Protein AF-A0A7X6V2N0-F1 (afdb_monomer_lite)

Sequence (423 aa):
MFLPDRERLNLLAQDFRASRRAYPLLEIASRFLAHPDRYLVKLEMPLPAEGEARQTLCQCLECRRVFRHRHNAEAHVVRDHLDKFFEIEETEVEPPAGNFAVVARCGLSGELLGPPNHHGYNERIQELWSSRYAHMSKADYLARLHTVRDEALVEQWKESERKKTIFRLKQPPEGEEAAELTRAQAEEWMRSKIKGMLRESPRCIVPGAQSRQFDDEALRAAVSFAWQKESRFPLTLVMALQPAFRQMRFYLFKVNVRETFVTAVPPSPVEIDSATQVVREILSYLEANPGITRQQVLANLRPGADPESAGAAELLLHLSNLVAHGGVIEFFDGTLALPRGRRARPSVTTVAKAAPEAKPAEEEAEATVEAELVEAPQDAEVQTNEALAEPPPEEALPADEPDAAAEESATGSPEAEQAEDAP

Structure (mmCIF, N/CA/C/O backbone):
data_AF-A0A7X6V2N0-F1
#
_entry.id   AF-A0A7X6V2N0-F1
#
loop_
_atom_site.group_PDB
_atom_site.id
_atom_site.type_symbol
_atom_site.label_atom_id
_atom_site.label_alt_id
_atom_site.label_comp_id
_atom_site.label_asym_id
_atom_site.label_entity_id
_atom_site.label_seq_id
_atom_site.pdbx_PDB_ins_code
_atom_site.Cartn_x
_atom_site.Cartn_y
_atom_site.Cartn_z
_atom_site.occupancy
_atom_site.B_iso_or_equiv
_atom_site.auth_seq_id
_atom_site.auth_comp_id
_atom_site.auth_asym_id
_atom_site.auth_atom_id
_atom_site.pdbx_PDB_model_num
ATOM 1 N N . MET A 1 1 ? 9.982 3.816 5.054 1.00 93.12 1 MET A N 1
ATOM 2 C CA . MET A 1 1 ? 8.765 3.979 5.889 1.00 93.12 1 MET A CA 1
ATOM 3 C C . MET A 1 1 ? 7.578 3.396 5.134 1.00 93.12 1 MET A C 1
ATOM 5 O O . MET A 1 1 ? 7.561 3.531 3.914 1.00 93.12 1 MET A O 1
ATOM 9 N N . PHE A 1 2 ? 6.617 2.770 5.814 1.00 96.75 2 PHE A N 1
ATOM 10 C CA . PHE A 1 2 ? 5.385 2.279 5.189 1.00 96.75 2 PHE A CA 1
ATOM 11 C C . PHE A 1 2 ? 4.245 3.275 5.429 1.00 96.75 2 PHE A C 1
ATOM 13 O O . PHE A 1 2 ? 4.142 3.865 6.501 1.00 96.75 2 PHE A O 1
ATOM 20 N N . LEU A 1 3 ? 3.419 3.487 4.409 1.00 97.19 3 LEU A N 1
ATOM 21 C CA . LEU A 1 3 ? 2.291 4.416 4.406 1.00 97.19 3 LEU A CA 1
ATOM 22 C C . LEU A 1 3 ? 1.034 3.677 3.925 1.00 97.19 3 LEU A C 1
ATOM 24 O O . LEU A 1 3 ? 1.155 2.808 3.058 1.00 97.19 3 LEU A O 1
ATOM 28 N N . PRO A 1 4 ? -0.164 3.996 4.440 1.00 97.38 4 PRO A N 1
ATOM 29 C CA . PRO A 1 4 ? -1.395 3.433 3.909 1.00 97.38 4 PRO A CA 1
ATOM 30 C C . PRO A 1 4 ? -1.653 3.955 2.493 1.00 97.38 4 PRO A C 1
ATOM 32 O O . PRO A 1 4 ? -1.429 5.135 2.211 1.00 97.38 4 PRO A O 1
ATOM 35 N N . ASP A 1 5 ? -2.150 3.091 1.611 1.00 96.94 5 ASP A N 1
ATOM 36 C CA . ASP A 1 5 ? -2.717 3.547 0.348 1.00 96.94 5 ASP A CA 1
ATOM 37 C C . ASP A 1 5 ? -3.987 4.381 0.597 1.00 96.94 5 ASP A C 1
ATOM 39 O O . ASP A 1 5 ? -4.818 4.041 1.445 1.00 96.94 5 ASP A O 1
ATOM 43 N N . ARG A 1 6 ? -4.128 5.487 -0.140 1.00 95.00 6 ARG A N 1
ATOM 44 C CA . ARG A 1 6 ? -5.196 6.474 0.076 1.00 95.00 6 ARG A CA 1
ATOM 45 C C . ARG A 1 6 ? -6.563 5.966 -0.369 1.00 95.00 6 ARG A C 1
ATOM 47 O O . ARG A 1 6 ? -7.545 6.204 0.327 1.00 95.00 6 ARG A O 1
ATOM 54 N N . GLU A 1 7 ? -6.640 5.268 -1.497 1.00 95.38 7 GLU A N 1
ATOM 55 C CA . GLU A 1 7 ? -7.906 4.762 -2.034 1.00 95.38 7 GLU A CA 1
ATOM 56 C C . GLU A 1 7 ? -8.432 3.623 -1.161 1.00 95.38 7 GLU A C 1
ATOM 58 O O . GLU A 1 7 ? -9.594 3.632 -0.751 1.00 95.38 7 GLU A O 1
ATOM 63 N N . ARG A 1 8 ? -7.551 2.692 -0.772 1.00 95.56 8 ARG A N 1
ATOM 64 C CA . ARG A 1 8 ? -7.902 1.604 0.156 1.00 95.56 8 ARG A CA 1
ATOM 65 C C . ARG A 1 8 ? -8.326 2.127 1.528 1.00 95.56 8 ARG A C 1
ATOM 67 O O . ARG A 1 8 ? -9.250 1.575 2.125 1.00 95.56 8 ARG A O 1
ATOM 74 N N . LEU A 1 9 ? -7.692 3.194 2.017 1.00 96.81 9 LEU A N 1
ATOM 75 C CA . LEU A 1 9 ? -8.068 3.842 3.274 1.00 96.81 9 LEU A CA 1
ATOM 76 C C . LEU A 1 9 ? -9.426 4.550 3.188 1.00 96.81 9 LEU A C 1
ATOM 78 O O . LEU A 1 9 ? -10.220 4.436 4.120 1.00 96.81 9 LEU A O 1
ATOM 82 N N . ASN A 1 10 ? -9.726 5.213 2.069 1.00 96.19 10 ASN A N 1
ATOM 83 C CA . ASN A 1 10 ? -11.023 5.852 1.844 1.00 96.19 10 ASN A CA 1
ATOM 84 C C . ASN A 1 10 ? -12.174 4.835 1.801 1.00 96.19 10 ASN A C 1
ATOM 86 O O . ASN A 1 10 ? -13.209 5.084 2.416 1.00 96.19 10 ASN A O 1
ATOM 90 N N . LEU A 1 11 ? -11.987 3.687 1.136 1.00 96.06 11 LEU A N 1
ATOM 91 C CA . LEU A 1 11 ? -12.974 2.599 1.117 1.00 96.06 11 LEU A CA 1
ATOM 92 C C . LEU A 1 11 ? -13.223 2.046 2.528 1.00 96.06 11 LEU A C 1
ATOM 94 O O . LEU A 1 11 ? -14.359 2.036 2.993 1.00 96.06 11 LEU A O 1
ATOM 98 N N . LEU A 1 12 ? -12.160 1.708 3.267 1.00 95.88 12 LEU A N 1
ATOM 99 C CA . LEU A 1 12 ? -12.286 1.224 4.648 1.00 95.88 12 LEU A CA 1
ATOM 100 C C . LEU A 1 12 ? -12.978 2.250 5.568 1.00 95.88 12 LEU A C 1
ATOM 102 O O . LEU A 1 12 ? -13.744 1.895 6.464 1.00 95.88 12 LEU A O 1
ATOM 106 N N . ALA A 1 13 ? -12.744 3.542 5.335 1.00 96.19 13 ALA A N 1
ATOM 107 C CA . ALA A 1 13 ? -13.413 4.621 6.049 1.00 96.19 13 ALA A CA 1
ATOM 108 C C . ALA A 1 13 ? -14.909 4.761 5.690 1.00 96.19 13 ALA A C 1
ATOM 110 O O . ALA A 1 13 ? -15.668 5.329 6.476 1.00 96.19 13 ALA A O 1
ATOM 111 N N . GLN A 1 14 ? -15.371 4.282 4.534 1.00 96.81 14 GLN A N 1
ATOM 112 C CA . GLN A 1 14 ? -16.806 4.191 4.240 1.00 96.81 14 GLN A CA 1
ATOM 113 C C . GLN A 1 14 ? -17.429 3.038 5.040 1.00 96.81 14 GLN A C 1
ATOM 115 O O . GLN A 1 14 ? -18.394 3.266 5.775 1.00 96.81 14 GLN A O 1
ATOM 120 N N . ASP A 1 15 ? -16.801 1.858 5.023 1.00 95.75 15 ASP A N 1
ATOM 121 C CA . ASP A 1 15 ? -17.244 0.675 5.777 1.00 95.75 15 ASP A CA 1
ATOM 122 C C . ASP A 1 15 ? -17.355 0.950 7.285 1.00 95.75 15 ASP A C 1
ATOM 124 O O . ASP A 1 15 ? -18.340 0.580 7.925 1.00 95.75 15 ASP A O 1
ATOM 128 N N . PHE A 1 16 ? -16.376 1.652 7.867 1.00 96.00 16 PHE A N 1
ATOM 129 C CA . PHE A 1 16 ? -16.384 1.992 9.295 1.00 96.00 16 PHE A CA 1
ATOM 130 C C . PHE A 1 16 ? -17.479 2.999 9.675 1.00 96.00 16 PHE A C 1
ATOM 132 O O . PHE A 1 16 ? -17.995 2.954 10.793 1.00 96.00 16 PHE A O 1
ATOM 139 N N . ARG A 1 17 ? -17.860 3.907 8.764 1.00 95.94 17 ARG A N 1
ATOM 140 C CA . ARG A 1 17 ? -19.003 4.811 8.985 1.00 95.94 17 ARG A CA 1
ATOM 141 C C . ARG A 1 17 ? -20.325 4.056 8.904 1.00 95.94 17 ARG A C 1
ATOM 143 O O . ARG A 1 17 ? -21.193 4.298 9.736 1.00 95.94 17 ARG A O 1
ATOM 150 N N . ALA A 1 18 ? -20.458 3.126 7.957 1.00 95.44 18 ALA A N 1
ATOM 151 C CA . ALA A 1 18 ? -21.646 2.289 7.817 1.00 95.44 18 ALA A CA 1
ATOM 152 C C . ALA A 1 18 ? -21.838 1.350 9.023 1.00 95.44 18 ALA A C 1
ATOM 154 O O . ALA A 1 18 ? -22.939 1.254 9.564 1.00 95.44 18 ALA A O 1
ATOM 155 N N . SER A 1 19 ? -20.767 0.697 9.489 1.00 94.69 19 SER A N 1
ATOM 156 C CA . SER A 1 19 ? -20.835 -0.221 10.633 1.00 94.69 19 SER A CA 1
ATOM 157 C C . SER A 1 19 ? -20.981 0.489 11.981 1.00 94.69 19 SER A C 1
ATOM 159 O O . SER A 1 19 ? -21.537 -0.098 12.907 1.00 94.69 19 SER A O 1
ATOM 161 N N . ARG A 1 20 ? -20.495 1.737 12.106 1.00 95.25 20 ARG A N 1
ATOM 162 C CA . ARG A 1 20 ? -20.426 2.526 13.358 1.00 95.25 20 ARG A CA 1
ATOM 163 C C . ARG A 1 20 ? -19.622 1.856 14.485 1.00 95.25 20 ARG A C 1
ATOM 165 O O . ARG A 1 20 ? -19.709 2.273 15.638 1.00 95.25 20 ARG A O 1
ATOM 172 N N . ARG A 1 21 ? -18.821 0.838 14.155 1.00 96.00 21 ARG A N 1
ATOM 173 C CA . ARG A 1 21 ? -18.011 0.074 15.113 1.00 96.00 21 ARG A CA 1
ATOM 174 C C . ARG A 1 21 ? -16.654 0.723 15.379 1.00 96.00 21 ARG A C 1
ATOM 176 O O . ARG A 1 21 ? -16.108 1.445 14.544 1.00 96.00 21 ARG A O 1
ATOM 183 N N . ALA A 1 22 ? -16.089 0.406 16.538 1.00 96.25 22 ALA A N 1
ATOM 184 C CA . ALA A 1 22 ? -14.724 0.729 16.915 1.00 96.25 22 ALA A CA 1
ATOM 185 C C . ALA A 1 22 ? -13.752 -0.395 16.516 1.00 96.25 22 ALA A C 1
ATOM 187 O O . ALA A 1 22 ? -13.930 -1.555 16.893 1.00 96.25 22 ALA A O 1
ATOM 188 N N . TYR A 1 23 ? -12.688 -0.038 15.796 1.00 96.81 23 TYR A N 1
ATOM 189 C CA . TYR A 1 23 ? -11.687 -0.974 15.274 1.00 96.81 23 TYR A CA 1
ATOM 190 C C . TYR A 1 23 ? -10.299 -0.691 15.873 1.00 96.81 23 TYR A C 1
ATOM 192 O O . TYR A 1 23 ? -9.906 0.479 15.948 1.00 96.81 23 TYR A O 1
ATOM 200 N N . PRO A 1 24 ? -9.529 -1.714 16.289 1.00 95.81 24 PRO A N 1
ATOM 201 C CA . PRO A 1 24 ? -8.185 -1.521 16.824 1.00 95.81 24 PRO A CA 1
ATOM 202 C C . PRO A 1 24 ? -7.217 -1.064 15.722 1.00 95.81 24 PRO A C 1
ATOM 204 O O . PRO A 1 24 ? -7.026 -1.723 14.699 1.00 95.81 24 PRO A O 1
ATOM 207 N N . LEU A 1 25 ? -6.561 0.075 15.949 1.00 95.94 25 LEU A N 1
ATOM 208 C CA . LEU A 1 25 ? -5.688 0.738 14.976 1.00 95.94 25 LEU A CA 1
ATOM 209 C C . LEU A 1 25 ? -4.498 -0.128 14.543 1.00 95.94 25 LEU A C 1
ATOM 211 O O . LEU A 1 25 ? -4.079 -0.076 13.387 1.00 95.94 25 LEU A O 1
ATOM 215 N N . LEU A 1 26 ? -3.967 -0.932 15.465 1.00 94.75 26 LEU A N 1
ATOM 216 C CA . LEU A 1 26 ? -2.852 -1.834 15.189 1.00 94.75 26 LEU A CA 1
ATOM 217 C C . LEU A 1 26 ? -3.254 -2.943 14.207 1.00 94.75 26 LEU A C 1
ATOM 219 O O . LEU A 1 26 ? -2.498 -3.267 13.297 1.00 94.75 26 LEU A O 1
ATOM 223 N N . GLU A 1 27 ? -4.467 -3.482 14.346 1.00 95.25 27 GLU A N 1
ATOM 224 C CA . GLU A 1 27 ? -4.977 -4.511 13.442 1.00 95.25 27 GLU A CA 1
ATOM 225 C C . GLU A 1 27 ? -5.250 -3.940 12.046 1.00 95.25 27 GLU A C 1
ATOM 227 O O . GLU A 1 27 ? -4.925 -4.579 11.047 1.00 95.25 27 GLU A O 1
ATOM 232 N N . ILE A 1 28 ? -5.765 -2.706 11.962 1.00 96.69 28 ILE A N 1
ATOM 233 C CA . ILE A 1 28 ? -5.893 -1.979 10.690 1.00 96.69 28 ILE A CA 1
ATOM 234 C C . ILE A 1 28 ? -4.520 -1.871 10.015 1.00 96.69 28 ILE A C 1
ATOM 236 O O . ILE A 1 28 ? -4.381 -2.250 8.853 1.00 96.69 28 ILE A O 1
ATOM 240 N N . ALA A 1 29 ? -3.492 -1.426 10.741 1.00 97.25 29 ALA A N 1
ATOM 241 C CA . ALA A 1 29 ? -2.135 -1.314 10.212 1.00 97.25 29 ALA A CA 1
ATOM 242 C C . ALA A 1 29 ? -1.576 -2.669 9.719 1.00 97.25 29 ALA A C 1
ATOM 244 O O . ALA A 1 29 ? -1.030 -2.740 8.616 1.00 97.25 29 ALA A O 1
ATOM 245 N N . SER A 1 30 ? -1.795 -3.763 10.456 1.00 96.50 30 SER A N 1
ATOM 246 C CA . SER A 1 30 ? -1.421 -5.119 10.019 1.00 96.50 30 SER A CA 1
ATOM 247 C C . SER A 1 30 ? -2.182 -5.575 8.763 1.00 96.50 30 SER A C 1
ATOM 249 O O . SER A 1 30 ? -1.575 -6.108 7.834 1.00 96.50 30 SER A O 1
ATOM 251 N N . ARG A 1 31 ? -3.498 -5.321 8.678 1.00 95.88 31 ARG A N 1
ATOM 252 C CA . ARG A 1 31 ? -4.341 -5.628 7.500 1.00 95.88 31 ARG A CA 1
ATOM 253 C C . ARG A 1 31 ? -3.950 -4.822 6.253 1.00 95.88 31 ARG A C 1
ATOM 255 O O . ARG A 1 31 ? -4.213 -5.272 5.132 1.00 95.88 31 ARG A O 1
ATOM 262 N N . PHE A 1 32 ? -3.342 -3.650 6.442 1.00 97.19 32 PHE A N 1
ATOM 263 C CA . PHE A 1 32 ? -2.706 -2.862 5.386 1.00 97.19 32 PHE A CA 1
ATOM 264 C C . PHE A 1 32 ? -1.387 -3.502 4.938 1.00 97.19 32 PHE A C 1
ATOM 266 O O . PHE A 1 32 ? -1.225 -3.778 3.754 1.00 97.19 32 PHE A O 1
ATOM 273 N N . LEU A 1 33 ? -0.476 -3.811 5.866 1.00 96.50 33 LEU A N 1
ATOM 274 C CA . LEU A 1 33 ? 0.836 -4.400 5.554 1.00 96.50 33 LEU A CA 1
ATOM 275 C C . LEU A 1 33 ? 0.751 -5.783 4.878 1.00 96.50 33 LEU A C 1
ATOM 277 O O . LEU A 1 33 ? 1.628 -6.144 4.090 1.00 96.50 33 LEU A O 1
ATOM 281 N N . ALA A 1 34 ? -0.301 -6.552 5.172 1.00 95.56 34 ALA A N 1
ATOM 282 C CA . ALA A 1 34 ? -0.501 -7.906 4.656 1.00 95.56 34 ALA A CA 1
ATOM 283 C C . ALA A 1 34 ? -0.587 -7.991 3.117 1.00 95.56 34 ALA A C 1
ATOM 285 O O . ALA A 1 34 ? -0.169 -8.997 2.545 1.00 95.56 34 ALA A O 1
ATOM 286 N N . HIS A 1 35 ? -1.082 -6.949 2.434 1.00 95.06 35 HIS A N 1
ATOM 287 C CA . HIS A 1 35 ? -1.278 -6.963 0.978 1.00 95.06 35 HIS A CA 1
ATOM 288 C C . HIS A 1 35 ? -0.502 -5.827 0.288 1.00 95.06 35 HIS A C 1
ATOM 290 O O . HIS A 1 35 ? -0.662 -4.670 0.676 1.00 95.06 35 HIS A O 1
ATOM 296 N N . PRO A 1 36 ? 0.295 -6.116 -0.762 1.00 94.62 36 PRO A N 1
ATOM 297 C CA . PRO A 1 36 ? 1.110 -5.110 -1.454 1.00 94.62 36 PRO A CA 1
ATOM 298 C C . PRO A 1 36 ? 0.299 -3.962 -2.072 1.00 94.62 36 PRO A C 1
ATOM 300 O O . PRO A 1 36 ? 0.819 -2.857 -2.194 1.00 94.62 36 PRO A O 1
ATOM 303 N N . ASP A 1 37 ? -0.973 -4.192 -2.400 1.00 94.81 37 ASP A N 1
ATOM 304 C CA . ASP A 1 37 ? -1.866 -3.215 -3.048 1.00 94.81 37 ASP A CA 1
ATOM 305 C C . ASP A 1 37 ? -2.609 -2.311 -2.049 1.00 94.81 37 ASP A C 1
ATOM 307 O O . ASP A 1 37 ? -3.554 -1.606 -2.415 1.00 94.81 37 ASP A O 1
ATOM 311 N N . ARG A 1 38 ? -2.235 -2.384 -0.764 1.00 96.19 38 ARG A N 1
ATOM 312 C CA . ARG A 1 38 ? -2.802 -1.574 0.325 1.00 96.19 38 ARG A CA 1
ATOM 313 C C . ARG A 1 38 ? -1.796 -0.631 0.968 1.00 96.19 38 ARG A C 1
ATOM 315 O O . ARG A 1 38 ? -2.216 0.236 1.723 1.00 96.19 38 ARG A O 1
ATOM 322 N N . TYR A 1 39 ? -0.500 -0.759 0.690 1.00 96.69 39 TYR A N 1
ATOM 323 C CA . TYR A 1 39 ? 0.519 0.121 1.258 1.00 96.69 39 TYR A CA 1
ATOM 324 C C . TYR A 1 39 ? 1.432 0.720 0.190 1.00 96.69 39 TYR A C 1
ATOM 326 O O . TYR A 1 39 ? 1.655 0.160 -0.882 1.00 96.69 39 TYR A O 1
ATOM 334 N N . LEU A 1 40 ? 2.016 1.861 0.537 1.00 97.44 40 LEU A N 1
ATOM 335 C CA . LEU A 1 40 ? 3.074 2.529 -0.204 1.00 97.44 40 LEU A CA 1
ATOM 336 C C . LEU A 1 40 ? 4.355 2.498 0.638 1.00 97.44 40 LEU A C 1
ATOM 338 O O . LEU A 1 40 ? 4.314 2.592 1.865 1.00 97.44 40 LEU A O 1
ATOM 342 N N . VAL A 1 41 ? 5.507 2.403 -0.014 1.00 97.38 41 VAL A N 1
ATOM 343 C CA . VAL A 1 41 ? 6.823 2.493 0.623 1.00 97.38 41 VAL A CA 1
ATOM 344 C C . VAL A 1 41 ? 7.432 3.848 0.290 1.00 97.38 41 VAL A C 1
ATOM 346 O O . VAL A 1 41 ? 7.737 4.136 -0.868 1.00 97.38 41 VAL A O 1
ATOM 349 N N . LYS A 1 42 ? 7.632 4.686 1.312 1.00 96.88 42 LYS A N 1
ATOM 350 C CA . LYS A 1 42 ? 8.473 5.883 1.212 1.00 96.88 42 LYS A CA 1
ATOM 351 C C . LYS A 1 42 ? 9.934 5.464 1.381 1.00 96.88 42 LYS A C 1
ATOM 353 O O . LYS A 1 42 ? 10.328 5.017 2.466 1.00 96.88 42 LYS A O 1
ATOM 358 N N . LEU A 1 43 ? 10.702 5.637 0.311 1.00 95.88 43 LEU A N 1
ATOM 359 C CA . LEU A 1 43 ? 12.160 5.594 0.281 1.00 95.88 43 LEU A CA 1
ATOM 360 C C . LEU A 1 43 ? 12.703 7.014 0.456 1.00 95.88 43 LEU A C 1
ATOM 362 O O . LEU A 1 43 ? 12.134 7.971 -0.073 1.00 95.88 43 LEU A O 1
ATOM 366 N N . GLU A 1 44 ? 13.794 7.153 1.195 1.00 94.75 44 GLU A N 1
ATOM 367 C CA . GLU A 1 44 ? 14.433 8.437 1.469 1.00 94.75 44 GLU A CA 1
ATOM 368 C C . GLU A 1 44 ? 15.932 8.212 1.635 1.00 94.75 44 GLU A C 1
ATOM 370 O O . GLU A 1 44 ? 16.343 7.301 2.355 1.00 94.75 44 GLU A O 1
ATOM 375 N N . MET A 1 45 ? 16.733 9.010 0.934 1.00 93.56 45 MET A N 1
ATOM 376 C CA . MET A 1 45 ? 18.182 9.012 1.094 1.00 93.56 45 MET A CA 1
ATOM 377 C C . MET A 1 45 ? 18.554 9.686 2.421 1.00 93.56 45 MET A C 1
ATOM 379 O O . MET A 1 45 ? 17.881 10.651 2.809 1.00 93.56 45 MET A O 1
ATOM 383 N N . PRO A 1 46 ? 19.620 9.225 3.104 1.00 90.44 46 PRO A N 1
ATOM 384 C CA . PRO A 1 46 ? 20.187 9.931 4.247 1.00 90.44 46 PRO A CA 1
ATOM 385 C C . PRO A 1 46 ? 20.472 11.404 3.929 1.00 90.44 46 PRO A C 1
ATOM 387 O O . PRO A 1 46 ? 20.672 11.782 2.770 1.00 90.44 46 PRO A O 1
ATOM 390 N N . LEU A 1 47 ? 20.503 12.244 4.965 1.00 89.50 47 LEU A N 1
ATOM 391 C CA . LEU A 1 47 ? 21.049 13.589 4.811 1.00 89.50 47 LEU A CA 1
ATOM 392 C C . LEU A 1 47 ? 22.550 13.469 4.475 1.00 89.50 47 LEU A C 1
ATOM 394 O O . LEU A 1 47 ? 23.209 12.588 5.032 1.00 89.50 47 LEU A O 1
ATOM 398 N N . PRO A 1 48 ? 23.079 14.304 3.562 1.00 90.38 48 PRO A N 1
ATOM 399 C CA . PRO A 1 48 ? 24.511 14.339 3.278 1.00 90.38 48 PRO A CA 1
ATOM 400 C C . PRO A 1 48 ? 25.291 14.832 4.504 1.00 90.38 48 PRO A C 1
ATOM 402 O O . PRO A 1 48 ? 24.739 15.562 5.333 1.00 90.38 48 PRO A O 1
ATOM 405 N N . ALA A 1 49 ? 26.572 14.471 4.597 1.00 87.62 49 ALA A N 1
ATOM 406 C CA . ALA A 1 49 ? 27.484 15.131 5.528 1.00 87.62 49 ALA A CA 1
ATOM 407 C C . ALA A 1 49 ? 27.741 16.591 5.099 1.00 87.62 49 ALA A C 1
ATOM 409 O O . ALA A 1 49 ? 27.442 16.987 3.968 1.00 87.62 49 ALA A O 1
ATOM 410 N N . GLU A 1 50 ? 28.299 17.411 5.994 1.00 88.06 50 GLU A N 1
ATOM 411 C CA . GLU A 1 50 ? 28.661 18.792 5.656 1.00 88.06 50 GLU A CA 1
ATOM 412 C C . GLU A 1 50 ? 29.645 18.825 4.474 1.00 88.06 50 GLU A C 1
ATOM 414 O O . GLU A 1 50 ? 30.690 18.180 4.493 1.00 88.06 50 GLU A O 1
ATOM 419 N N . GLY A 1 51 ? 29.287 19.569 3.423 1.00 85.62 51 GLY A N 1
ATOM 420 C CA . GLY A 1 51 ? 30.064 19.669 2.183 1.00 85.62 51 GLY A CA 1
ATOM 421 C C . GLY A 1 51 ? 29.779 18.590 1.127 1.00 85.62 51 GLY A C 1
ATOM 422 O O . GLY A 1 51 ? 30.246 18.733 -0.002 1.00 85.62 51 GLY A O 1
ATOM 423 N N . GLU A 1 52 ? 28.992 17.551 1.425 1.00 88.56 52 GLU A N 1
ATOM 424 C CA . GLU A 1 52 ? 28.649 16.512 0.445 1.00 88.56 52 GLU A CA 1
ATOM 425 C C . GLU A 1 52 ? 27.403 16.848 -0.393 1.00 88.56 52 GLU A C 1
ATOM 427 O O . GLU A 1 52 ? 26.417 17.423 0.077 1.00 88.56 52 GLU A O 1
ATOM 432 N N . ALA A 1 53 ? 27.410 16.422 -1.659 1.00 86.25 53 ALA A N 1
ATOM 433 C CA . ALA A 1 53 ? 26.245 16.535 -2.531 1.00 86.25 53 ALA A CA 1
ATOM 434 C C . ALA A 1 53 ? 25.119 15.588 -2.078 1.00 86.25 53 ALA A C 1
ATOM 436 O O . ALA A 1 53 ? 25.330 14.397 -1.838 1.00 86.25 53 ALA A O 1
ATOM 437 N N . ARG A 1 54 ? 23.883 16.100 -2.012 1.00 87.38 54 ARG A N 1
ATOM 438 C CA . ARG A 1 54 ? 22.720 15.300 -1.613 1.00 87.38 54 ARG A CA 1
ATOM 439 C C . ARG A 1 54 ? 22.424 14.209 -2.642 1.00 87.38 54 ARG A C 1
ATOM 441 O O . ARG A 1 54 ? 22.014 14.503 -3.761 1.00 87.38 54 ARG A O 1
ATOM 448 N N . GLN A 1 55 ? 22.549 12.951 -2.227 1.00 91.00 55 GLN A N 1
ATOM 449 C CA . GLN A 1 55 ? 22.235 11.802 -3.075 1.00 91.00 55 GLN A CA 1
ATOM 450 C C . GLN A 1 55 ? 20.739 11.755 -3.434 1.00 91.00 55 GLN A C 1
ATOM 452 O O . GLN A 1 55 ? 19.867 12.045 -2.606 1.00 91.00 55 GLN A O 1
ATOM 457 N N . THR A 1 56 ? 20.441 11.355 -4.670 1.00 94.88 56 THR A N 1
ATOM 458 C CA . THR A 1 56 ? 19.084 11.228 -5.215 1.00 94.88 56 THR A CA 1
ATOM 459 C C . THR A 1 56 ? 18.765 9.782 -5.590 1.00 94.88 56 THR A C 1
ATOM 461 O O . THR A 1 56 ? 19.642 8.946 -5.798 1.00 94.88 56 THR A O 1
ATOM 464 N N . LEU A 1 57 ? 17.472 9.484 -5.669 1.00 95.56 57 LEU A N 1
ATOM 465 C CA . LEU A 1 57 ? 16.917 8.279 -6.270 1.00 95.56 57 LEU A CA 1
ATOM 466 C C . LEU A 1 57 ? 16.270 8.655 -7.603 1.00 95.56 57 LEU A C 1
ATOM 468 O O . LEU A 1 57 ? 15.627 9.700 -7.712 1.00 95.56 57 LEU A O 1
ATOM 472 N N . CYS A 1 58 ? 16.403 7.785 -8.599 1.00 95.94 58 CYS A N 1
ATOM 473 C CA . CYS A 1 58 ? 15.763 7.921 -9.902 1.00 95.94 58 CYS A CA 1
ATOM 474 C C . CYS A 1 58 ? 14.477 7.089 -9.912 1.00 95.94 58 CYS A C 1
ATOM 476 O O . CYS A 1 58 ? 14.533 5.866 -9.783 1.00 95.94 58 CYS A O 1
ATOM 478 N N . GLN A 1 59 ? 13.317 7.726 -10.058 1.00 96.25 59 GLN A N 1
ATOM 479 C CA . GLN A 1 59 ? 12.026 7.049 -10.153 1.00 96.25 59 GLN A CA 1
ATOM 480 C C . GLN A 1 59 ? 11.484 7.100 -11.579 1.00 96.25 59 GLN A C 1
ATOM 482 O O . GLN A 1 59 ? 11.324 8.181 -12.142 1.00 96.25 59 GLN A O 1
ATOM 487 N N . CYS A 1 60 ? 11.117 5.942 -12.121 1.00 95.06 60 CYS A N 1
ATOM 488 C CA . CYS A 1 60 ? 10.316 5.858 -13.332 1.00 95.06 60 CYS A CA 1
ATOM 489 C C . CYS A 1 60 ? 8.893 6.358 -13.052 1.00 95.06 60 CYS A C 1
ATOM 491 O O . CYS A 1 60 ? 8.236 5.887 -12.121 1.00 95.06 60 CYS A O 1
ATOM 493 N N . LEU A 1 61 ? 8.404 7.323 -13.829 1.00 94.75 61 LEU A N 1
ATOM 494 C CA . LEU A 1 61 ? 7.061 7.877 -13.648 1.00 94.75 61 LEU A CA 1
ATOM 495 C C . LEU A 1 61 ? 5.962 6.926 -14.146 1.00 94.75 61 LEU A C 1
ATOM 497 O O . LEU A 1 61 ? 4.889 6.896 -13.544 1.00 94.75 61 LEU A O 1
ATOM 501 N N . GLU A 1 62 ? 6.277 6.086 -15.134 1.00 92.25 62 GLU A N 1
ATOM 502 C CA . GLU A 1 62 ? 5.355 5.141 -15.775 1.00 92.25 62 GLU A CA 1
ATOM 503 C C . GLU A 1 62 ? 4.909 3.972 -14.890 1.00 92.25 62 GLU A C 1
ATOM 505 O O . GLU A 1 62 ? 3.751 3.554 -14.943 1.00 92.25 62 GLU A O 1
ATOM 510 N N . CYS A 1 63 ? 5.816 3.423 -14.083 1.00 91.88 63 CYS A N 1
ATOM 511 C CA . CYS A 1 63 ? 5.546 2.269 -13.215 1.00 91.88 63 CYS A CA 1
ATOM 512 C C . CYS A 1 63 ? 5.841 2.537 -11.732 1.00 91.88 63 CYS A C 1
ATOM 514 O O . CYS A 1 63 ? 5.601 1.678 -10.888 1.00 91.88 63 CYS A O 1
ATOM 516 N N . ARG A 1 64 ? 6.367 3.723 -11.390 1.00 94.31 64 ARG A N 1
ATOM 517 C CA . ARG A 1 64 ? 6.812 4.123 -10.039 1.00 94.31 64 ARG A CA 1
ATOM 518 C C . ARG A 1 64 ? 7.993 3.323 -9.469 1.00 94.31 64 ARG A C 1
ATOM 520 O O . ARG A 1 64 ? 8.350 3.557 -8.312 1.00 94.31 64 ARG A O 1
ATOM 527 N N . ARG A 1 65 ? 8.636 2.450 -10.250 1.00 93.19 65 ARG A N 1
ATOM 528 C CA . ARG A 1 65 ? 9.859 1.711 -9.879 1.00 93.19 65 ARG A CA 1
ATOM 529 C C . ARG A 1 65 ? 11.036 2.671 -9.655 1.00 93.19 65 ARG A C 1
ATOM 531 O O . ARG A 1 65 ? 11.083 3.750 -10.247 1.00 93.19 65 ARG A O 1
ATOM 538 N N . VAL A 1 66 ? 11.956 2.315 -8.756 1.00 95.12 66 VAL A N 1
ATOM 539 C CA . VAL A 1 66 ? 13.019 3.207 -8.252 1.00 95.12 66 VAL A CA 1
ATOM 540 C C . VAL A 1 66 ? 14.392 2.556 -8.370 1.00 95.12 66 VAL A C 1
ATOM 542 O O . VAL A 1 66 ? 14.546 1.364 -8.119 1.00 95.12 66 VAL A O 1
ATOM 545 N N . PHE A 1 67 ? 15.381 3.376 -8.718 1.00 94.88 67 PHE A N 1
ATOM 546 C CA . PHE A 1 67 ? 16.763 3.005 -8.989 1.00 94.88 67 PHE A CA 1
ATOM 547 C C . PHE A 1 67 ? 17.715 3.967 -8.270 1.00 94.88 67 PHE A C 1
ATOM 549 O O . PHE A 1 67 ? 17.423 5.156 -8.129 1.00 94.88 67 PHE A O 1
ATOM 556 N N . ARG A 1 68 ? 18.881 3.468 -7.847 1.00 93.19 68 ARG A N 1
ATOM 557 C CA . ARG A 1 68 ? 19.967 4.295 -7.283 1.00 93.19 68 ARG A CA 1
ATOM 558 C C . ARG A 1 68 ? 20.828 4.972 -8.351 1.00 93.19 68 ARG A C 1
ATOM 560 O O . ARG A 1 68 ? 21.449 5.989 -8.078 1.00 93.19 68 ARG A O 1
ATOM 567 N N . HIS A 1 69 ? 20.847 4.420 -9.563 1.00 91.75 69 HIS A N 1
ATOM 568 C CA . HIS A 1 69 ? 21.637 4.924 -10.682 1.00 91.75 69 HIS A CA 1
ATOM 569 C C . HIS A 1 69 ? 20.726 5.248 -11.864 1.00 91.75 69 HIS A C 1
ATOM 571 O O . HIS A 1 69 ? 19.905 4.420 -12.265 1.00 91.75 69 HIS A O 1
ATOM 577 N N . ARG A 1 70 ? 20.903 6.444 -12.432 1.00 92.81 70 ARG A N 1
ATOM 578 C CA . ARG A 1 70 ? 20.083 6.968 -13.528 1.00 92.81 70 ARG A CA 1
ATOM 579 C C . ARG A 1 70 ? 20.090 6.064 -14.761 1.00 92.81 70 ARG A C 1
ATOM 581 O O . ARG A 1 70 ? 19.022 5.720 -15.251 1.00 92.81 70 ARG A O 1
ATOM 588 N N . HIS A 1 71 ? 21.265 5.592 -15.176 1.00 92.12 71 HIS A N 1
ATOM 589 C CA . HIS A 1 71 ? 21.418 4.694 -16.326 1.00 92.12 71 HIS A CA 1
ATOM 590 C C . HIS A 1 71 ? 20.565 3.414 -16.221 1.00 92.12 71 HIS A C 1
ATOM 592 O O . HIS A 1 71 ? 19.983 2.969 -17.207 1.00 92.12 71 HIS A O 1
ATOM 598 N N . ASN A 1 72 ? 20.411 2.854 -15.015 1.00 92.88 72 ASN A N 1
ATOM 599 C CA . ASN A 1 72 ? 19.576 1.667 -14.799 1.00 92.88 72 ASN A CA 1
ATOM 600 C C . ASN A 1 72 ? 18.082 1.993 -14.958 1.00 92.88 72 ASN A C 1
ATOM 602 O O . ASN A 1 72 ? 17.326 1.169 -15.468 1.00 92.88 72 ASN A O 1
ATOM 606 N N . ALA A 1 73 ? 17.661 3.195 -14.549 1.00 93.44 73 ALA A N 1
ATOM 607 C CA . ALA A 1 73 ? 16.298 3.676 -14.762 1.00 93.44 73 ALA A CA 1
ATOM 608 C C . ALA A 1 73 ? 16.025 3.950 -16.249 1.00 93.44 73 ALA A C 1
ATOM 610 O O . ALA A 1 73 ? 14.955 3.613 -16.746 1.00 93.44 73 ALA A O 1
ATOM 611 N N . GLU A 1 74 ? 17.003 4.512 -16.964 1.00 93.44 74 GLU A N 1
ATOM 612 C CA . GLU A 1 74 ? 16.935 4.754 -18.408 1.00 93.44 74 GLU A CA 1
ATOM 613 C C . GLU A 1 74 ? 16.810 3.434 -19.187 1.00 93.44 74 GLU A C 1
ATOM 615 O O . GLU A 1 74 ? 15.886 3.266 -19.982 1.00 93.44 74 GLU A O 1
ATOM 620 N N . ALA A 1 75 ? 17.666 2.450 -18.895 1.00 91.75 75 ALA A N 1
ATOM 621 C CA . ALA A 1 75 ? 17.594 1.121 -19.502 1.00 91.75 75 ALA A CA 1
ATOM 622 C C . ALA A 1 75 ? 16.269 0.397 -19.192 1.00 91.75 75 ALA A C 1
ATOM 624 O O . ALA A 1 75 ? 15.704 -0.249 -20.071 1.00 91.75 75 ALA A O 1
ATOM 625 N N . HIS A 1 76 ? 15.746 0.525 -17.967 1.00 92.38 76 HIS A N 1
ATOM 626 C CA . HIS A 1 76 ? 14.443 -0.025 -17.585 1.00 92.38 76 HIS A CA 1
ATOM 627 C C . HIS A 1 76 ? 13.289 0.593 -18.387 1.00 92.38 76 HIS A C 1
ATOM 629 O O . HIS A 1 76 ? 12.465 -0.147 -18.915 1.00 92.38 76 HIS A O 1
ATOM 635 N N . VAL A 1 77 ? 13.250 1.924 -18.514 1.00 92.81 77 VAL A N 1
ATOM 636 C CA . VAL A 1 77 ? 12.210 2.636 -19.276 1.00 92.81 77 VAL A CA 1
ATOM 637 C C . VAL A 1 77 ? 12.198 2.182 -20.738 1.00 92.81 77 VAL A C 1
ATOM 639 O O . VAL A 1 77 ? 11.143 1.812 -21.244 1.00 92.81 77 VAL A O 1
ATOM 642 N N . VAL A 1 78 ? 13.367 2.127 -21.384 1.00 91.56 78 VAL A N 1
ATOM 643 C CA . VAL A 1 78 ? 13.502 1.708 -22.792 1.00 91.56 78 VAL A CA 1
ATOM 644 C C . VAL A 1 78 ? 13.170 0.224 -23.000 1.00 91.56 78 VAL A C 1
ATOM 646 O O . VAL A 1 78 ? 12.647 -0.146 -24.044 1.00 91.56 78 VAL A O 1
ATOM 649 N N . ARG A 1 79 ? 13.450 -0.646 -22.022 1.00 89.00 79 ARG A N 1
ATOM 650 C CA . ARG A 1 79 ? 13.186 -2.088 -22.143 1.00 89.00 79 ARG A CA 1
ATOM 651 C C . ARG A 1 79 ? 11.726 -2.455 -21.870 1.00 89.00 79 ARG A C 1
ATOM 653 O O . ARG A 1 79 ? 11.163 -3.256 -22.612 1.00 89.00 79 ARG A O 1
ATOM 660 N N . ASP A 1 80 ? 11.144 -1.896 -20.809 1.00 90.00 80 ASP A N 1
ATOM 661 C CA . ASP A 1 80 ? 9.927 -2.426 -20.178 1.00 90.00 80 ASP A CA 1
ATOM 662 C C . ASP A 1 80 ? 8.661 -1.594 -20.453 1.00 90.00 80 ASP A C 1
ATOM 664 O O . ASP A 1 80 ? 7.594 -1.967 -19.964 1.00 90.00 80 ASP A O 1
ATOM 668 N N . HIS A 1 81 ? 8.758 -0.458 -21.165 1.00 92.38 81 HIS A N 1
ATOM 669 C CA . HIS A 1 81 ? 7.626 0.460 -21.403 1.00 92.38 81 HIS A CA 1
ATOM 670 C C . HIS A 1 81 ? 7.400 0.862 -22.873 1.00 92.38 81 HIS A C 1
ATOM 672 O O . HIS A 1 81 ? 6.590 1.753 -23.131 1.00 92.38 81 HIS A O 1
ATOM 678 N N . LEU A 1 82 ? 8.075 0.237 -23.850 1.00 90.25 82 LEU A N 1
ATOM 679 C CA . LEU A 1 82 ? 7.834 0.504 -25.283 1.00 90.25 82 LEU A CA 1
ATOM 680 C C . LEU A 1 82 ? 6.361 0.299 -25.668 1.00 90.25 82 LEU A C 1
ATOM 682 O O . LEU A 1 82 ? 5.793 1.108 -26.394 1.00 90.25 82 LEU A O 1
ATOM 686 N N . ASP A 1 83 ? 5.730 -0.734 -25.114 1.00 90.50 83 ASP A N 1
ATOM 687 C CA . ASP A 1 83 ? 4.315 -1.084 -25.279 1.00 90.50 83 ASP A CA 1
ATOM 688 C C . ASP A 1 83 ? 3.342 0.032 -24.868 1.00 90.50 83 ASP A C 1
ATOM 690 O O . ASP A 1 83 ? 2.196 0.054 -25.320 1.00 90.50 83 ASP A O 1
ATOM 694 N N . LYS A 1 84 ? 3.769 0.981 -24.028 1.00 89.88 84 LYS A N 1
ATOM 695 C CA . LYS A 1 84 ? 2.945 2.130 -23.639 1.00 89.88 84 LYS A CA 1
ATOM 696 C C . LYS A 1 84 ? 2.898 3.226 -24.699 1.00 89.88 84 LYS A C 1
ATOM 698 O O . LYS A 1 84 ? 1.855 3.853 -24.860 1.00 89.88 84 LYS A O 1
ATOM 703 N N . PHE A 1 85 ? 4.005 3.453 -25.404 1.00 88.94 85 PHE A N 1
ATOM 704 C CA . PHE A 1 85 ? 4.154 4.545 -26.378 1.00 88.94 85 PHE A CA 1
ATOM 705 C C . PHE A 1 85 ? 3.935 4.080 -27.818 1.00 88.94 85 PHE A C 1
ATOM 707 O O . PHE A 1 85 ? 3.465 4.856 -28.651 1.00 88.94 85 PHE A O 1
ATOM 714 N N . PHE A 1 86 ? 4.224 2.808 -28.090 1.00 92.00 86 PHE A N 1
ATOM 715 C CA . PHE A 1 86 ? 4.105 2.199 -29.402 1.00 92.00 86 PHE A CA 1
ATOM 716 C C . PHE A 1 86 ? 2.991 1.151 -29.437 1.00 92.00 86 PHE A C 1
ATOM 718 O O . PHE A 1 86 ? 2.780 0.385 -28.494 1.00 92.00 86 PHE A O 1
ATOM 725 N N . GLU A 1 87 ? 2.266 1.128 -30.545 1.00 91.38 87 GLU A N 1
ATOM 726 C CA . GLU A 1 87 ? 1.551 -0.042 -31.024 1.00 91.38 87 GLU A CA 1
ATOM 727 C C . GLU A 1 87 ? 2.579 -0.963 -31.686 1.00 91.38 87 GLU A C 1
ATOM 729 O O . GLU A 1 87 ? 3.449 -0.503 -32.429 1.00 91.38 87 GLU A O 1
ATOM 734 N N . ILE A 1 88 ? 2.549 -2.240 -31.307 1.00 89.88 88 ILE A N 1
ATOM 735 C CA . ILE A 1 88 ? 3.554 -3.233 -31.682 1.00 89.88 88 ILE A CA 1
ATOM 736 C C . ILE A 1 88 ? 2.849 -4.262 -32.558 1.00 89.88 88 ILE A C 1
ATOM 738 O O . ILE A 1 88 ? 2.049 -5.054 -32.061 1.00 89.88 88 ILE A O 1
ATOM 742 N N . GLU A 1 89 ? 3.148 -4.240 -33.851 1.00 87.38 89 GLU A N 1
ATOM 743 C CA . GLU A 1 89 ? 2.534 -5.108 -34.853 1.00 87.38 89 GLU A CA 1
ATOM 744 C C . GLU A 1 89 ? 3.571 -6.083 -35.413 1.00 87.38 89 GLU A C 1
ATOM 746 O O . GLU A 1 89 ? 4.667 -5.685 -35.805 1.00 87.38 89 GLU A O 1
ATOM 751 N N . GLU A 1 90 ? 3.232 -7.370 -35.484 1.00 83.38 90 GLU A N 1
ATOM 752 C CA . GLU A 1 90 ? 3.993 -8.327 -36.290 1.00 83.38 90 GLU A CA 1
ATOM 753 C C . GLU A 1 90 ? 3.450 -8.303 -37.721 1.00 83.38 90 GLU A C 1
ATOM 755 O O . GLU A 1 90 ? 2.310 -8.691 -37.970 1.00 83.38 90 GLU A O 1
ATOM 760 N N . THR A 1 91 ? 4.276 -7.851 -38.661 1.00 79.06 91 THR A N 1
ATOM 761 C CA . THR A 1 91 ? 3.959 -7.837 -40.092 1.00 79.06 91 THR A CA 1
ATOM 762 C C . THR A 1 91 ? 4.691 -8.964 -40.810 1.00 79.06 91 THR A C 1
ATOM 764 O O . THR A 1 91 ? 5.850 -9.264 -40.503 1.00 79.06 91 THR A O 1
ATOM 767 N N . GLU A 1 92 ? 4.013 -9.600 -41.767 1.00 75.94 92 GLU A N 1
ATOM 768 C CA . GLU A 1 92 ? 4.639 -10.564 -42.670 1.00 75.94 92 GLU A CA 1
ATOM 769 C C . GLU A 1 92 ? 5.199 -9.832 -43.892 1.00 75.94 92 GLU A C 1
ATOM 771 O O . GLU A 1 92 ? 4.460 -9.317 -44.729 1.00 75.94 92 GLU A O 1
ATOM 776 N N . VAL A 1 93 ? 6.525 -9.785 -43.980 1.00 76.75 93 VAL A N 1
ATOM 777 C CA . VAL A 1 93 ? 7.280 -9.175 -45.075 1.00 76.75 93 VAL A CA 1
ATOM 778 C C . VAL A 1 93 ? 7.790 -10.271 -46.012 1.00 76.75 93 VAL A C 1
ATOM 780 O O . VAL A 1 93 ? 8.001 -11.418 -45.607 1.00 76.75 93 VAL A O 1
ATOM 783 N N . GLU A 1 94 ? 7.972 -9.931 -47.288 1.00 68.50 94 GLU A N 1
ATOM 784 C CA . GLU A 1 94 ? 8.479 -10.865 -48.294 1.00 68.50 94 GLU A CA 1
ATOM 785 C C . GLU A 1 94 ? 9.839 -11.460 -47.858 1.00 68.50 94 GLU A C 1
ATOM 787 O O . GLU A 1 94 ? 10.714 -10.715 -47.397 1.00 68.50 94 GLU A O 1
ATOM 792 N N . PRO A 1 95 ? 10.037 -12.794 -47.954 1.00 71.31 95 PRO A N 1
ATOM 793 C CA . PRO A 1 95 ? 11.282 -13.431 -47.536 1.00 71.31 95 PRO A CA 1
ATOM 794 C C . PRO A 1 95 ? 12.481 -12.862 -48.310 1.00 71.31 95 PRO A C 1
ATOM 796 O O . PRO A 1 95 ? 12.348 -12.519 -49.486 1.00 71.31 95 PRO A O 1
ATOM 799 N N . PRO A 1 96 ? 13.677 -12.796 -47.695 1.00 69.75 96 PRO A N 1
ATOM 800 C CA . PRO A 1 96 ? 14.821 -12.113 -48.287 1.00 69.75 96 PRO A CA 1
ATOM 801 C C . PRO A 1 96 ? 15.174 -12.686 -49.666 1.00 69.75 96 PRO A C 1
ATOM 803 O O . PRO A 1 96 ? 15.504 -13.868 -49.813 1.00 69.75 96 PRO A O 1
ATOM 806 N N . ALA A 1 97 ? 15.119 -11.823 -50.682 1.00 63.25 97 ALA A N 1
ATOM 807 C CA . ALA A 1 97 ? 15.439 -12.167 -52.059 1.00 63.25 97 ALA A CA 1
ATOM 808 C C . ALA A 1 97 ? 16.951 -12.405 -52.214 1.00 63.25 97 ALA A C 1
ATOM 810 O O . ALA A 1 97 ? 17.765 -11.495 -52.061 1.00 63.25 97 ALA A O 1
ATOM 811 N N . GLY A 1 98 ? 17.335 -13.645 -52.515 1.00 68.31 98 GLY A N 1
ATOM 812 C CA . GLY A 1 98 ? 18.733 -14.016 -52.720 1.00 68.31 98 GLY A CA 1
ATOM 813 C C . GLY A 1 98 ? 18.959 -15.524 -52.794 1.00 68.31 98 GLY A C 1
ATOM 814 O O . GLY A 1 98 ? 18.237 -16.323 -52.186 1.00 68.31 98 GLY A O 1
ATOM 815 N N . ASN A 1 99 ? 19.992 -15.922 -53.541 1.00 74.94 99 ASN A N 1
ATOM 816 C CA . ASN A 1 99 ? 20.454 -17.306 -53.571 1.00 74.94 99 ASN A CA 1
ATOM 817 C C . ASN A 1 99 ? 21.444 -17.548 -52.421 1.00 74.94 99 ASN A C 1
ATOM 819 O O . ASN A 1 99 ? 22.651 -17.335 -52.553 1.00 74.94 99 ASN A O 1
ATOM 823 N N . PHE A 1 100 ? 20.913 -17.953 -51.272 1.00 81.56 100 PHE A N 1
ATOM 824 C CA . PHE A 1 100 ? 21.691 -18.227 -50.070 1.00 81.56 100 PHE A CA 1
ATOM 825 C C . PHE A 1 100 ? 21.995 -19.722 -49.974 1.00 81.56 100 PHE A C 1
ATOM 827 O O . PHE A 1 100 ? 21.133 -20.512 -49.616 1.00 81.56 100 PHE A O 1
ATOM 834 N N . ALA A 1 101 ? 23.230 -20.118 -50.277 1.00 81.19 101 ALA A N 1
ATOM 835 C CA . ALA A 1 101 ? 23.634 -21.525 -50.215 1.00 81.19 101 ALA A CA 1
ATOM 836 C C . ALA A 1 101 ? 23.987 -22.013 -48.794 1.00 81.19 101 ALA A C 1
ATOM 838 O O . ALA A 1 101 ? 24.237 -23.200 -48.605 1.00 81.19 101 ALA A O 1
ATOM 839 N N . VAL A 1 102 ? 24.121 -21.106 -47.819 1.00 87.75 102 VAL A N 1
ATOM 840 C CA . VAL A 1 102 ? 24.692 -21.400 -46.495 1.00 87.75 102 VAL A CA 1
ATOM 841 C C . VAL A 1 102 ? 24.115 -20.450 -45.445 1.00 87.75 102 VAL A C 1
ATOM 843 O O . VAL A 1 102 ? 23.946 -19.264 -45.727 1.00 87.75 102 VAL A O 1
ATOM 846 N N . VAL A 1 103 ? 23.870 -20.944 -44.230 1.00 88.56 103 VAL A N 1
ATOM 847 C CA . VAL A 1 103 ? 23.361 -20.164 -43.090 1.00 88.56 103 VAL A CA 1
ATOM 848 C C . VAL A 1 103 ? 24.291 -20.310 -41.884 1.00 88.56 103 VAL A C 1
ATOM 850 O O . VAL A 1 103 ? 24.790 -21.397 -41.595 1.00 88.56 103 VAL A O 1
ATOM 853 N N . ALA A 1 104 ? 24.562 -19.218 -41.174 1.00 89.69 104 ALA A N 1
ATOM 854 C CA . ALA A 1 104 ? 25.301 -19.268 -39.921 1.00 89.69 104 ALA A CA 1
ATOM 855 C C . ALA A 1 104 ? 24.373 -19.648 -38.762 1.00 89.69 104 ALA A C 1
ATOM 857 O O . ALA A 1 104 ? 23.246 -19.162 -38.648 1.00 89.69 104 ALA A O 1
ATOM 858 N N . ARG A 1 105 ? 24.875 -20.501 -37.873 1.00 90.25 105 ARG A N 1
ATOM 859 C CA . ARG A 1 105 ? 24.175 -21.023 -36.704 1.00 90.25 105 ARG A CA 1
ATOM 860 C C . ARG A 1 105 ? 25.016 -20.792 -35.455 1.00 90.25 105 ARG A C 1
ATOM 862 O O . ARG A 1 105 ? 26.223 -21.035 -35.453 1.00 90.25 105 ARG A O 1
ATOM 869 N N . CYS A 1 106 ? 24.385 -20.348 -34.374 1.00 89.56 106 CYS A N 1
ATOM 870 C CA . CYS A 1 106 ? 25.043 -20.243 -33.079 1.00 89.56 106 CYS A CA 1
ATOM 871 C C . CYS A 1 106 ? 25.343 -21.647 -32.529 1.00 89.56 106 CYS A C 1
ATOM 873 O O . CYS A 1 106 ? 24.420 -22.426 -32.306 1.00 89.56 106 CYS A O 1
ATOM 875 N N . GLY A 1 107 ? 26.610 -21.969 -32.254 1.00 85.75 107 GLY A N 1
ATOM 876 C CA . GLY A 1 107 ? 27.003 -23.253 -31.658 1.00 85.75 107 GLY A CA 1
ATOM 877 C C . GLY A 1 107 ? 26.566 -23.444 -30.198 1.00 85.75 107 GLY A C 1
ATOM 878 O O . GLY A 1 107 ? 26.746 -24.529 -29.656 1.00 85.75 107 GLY A O 1
ATOM 879 N N . LEU A 1 108 ? 25.998 -22.411 -29.560 1.00 86.12 108 LEU A N 1
ATOM 880 C CA . LEU A 1 108 ? 25.522 -22.447 -28.172 1.00 86.12 108 LEU A CA 1
ATOM 881 C C . LEU A 1 108 ? 24.000 -22.630 -28.064 1.00 86.12 108 LEU A C 1
ATOM 883 O O . LEU A 1 108 ? 23.556 -23.536 -27.367 1.00 86.12 108 LEU A O 1
ATOM 887 N N . SER A 1 109 ? 23.196 -21.791 -28.732 1.00 85.12 109 SER A N 1
ATOM 888 C CA . SER A 1 109 ? 21.725 -21.916 -28.725 1.00 85.12 109 SER A CA 1
ATOM 889 C C . SER A 1 109 ? 21.171 -22.764 -29.868 1.00 85.12 109 SER A C 1
ATOM 891 O O . SER A 1 109 ? 20.019 -23.185 -29.819 1.00 85.12 109 SER A O 1
ATOM 893 N N . GLY A 1 110 ? 21.956 -22.990 -30.923 1.00 83.62 110 GLY A N 1
ATOM 894 C CA . GLY A 1 110 ? 21.469 -23.584 -32.163 1.00 83.62 110 GLY A CA 1
ATOM 895 C C . GLY A 1 110 ? 20.603 -22.646 -33.012 1.00 83.62 110 GLY A C 1
ATOM 896 O O . GLY A 1 110 ? 20.072 -23.113 -34.018 1.00 83.62 110 GLY A O 1
ATOM 897 N N . GLU A 1 111 ? 20.456 -21.368 -32.648 1.00 85.50 111 GLU A N 1
ATOM 898 C CA . GLU A 1 111 ? 19.672 -20.386 -33.411 1.00 85.50 111 GLU A CA 1
ATOM 899 C C . GLU A 1 111 ? 20.369 -19.976 -34.713 1.00 85.50 111 GLU A C 1
ATOM 901 O O . GLU A 1 111 ? 21.600 -19.924 -34.795 1.00 85.50 111 GLU A O 1
ATOM 906 N N . LEU A 1 112 ? 19.563 -19.685 -35.734 1.00 87.94 112 LEU A N 1
ATOM 907 C CA . LEU A 1 112 ? 20.019 -19.248 -37.050 1.00 87.94 112 LEU A CA 1
ATOM 908 C C . LEU A 1 112 ? 20.237 -17.728 -37.039 1.00 87.94 112 LEU A C 1
ATOM 910 O O . LEU A 1 112 ? 19.376 -16.968 -36.602 1.00 87.94 112 LEU A O 1
ATOM 914 N N . LEU A 1 113 ? 21.410 -17.301 -37.504 1.00 84.88 113 LEU A N 1
ATOM 915 C CA . LEU A 1 113 ? 21.852 -15.900 -37.559 1.00 84.88 113 LEU A CA 1
ATOM 916 C C . LEU A 1 113 ? 21.758 -15.304 -38.972 1.00 84.88 113 LEU A C 1
ATOM 918 O O . LEU A 1 113 ? 21.997 -14.114 -39.157 1.00 84.88 113 LEU A O 1
ATOM 922 N N . GLY A 1 114 ? 21.453 -16.143 -39.961 1.00 85.25 114 GLY A N 1
ATOM 923 C CA . GLY A 1 114 ? 21.416 -15.789 -41.374 1.00 85.25 114 GLY A CA 1
ATOM 924 C C . GLY A 1 114 ? 22.727 -16.063 -42.129 1.00 85.25 114 GLY A C 1
ATOM 925 O O . GLY A 1 114 ? 23.723 -16.493 -41.544 1.00 85.25 114 GLY A O 1
ATOM 926 N N . PRO A 1 115 ? 22.736 -15.892 -43.459 1.00 86.44 115 PRO A N 1
ATOM 927 C CA . PRO A 1 115 ? 23.912 -16.072 -44.308 1.00 86.44 115 PRO A CA 1
ATOM 928 C C . PRO A 1 115 ? 24.963 -14.976 -44.065 1.00 86.44 115 PRO A C 1
ATOM 930 O O . PRO A 1 115 ? 24.585 -13.809 -43.985 1.00 86.44 115 PRO A O 1
ATOM 933 N N . PRO A 1 116 ? 26.277 -15.280 -44.088 1.00 83.62 116 PRO A N 1
ATOM 934 C CA . PRO A 1 116 ? 27.330 -14.267 -43.929 1.00 83.62 116 PRO A CA 1
ATOM 935 C C . PRO A 1 116 ? 27.300 -13.111 -44.945 1.00 83.62 116 PRO A C 1
ATOM 937 O O . PRO A 1 1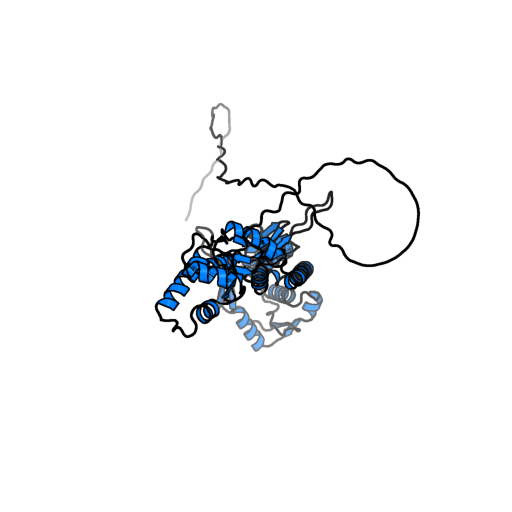16 ? 27.852 -12.047 -44.683 1.00 83.62 116 PRO A O 1
ATOM 940 N N . ASN A 1 117 ? 26.650 -13.319 -46.095 1.00 83.62 117 ASN A N 1
ATOM 941 C CA . ASN A 1 117 ? 26.500 -12.329 -47.166 1.00 83.62 117 ASN A CA 1
ATOM 942 C C . ASN A 1 117 ? 25.214 -11.483 -47.043 1.00 83.62 117 ASN A C 1
ATOM 944 O O . ASN A 1 117 ? 24.927 -10.690 -47.936 1.00 83.62 117 ASN A O 1
ATOM 948 N N . HIS A 1 118 ? 24.398 -11.679 -46.002 1.00 83.56 118 HIS A N 1
ATOM 949 C CA . HIS A 1 118 ? 23.162 -10.926 -45.790 1.00 83.56 118 HIS A CA 1
ATOM 950 C C . HIS A 1 118 ? 23.414 -9.671 -44.936 1.00 83.56 118 HIS A C 1
ATOM 952 O O . HIS A 1 118 ? 24.132 -9.731 -43.941 1.00 83.56 118 HIS A O 1
ATOM 958 N N . HIS A 1 119 ? 22.793 -8.538 -45.283 1.00 79.12 119 HIS A N 1
ATOM 959 C CA . HIS A 1 119 ? 23.035 -7.255 -44.606 1.00 79.12 119 HIS A CA 1
ATOM 960 C C . HIS A 1 119 ? 22.740 -7.292 -43.092 1.00 79.12 119 HIS A C 1
ATOM 962 O O . HIS A 1 119 ? 23.556 -6.805 -42.312 1.00 79.12 119 HIS A O 1
ATOM 968 N N . GLY A 1 120 ? 21.650 -7.944 -42.665 1.00 78.44 120 GLY A N 1
ATOM 969 C CA . GLY A 1 120 ? 21.284 -8.078 -41.246 1.00 78.44 120 GLY A CA 1
ATOM 970 C C . GLY A 1 120 ? 22.172 -9.022 -40.416 1.00 78.44 120 GLY A C 1
ATOM 971 O O . GLY A 1 120 ? 22.051 -9.057 -39.193 1.00 78.44 120 GLY A O 1
ATOM 972 N N . TYR A 1 121 ? 23.093 -9.774 -41.034 1.00 83.62 121 TYR A N 1
ATOM 973 C CA . TYR A 1 121 ? 23.901 -10.805 -40.358 1.00 83.62 121 TYR A CA 1
ATOM 974 C C . TYR A 1 121 ? 24.695 -10.269 -39.152 1.00 83.62 121 TYR A C 1
ATOM 976 O O . TYR A 1 121 ? 24.697 -10.863 -38.070 1.00 83.62 121 TYR A O 1
ATOM 984 N N . ASN A 1 122 ? 25.348 -9.113 -39.314 1.00 85.44 122 ASN A N 1
ATOM 985 C CA . ASN A 1 122 ? 26.163 -8.510 -38.256 1.00 85.44 122 ASN A CA 1
ATOM 986 C C . ASN A 1 122 ? 25.314 -7.941 -37.108 1.00 85.44 122 ASN A C 1
ATOM 988 O O . ASN A 1 122 ? 25.714 -8.028 -35.944 1.00 85.44 122 ASN A O 1
ATOM 992 N N . GLU A 1 123 ? 24.142 -7.386 -37.424 1.00 82.38 123 GLU A N 1
ATOM 993 C CA . GLU A 1 123 ? 23.190 -6.868 -36.436 1.00 82.38 123 GLU A CA 1
ATOM 994 C C . GLU A 1 123 ? 22.611 -8.014 -35.604 1.00 82.38 123 GLU A C 1
ATOM 996 O O . GLU A 1 123 ? 22.650 -7.964 -34.374 1.00 82.38 123 GLU A O 1
ATOM 1001 N N . ARG A 1 124 ? 22.203 -9.108 -36.263 1.00 82.75 124 ARG A N 1
ATOM 1002 C CA . ARG A 1 124 ? 21.673 -10.307 -35.604 1.00 82.75 124 ARG A CA 1
ATOM 1003 C C . ARG A 1 124 ? 22.696 -10.962 -34.673 1.00 82.75 124 ARG A C 1
ATOM 1005 O O . ARG A 1 124 ? 22.349 -11.353 -33.560 1.00 82.75 124 ARG A O 1
ATOM 1012 N N . ILE A 1 125 ? 23.973 -11.015 -35.070 1.00 87.00 125 ILE A N 1
ATOM 1013 C CA . ILE A 1 125 ? 25.079 -11.431 -34.186 1.00 87.00 125 ILE A CA 1
ATOM 1014 C C . ILE A 1 125 ? 25.176 -10.532 -32.951 1.00 87.00 125 ILE A C 1
ATOM 1016 O O . ILE A 1 125 ? 25.351 -11.029 -31.838 1.00 87.00 125 ILE A O 1
ATOM 1020 N N . GLN A 1 126 ? 25.103 -9.212 -33.136 1.00 84.44 126 GLN A N 1
ATOM 1021 C CA . GLN A 1 126 ? 25.256 -8.253 -32.047 1.00 84.44 126 GLN A CA 1
ATOM 1022 C C . GLN A 1 126 ? 24.097 -8.319 -31.048 1.00 84.44 126 GLN A C 1
ATOM 1024 O O . GLN A 1 126 ? 24.346 -8.280 -29.844 1.00 84.44 126 GLN A O 1
ATOM 1029 N N . GLU A 1 127 ? 22.865 -8.457 -31.533 1.00 83.38 127 GLU A N 1
ATOM 1030 C CA . GLU A 1 127 ? 21.654 -8.607 -30.725 1.00 83.38 127 GLU A CA 1
ATOM 1031 C C . GLU A 1 127 ? 21.654 -9.920 -29.926 1.00 83.38 127 GLU A C 1
ATOM 1033 O O . GLU A 1 127 ? 21.394 -9.927 -28.722 1.00 83.38 127 GLU A O 1
ATOM 1038 N N . LEU A 1 128 ? 21.996 -11.045 -30.563 1.00 84.75 128 LEU A N 1
ATOM 1039 C CA . LEU A 1 128 ? 21.992 -12.355 -29.906 1.00 84.75 128 LEU A CA 1
ATOM 1040 C C . LEU A 1 128 ? 23.144 -12.475 -28.890 1.00 84.75 128 LEU A C 1
ATOM 1042 O O . LEU A 1 128 ? 22.969 -13.036 -27.804 1.00 84.75 128 LEU A O 1
ATOM 1046 N N . TRP A 1 129 ? 24.298 -11.860 -29.181 1.00 87.75 129 TRP A N 1
ATOM 1047 C CA . TRP A 1 129 ? 25.385 -11.725 -28.212 1.00 87.75 129 TRP A CA 1
ATOM 1048 C C . TRP A 1 129 ? 24.994 -10.837 -27.022 1.00 87.75 129 TRP A C 1
ATOM 1050 O O . TRP A 1 129 ? 25.134 -11.275 -25.883 1.00 87.75 129 TRP A O 1
ATOM 1060 N N . SER A 1 130 ? 24.471 -9.628 -27.249 1.00 80.94 130 SER A N 1
ATOM 1061 C CA . SER A 1 130 ? 24.161 -8.685 -26.162 1.00 80.94 130 SER A CA 1
ATOM 1062 C C . SER A 1 130 ? 23.004 -9.148 -25.271 1.00 80.94 130 SER A C 1
ATOM 1064 O O . SER A 1 130 ? 23.041 -8.925 -24.062 1.00 80.94 130 SER A O 1
ATOM 1066 N N . SER A 1 131 ? 22.007 -9.836 -25.836 1.00 77.31 131 SER A N 1
ATOM 1067 C CA . SER A 1 131 ? 20.831 -10.312 -25.097 1.00 77.31 131 SER A CA 1
ATOM 1068 C C . SER A 1 131 ? 21.083 -11.576 -24.268 1.00 77.31 131 SER A C 1
ATOM 1070 O O . SER A 1 131 ? 20.535 -11.692 -23.172 1.00 77.31 131 SER A O 1
ATOM 1072 N N . ARG A 1 132 ? 21.895 -12.530 -24.755 1.00 80.12 132 ARG A N 1
ATOM 1073 C CA . ARG A 1 132 ? 22.076 -13.848 -24.099 1.00 80.12 132 ARG A CA 1
ATOM 1074 C C . ARG A 1 132 ? 23.507 -14.188 -23.693 1.00 80.12 132 ARG A C 1
ATOM 1076 O O . ARG A 1 132 ? 23.707 -14.980 -22.772 1.00 80.12 132 ARG A O 1
ATOM 1083 N N . TYR A 1 133 ? 24.505 -13.597 -24.344 1.00 87.88 133 TYR A N 1
ATOM 1084 C CA . TYR A 1 133 ? 25.915 -13.977 -24.205 1.00 87.88 133 TYR A CA 1
ATOM 1085 C C . TYR A 1 133 ? 26.836 -12.812 -23.803 1.00 87.88 133 TYR A C 1
ATOM 1087 O O . TYR A 1 133 ? 28.053 -12.928 -23.902 1.00 87.88 133 TYR A O 1
ATOM 1095 N N . ALA A 1 134 ? 26.294 -11.726 -23.243 1.00 84.88 134 ALA A N 1
ATOM 1096 C CA . ALA A 1 134 ? 27.073 -10.573 -22.772 1.00 84.88 134 ALA A CA 1
ATOM 1097 C C . ALA A 1 134 ? 28.095 -10.901 -21.655 1.00 84.88 134 ALA A C 1
ATOM 1099 O O . ALA A 1 134 ? 28.955 -10.084 -21.341 1.00 84.88 134 ALA A O 1
ATOM 1100 N N . HIS A 1 135 ? 28.021 -12.098 -21.062 1.00 82.19 135 HIS A N 1
ATOM 1101 C CA . HIS A 1 135 ? 28.970 -12.608 -20.068 1.00 82.19 135 HIS A CA 1
ATOM 1102 C C . HIS A 1 135 ? 30.258 -13.211 -20.673 1.00 82.19 135 HIS A C 1
ATOM 1104 O O . HIS A 1 135 ? 31.156 -13.581 -19.920 1.00 82.19 135 HIS A O 1
ATOM 1110 N N . MET A 1 136 ? 30.363 -13.343 -22.002 1.00 88.25 136 MET A N 1
ATOM 1111 C CA . MET A 1 136 ? 31.583 -13.777 -22.704 1.00 88.25 136 MET A CA 1
ATOM 1112 C C . MET A 1 136 ? 32.055 -12.708 -23.691 1.00 88.25 136 MET A C 1
ATOM 1114 O O . MET A 1 136 ? 31.258 -11.891 -24.157 1.00 88.25 136 MET A O 1
ATOM 1118 N N . SER A 1 137 ? 33.342 -12.718 -24.053 1.00 90.06 137 SER A N 1
ATOM 1119 C CA . SER A 1 137 ? 33.849 -11.748 -25.026 1.00 90.06 137 SER A CA 1
ATOM 1120 C C . SER A 1 137 ? 33.201 -11.954 -26.403 1.00 90.06 137 SER A C 1
ATOM 1122 O O . SER A 1 137 ? 32.868 -13.077 -26.796 1.00 90.06 137 SER A O 1
ATOM 1124 N N . LYS A 1 138 ? 33.046 -10.868 -27.173 1.00 87.00 138 LYS A N 1
ATOM 1125 C CA . LYS A 1 138 ? 32.513 -10.940 -28.544 1.00 87.00 138 LYS A CA 1
ATOM 1126 C C . LYS A 1 138 ? 33.388 -11.829 -29.444 1.00 87.00 138 LYS A C 1
ATOM 1128 O O . LYS A 1 138 ? 32.859 -12.496 -30.325 1.00 87.00 138 LYS A O 1
ATOM 1133 N N . ALA A 1 139 ? 34.699 -11.892 -29.193 1.00 89.31 139 ALA A N 1
ATOM 1134 C CA . ALA A 1 139 ? 35.625 -12.765 -29.916 1.00 89.31 139 ALA A CA 1
ATOM 1135 C C . ALA A 1 139 ? 35.358 -14.257 -29.635 1.00 89.31 139 ALA A C 1
ATOM 1137 O O . ALA A 1 139 ? 35.231 -15.038 -30.576 1.00 89.31 139 ALA A O 1
ATOM 1138 N N . ASP A 1 140 ? 35.180 -14.638 -28.364 1.00 90.31 140 ASP A N 1
ATOM 1139 C CA . ASP A 1 140 ? 34.855 -16.023 -27.977 1.00 90.31 140 ASP A CA 1
ATOM 1140 C C . ASP A 1 140 ? 33.484 -16.462 -28.504 1.00 90.31 140 ASP A C 1
ATOM 1142 O O . ASP A 1 140 ? 33.276 -17.634 -28.818 1.00 90.31 140 ASP A O 1
ATOM 1146 N N . TYR A 1 141 ? 32.535 -15.525 -28.596 1.00 89.31 141 TYR A N 1
ATOM 1147 C CA . TYR A 1 141 ? 31.225 -15.778 -29.188 1.00 89.31 141 TYR A CA 1
ATOM 1148 C C . TYR A 1 141 ? 31.315 -16.000 -30.705 1.00 89.31 141 TYR A C 1
ATOM 1150 O O . TYR A 1 141 ? 30.795 -16.996 -31.205 1.00 89.31 141 TYR A O 1
ATOM 1158 N N . LEU A 1 142 ? 32.031 -15.131 -31.430 1.00 88.25 142 LEU A N 1
ATOM 1159 C CA . LEU A 1 142 ? 32.258 -15.268 -32.876 1.00 88.25 142 LEU A CA 1
ATOM 1160 C C . LEU A 1 142 ? 32.965 -16.587 -33.232 1.00 88.25 142 LEU A C 1
ATOM 1162 O O . LEU A 1 142 ? 32.594 -17.233 -34.208 1.00 88.25 142 LEU A O 1
ATOM 1166 N N . ALA A 1 143 ? 33.920 -17.033 -32.411 1.00 90.19 143 ALA A N 1
ATOM 1167 C CA . ALA A 1 143 ? 34.613 -18.314 -32.584 1.00 90.19 143 ALA A CA 1
ATOM 1168 C C . ALA A 1 143 ? 33.702 -19.555 -32.434 1.00 90.19 143 ALA A C 1
ATOM 1170 O O . ALA A 1 143 ? 34.094 -20.656 -32.817 1.00 90.19 143 ALA A O 1
ATOM 1171 N N . ARG A 1 144 ? 32.490 -19.391 -31.883 1.00 89.88 144 ARG A N 1
ATOM 1172 C CA . ARG A 1 144 ? 31.479 -20.447 -31.682 1.00 89.88 144 ARG A CA 1
ATOM 1173 C C . ARG A 1 144 ? 30.347 -20.397 -32.713 1.00 89.88 144 ARG A C 1
ATOM 1175 O O . ARG A 1 144 ? 29.329 -21.069 -32.540 1.00 89.88 144 ARG A O 1
ATOM 1182 N N . LEU A 1 145 ? 30.483 -19.591 -33.765 1.00 90.25 145 LEU A N 1
ATOM 1183 C CA . LEU A 1 145 ? 29.539 -19.573 -34.879 1.00 90.25 145 LEU A CA 1
ATOM 1184 C C . LEU A 1 145 ? 29.940 -20.618 -35.920 1.00 90.25 145 LEU A C 1
ATOM 1186 O O . LEU A 1 145 ? 31.099 -20.704 -36.325 1.00 90.25 145 LEU A O 1
ATOM 1190 N N . HIS A 1 146 ? 28.971 -21.416 -36.361 1.00 90.50 146 HIS A N 1
ATOM 1191 C CA . HIS A 1 146 ? 29.183 -22.467 -37.348 1.00 90.50 146 HIS A CA 1
ATOM 1192 C C . HIS A 1 146 ? 28.360 -22.195 -38.601 1.00 90.50 146 HIS A C 1
ATOM 1194 O O . HIS A 1 146 ? 27.153 -21.977 -38.547 1.00 90.50 146 HIS A O 1
ATOM 1200 N N . THR A 1 147 ? 29.033 -22.230 -39.741 1.00 89.56 147 THR A N 1
ATOM 1201 C CA . THR A 1 147 ? 28.455 -21.962 -41.056 1.00 89.56 147 THR A CA 1
ATOM 1202 C C . THR A 1 147 ? 27.992 -23.288 -41.659 1.00 89.56 147 THR A C 1
ATOM 1204 O O . THR A 1 147 ? 28.820 -24.134 -41.997 1.00 89.56 147 THR A O 1
ATOM 1207 N N . VAL A 1 148 ? 26.675 -23.500 -41.743 1.00 87.94 148 VAL A N 1
ATOM 1208 C CA . VAL A 1 148 ? 26.047 -24.777 -42.118 1.00 87.94 148 VAL A CA 1
ATOM 1209 C C . VAL A 1 148 ? 25.420 -24.673 -43.508 1.00 87.94 148 VAL A C 1
ATOM 1211 O O . VAL A 1 148 ? 24.637 -23.766 -43.792 1.00 87.94 148 VAL A O 1
ATOM 1214 N N . ARG A 1 149 ? 25.772 -25.617 -44.385 1.00 86.12 149 ARG A N 1
ATOM 1215 C CA . ARG A 1 149 ? 25.233 -25.738 -45.745 1.00 86.12 149 ARG A CA 1
ATOM 1216 C C . ARG A 1 149 ? 24.091 -26.751 -45.750 1.00 86.12 149 ARG A C 1
ATOM 1218 O O . ARG A 1 149 ? 24.320 -27.934 -45.970 1.00 86.12 149 ARG A O 1
ATOM 1225 N N . ASP A 1 150 ? 22.892 -26.260 -45.468 1.00 86.69 150 ASP A N 1
ATOM 1226 C CA . ASP A 1 150 ? 21.655 -27.036 -45.399 1.00 86.69 150 ASP A CA 1
ATOM 1227 C C . ASP A 1 150 ? 20.507 -26.171 -45.939 1.00 86.69 150 ASP A C 1
ATOM 1229 O O . ASP A 1 150 ? 20.284 -25.057 -45.458 1.00 86.69 150 ASP A O 1
ATOM 1233 N N . GLU A 1 151 ? 19.818 -26.665 -46.966 1.00 84.38 151 GLU A N 1
ATOM 1234 C CA . GLU A 1 151 ? 18.737 -25.950 -47.650 1.00 84.38 151 GLU A CA 1
ATOM 1235 C C . GLU A 1 151 ? 17.520 -25.767 -46.730 1.00 84.38 151 GLU A C 1
ATOM 1237 O O . GLU A 1 151 ? 16.943 -24.680 -46.701 1.00 84.38 151 GLU A O 1
ATOM 1242 N N . ALA A 1 152 ? 17.211 -26.751 -45.876 1.00 85.44 152 ALA A N 1
ATOM 1243 C CA . ALA A 1 152 ? 16.097 -26.667 -44.933 1.00 85.44 152 ALA A CA 1
ATOM 1244 C C . ALA A 1 152 ? 16.349 -25.618 -43.835 1.00 85.44 152 ALA A C 1
ATOM 1246 O O . ALA A 1 152 ? 15.433 -24.906 -43.430 1.00 85.44 152 ALA A O 1
ATOM 1247 N N . LEU A 1 153 ? 17.600 -25.462 -43.380 1.00 86.12 153 LEU A N 1
ATOM 1248 C CA . LEU A 1 153 ? 17.958 -24.400 -42.429 1.00 86.12 153 LEU A CA 1
ATOM 1249 C C . LEU A 1 153 ? 17.990 -23.014 -43.090 1.00 86.12 153 LEU A C 1
ATOM 1251 O O . LEU A 1 153 ? 17.692 -22.017 -42.434 1.00 86.12 153 LEU A O 1
ATOM 1255 N N . VAL A 1 154 ? 18.325 -22.920 -44.381 1.00 84.69 154 VAL A N 1
ATOM 1256 C CA . VAL A 1 154 ? 18.196 -21.661 -45.134 1.00 84.69 154 VAL A CA 1
ATOM 1257 C C . VAL A 1 154 ? 16.724 -21.267 -45.281 1.00 84.69 154 VAL A C 1
ATOM 1259 O O . VAL A 1 154 ? 16.402 -20.092 -45.106 1.00 84.69 154 VAL A O 1
ATOM 1262 N N . GLU A 1 155 ? 15.830 -22.213 -45.573 1.00 84.00 155 GLU A N 1
ATOM 1263 C CA . GLU A 1 155 ? 14.385 -21.960 -45.631 1.00 84.00 155 GLU A CA 1
ATOM 1264 C C . GLU A 1 155 ? 13.819 -21.584 -44.259 1.00 84.00 155 GLU A C 1
ATOM 1266 O O . GLU A 1 155 ? 13.161 -20.553 -44.151 1.00 84.00 155 GLU A O 1
ATOM 1271 N N . GLN A 1 156 ? 14.180 -22.305 -43.194 1.00 84.25 156 GLN A N 1
ATOM 1272 C CA . GLN A 1 156 ? 13.785 -21.960 -41.825 1.00 84.25 156 GLN A CA 1
ATOM 1273 C C . GLN A 1 156 ? 14.248 -20.549 -41.418 1.00 84.25 156 GLN A C 1
ATOM 1275 O O . GLN A 1 156 ? 13.509 -19.813 -40.762 1.00 84.25 156 GLN A O 1
ATOM 1280 N N . TRP A 1 157 ? 15.456 -20.135 -41.821 1.00 87.25 157 TRP A N 1
ATOM 1281 C CA . TRP A 1 157 ? 15.904 -18.757 -41.614 1.00 87.25 157 TRP A CA 1
ATOM 1282 C C . TRP A 1 157 ? 15.080 -17.758 -42.443 1.00 87.25 157 TRP A C 1
ATOM 1284 O O . TRP A 1 157 ? 14.596 -16.775 -41.884 1.00 87.25 157 TRP A O 1
ATOM 1294 N N . LYS A 1 158 ? 14.843 -18.019 -43.737 1.00 82.12 158 LYS A N 1
ATOM 1295 C CA . LYS A 1 158 ? 13.986 -17.170 -44.589 1.00 82.12 158 LYS A CA 1
ATOM 1296 C C . LYS A 1 158 ? 12.577 -17.006 -44.017 1.00 82.12 158 LYS A C 1
ATOM 1298 O O . LYS A 1 158 ? 12.022 -15.918 -44.113 1.00 82.12 158 LYS A O 1
ATOM 1303 N N . GLU A 1 159 ? 12.004 -18.056 -43.431 1.00 80.56 159 GLU A N 1
ATOM 1304 C CA . GLU A 1 159 ? 10.721 -17.999 -42.725 1.00 80.56 159 GLU A CA 1
ATOM 1305 C C . GLU A 1 159 ? 10.800 -17.165 -41.443 1.00 80.56 159 GLU A C 1
ATOM 1307 O O . GLU A 1 159 ? 9.884 -16.393 -41.172 1.00 80.56 159 GLU A O 1
ATOM 1312 N N . SER A 1 160 ? 11.900 -17.249 -40.686 1.00 74.50 160 SER A N 1
ATOM 1313 C CA . SER A 1 160 ? 12.094 -16.404 -39.501 1.00 74.50 160 SER A CA 1
ATOM 1314 C C . SER A 1 160 ? 12.206 -14.908 -39.838 1.00 74.50 160 SER A C 1
ATOM 1316 O O . SER A 1 160 ? 11.679 -14.087 -39.096 1.00 74.50 160 SER A O 1
ATOM 1318 N N . GLU A 1 161 ? 12.786 -14.557 -40.992 1.00 78.00 161 GLU A N 1
ATOM 1319 C CA . GLU A 1 161 ? 12.889 -13.172 -41.490 1.00 78.00 161 GLU A CA 1
ATOM 1320 C C . GLU A 1 161 ? 11.576 -12.615 -42.070 1.00 78.00 161 GLU A C 1
ATOM 1322 O O . GLU A 1 161 ? 11.468 -11.405 -42.285 1.00 78.00 161 GLU A O 1
ATOM 1327 N N . ARG A 1 162 ? 10.563 -13.464 -42.321 1.00 79.12 162 ARG A N 1
ATOM 1328 C CA . ARG A 1 162 ? 9.233 -12.986 -42.743 1.00 79.12 162 ARG A CA 1
ATOM 1329 C C . ARG A 1 162 ? 8.567 -12.163 -41.650 1.00 79.12 162 ARG A C 1
ATOM 1331 O O . ARG A 1 162 ? 7.838 -11.233 -41.965 1.00 79.12 162 ARG A O 1
ATOM 1338 N N . LYS A 1 163 ? 8.786 -12.495 -40.376 1.00 76.38 163 LYS A N 1
ATOM 1339 C CA . LYS A 1 163 ? 8.130 -11.821 -39.251 1.00 76.38 163 LYS A CA 1
ATOM 1340 C C . LYS A 1 163 ? 8.931 -10.601 -38.823 1.00 76.38 163 LYS A C 1
ATOM 1342 O O . LYS A 1 163 ? 9.970 -10.739 -38.182 1.00 76.38 163 LYS A O 1
ATOM 1347 N N . LYS A 1 164 ? 8.428 -9.404 -39.129 1.00 78.00 164 LYS A N 1
ATOM 1348 C CA . LYS A 1 164 ? 9.025 -8.145 -38.670 1.00 78.00 164 LYS A CA 1
ATOM 1349 C C . LYS A 1 164 ? 8.108 -7.435 -37.691 1.00 78.00 164 LYS A C 1
ATOM 1351 O O . LYS A 1 164 ? 6.976 -7.086 -38.019 1.00 78.00 164 LYS A O 1
ATOM 1356 N N . THR A 1 165 ? 8.623 -7.200 -36.489 1.00 83.81 165 THR A N 1
ATOM 1357 C CA . THR A 1 165 ? 7.957 -6.373 -35.484 1.00 83.81 165 THR A CA 1
ATOM 1358 C C . THR A 1 165 ? 8.144 -4.896 -35.827 1.00 83.81 165 THR A C 1
ATOM 1360 O O . THR A 1 165 ? 9.262 -4.378 -35.766 1.00 83.81 165 THR A O 1
ATOM 1363 N N . ILE A 1 166 ? 7.047 -4.231 -36.177 1.00 88.50 166 ILE A N 1
ATOM 1364 C CA . ILE A 1 166 ? 6.970 -2.795 -36.442 1.00 88.50 166 ILE A CA 1
ATOM 1365 C C . ILE A 1 166 ? 6.402 -2.093 -35.207 1.00 88.50 166 ILE A C 1
ATOM 1367 O O . ILE A 1 166 ? 5.522 -2.612 -34.521 1.00 88.50 166 ILE A O 1
ATOM 1371 N N . PHE A 1 167 ? 6.928 -0.906 -34.927 1.00 89.00 167 PHE A N 1
ATOM 1372 C CA . PHE A 1 167 ? 6.521 -0.040 -33.831 1.00 89.00 167 PHE A CA 1
ATOM 1373 C C . PHE A 1 167 ? 5.926 1.238 -34.429 1.00 89.00 167 PHE A C 1
ATOM 1375 O O . PHE A 1 167 ? 6.641 1.993 -35.085 1.00 89.00 167 PHE A O 1
ATOM 1382 N N . ARG A 1 168 ? 4.635 1.500 -34.204 1.00 90.56 168 ARG A N 1
ATOM 1383 C CA . ARG A 1 168 ? 3.961 2.751 -34.607 1.00 90.56 168 ARG A CA 1
ATOM 1384 C C . ARG A 1 168 ? 3.628 3.578 -33.370 1.00 90.56 168 ARG A C 1
ATOM 1386 O O . ARG A 1 168 ? 3.211 3.022 -32.359 1.00 90.56 168 ARG A O 1
ATOM 1393 N N . LEU A 1 169 ? 3.831 4.895 -33.396 1.00 90.94 169 LEU A N 1
ATOM 1394 C CA . LEU A 1 169 ? 3.502 5.752 -32.246 1.00 90.94 169 LEU A CA 1
ATOM 1395 C C . LEU A 1 169 ? 1.986 5.799 -32.013 1.00 90.94 169 LEU A C 1
ATOM 1397 O O . LEU A 1 169 ? 1.239 6.175 -32.908 1.00 90.94 169 LEU A O 1
ATOM 1401 N N . LYS A 1 170 ? 1.538 5.509 -30.783 1.00 89.94 170 LYS A N 1
ATOM 1402 C CA . LYS A 1 170 ? 0.113 5.597 -30.389 1.00 89.94 170 LYS A CA 1
ATOM 1403 C C . LYS A 1 170 ? -0.432 7.025 -30.382 1.00 89.94 170 LYS A C 1
ATOM 1405 O O . LYS A 1 170 ? -1.639 7.233 -30.433 1.00 89.94 170 LYS A O 1
ATOM 1410 N N . GLN A 1 171 ? 0.464 7.997 -30.252 1.00 86.31 171 GLN A N 1
ATOM 1411 C CA . GLN A 1 171 ? 0.183 9.426 -30.314 1.00 86.31 171 GLN A CA 1
ATOM 1412 C C . GLN A 1 171 ? 1.257 10.061 -31.210 1.00 86.31 171 GLN A C 1
ATOM 1414 O O . GLN A 1 171 ? 2.302 10.473 -30.697 1.00 86.31 171 GLN A O 1
ATOM 1419 N N . PRO A 1 172 ? 1.069 10.058 -32.544 1.00 82.38 172 PRO A N 1
ATOM 1420 C CA . PRO A 1 172 ? 1.949 10.794 -33.444 1.00 82.38 172 PRO A CA 1
ATOM 1421 C C . PRO A 1 172 ? 1.807 12.310 -33.202 1.00 82.38 172 PRO A C 1
ATOM 1423 O O . PRO A 1 172 ? 0.790 12.753 -32.656 1.00 82.38 172 PRO A O 1
ATOM 1426 N N . PRO A 1 173 ? 2.819 13.120 -33.559 1.00 78.69 173 PRO A N 1
ATOM 1427 C CA . PRO A 1 173 ? 2.699 14.573 -33.513 1.00 78.69 173 PRO A CA 1
ATOM 1428 C C . PRO A 1 173 ? 1.609 15.065 -34.480 1.00 78.69 173 PRO A C 1
ATOM 1430 O O . PRO A 1 173 ? 1.300 14.429 -35.487 1.00 78.69 173 PRO A O 1
ATOM 1433 N N . GLU A 1 174 ? 0.996 16.200 -34.145 1.00 68.19 174 GLU A N 1
ATOM 1434 C CA . GLU A 1 174 ? -0.182 16.718 -34.844 1.00 68.19 174 GLU A CA 1
ATOM 1435 C C . GLU A 1 174 ? 0.123 17.028 -36.321 1.00 68.19 174 GLU A C 1
ATOM 1437 O O . GLU A 1 174 ? 0.926 17.906 -36.630 1.00 68.19 174 GLU A O 1
ATOM 1442 N N . GLY A 1 175 ? -0.527 16.291 -37.229 1.00 66.00 175 GLY A N 1
ATOM 1443 C CA . GLY A 1 175 ? -0.352 16.415 -38.680 1.00 66.00 175 GLY A CA 1
ATOM 1444 C C . GLY A 1 175 ? 0.524 15.341 -39.342 1.00 66.00 175 GLY A C 1
ATOM 1445 O O . GLY A 1 175 ? 0.592 15.322 -40.568 1.00 66.00 175 GLY A O 1
ATOM 1446 N N . GLU A 1 176 ? 1.146 14.433 -38.583 1.00 73.75 176 GLU A N 1
ATOM 1447 C CA . GLU A 1 176 ? 1.946 13.322 -39.126 1.00 73.75 176 GLU A CA 1
ATOM 1448 C C . GLU A 1 176 ? 1.237 11.964 -38.962 1.00 73.75 176 GLU A C 1
ATOM 1450 O O . GLU A 1 176 ? 0.594 11.691 -37.946 1.00 73.75 176 GLU A O 1
ATOM 1455 N N . GLU A 1 177 ? 1.378 11.077 -39.952 1.00 71.44 177 GLU A N 1
ATOM 1456 C CA . GLU A 1 177 ? 0.974 9.673 -39.808 1.00 71.44 177 GLU A CA 1
ATOM 1457 C C . GLU A 1 177 ? 1.968 8.908 -38.917 1.00 71.44 177 GLU A C 1
ATOM 1459 O O . GLU A 1 177 ? 3.157 9.228 -38.849 1.00 71.44 177 GLU A O 1
ATOM 1464 N N . ALA A 1 178 ? 1.492 7.870 -38.224 1.00 77.75 178 ALA A N 1
ATOM 1465 C CA . ALA A 1 178 ? 2.323 7.069 -37.329 1.00 77.75 178 ALA A CA 1
ATOM 1466 C C . ALA A 1 178 ? 3.324 6.206 -38.121 1.00 77.75 178 ALA A C 1
ATOM 1468 O O . ALA A 1 178 ? 3.027 5.072 -38.499 1.00 77.75 178 ALA A O 1
ATOM 1469 N N . ALA A 1 179 ? 4.516 6.761 -38.356 1.00 83.12 179 ALA A N 1
ATOM 1470 C CA . ALA A 1 179 ? 5.588 6.121 -39.109 1.00 83.12 179 ALA A CA 1
ATOM 1471 C C . ALA A 1 179 ? 5.939 4.718 -38.583 1.00 83.12 179 ALA A C 1
ATOM 1473 O O . ALA A 1 179 ? 5.962 4.465 -37.376 1.00 83.12 179 ALA A O 1
ATOM 1474 N N . GLU A 1 180 ? 6.267 3.818 -39.510 1.00 86.81 180 GLU A N 1
ATOM 1475 C CA . GLU A 1 180 ? 6.739 2.470 -39.203 1.00 86.81 180 GLU A CA 1
ATOM 1476 C C . GLU A 1 180 ? 8.189 2.511 -38.718 1.00 86.81 180 GLU A C 1
ATOM 1478 O O . GLU A 1 180 ? 9.110 2.800 -39.484 1.00 86.81 180 GLU A O 1
ATOM 1483 N N . LEU A 1 181 ? 8.405 2.215 -37.436 1.00 85.94 181 LEU A N 1
ATOM 1484 C CA . LEU A 1 181 ? 9.734 2.202 -36.835 1.00 85.94 181 LEU A CA 1
ATOM 1485 C C . LEU A 1 181 ? 10.190 0.774 -36.541 1.00 85.94 181 LEU A C 1
ATOM 1487 O O . LEU A 1 181 ? 9.436 -0.070 -36.054 1.00 85.94 181 LEU A O 1
ATOM 1491 N N . THR A 1 182 ? 11.473 0.518 -36.773 1.00 87.62 182 THR A N 1
ATOM 1492 C CA . THR A 1 182 ? 12.159 -0.650 -36.212 1.00 87.62 182 THR A CA 1
ATOM 1493 C C . THR A 1 182 ? 12.294 -0.514 -34.695 1.00 87.62 182 THR A C 1
ATOM 1495 O O . THR A 1 182 ? 12.282 0.594 -34.149 1.00 87.62 182 THR A O 1
ATOM 1498 N N . ARG A 1 183 ? 12.530 -1.635 -34.000 1.00 85.94 183 ARG A N 1
ATOM 1499 C CA . ARG A 1 183 ? 12.788 -1.629 -32.551 1.00 85.94 183 ARG A CA 1
ATOM 1500 C C . ARG A 1 183 ? 13.890 -0.637 -32.152 1.00 85.94 183 ARG A C 1
ATOM 1502 O O . ARG A 1 183 ? 13.718 0.099 -31.189 1.00 85.94 183 ARG A O 1
ATOM 1509 N N . ALA A 1 184 ? 14.996 -0.588 -32.896 1.00 85.56 184 ALA A N 1
ATOM 1510 C CA . ALA A 1 184 ? 16.116 0.305 -32.594 1.00 85.56 184 ALA A CA 1
ATOM 1511 C C . ALA A 1 184 ? 15.729 1.794 -32.698 1.00 85.56 184 ALA A C 1
ATOM 1513 O O . ALA A 1 184 ? 16.113 2.592 -31.845 1.00 85.56 184 ALA A O 1
ATOM 1514 N N . GLN A 1 185 ? 14.921 2.162 -33.698 1.00 88.00 185 GLN A N 1
ATOM 1515 C CA . GLN A 1 185 ? 14.408 3.528 -33.858 1.00 88.00 185 GLN A CA 1
ATOM 1516 C C . GLN A 1 185 ? 13.393 3.890 -32.762 1.00 88.00 185 GLN A C 1
ATOM 1518 O O . GLN A 1 185 ? 13.433 5.004 -32.244 1.00 88.00 185 GLN A O 1
ATOM 1523 N N . ALA A 1 186 ? 12.528 2.952 -32.362 1.00 88.75 186 ALA A N 1
ATOM 1524 C CA . ALA A 1 186 ? 11.597 3.140 -31.249 1.00 88.75 186 ALA A CA 1
ATOM 1525 C C . ALA A 1 186 ? 12.330 3.312 -29.901 1.00 88.75 186 ALA A C 1
ATOM 1527 O O . ALA A 1 186 ? 11.993 4.199 -29.113 1.00 88.75 186 ALA A O 1
ATOM 1528 N N . GLU A 1 187 ? 13.381 2.522 -29.655 1.00 90.44 187 GLU A N 1
ATO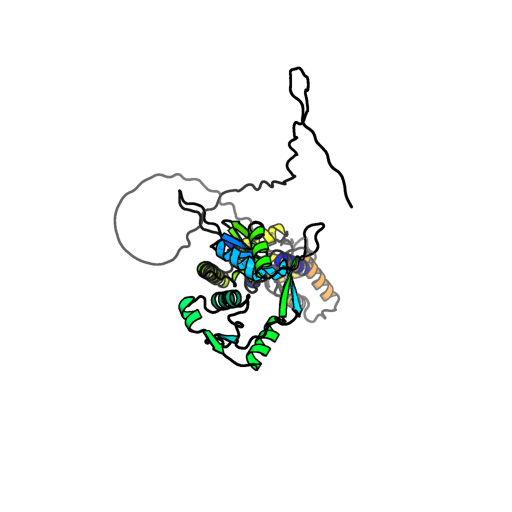M 1529 C CA . GLU A 1 187 ? 14.243 2.665 -28.477 1.00 90.44 187 GLU A CA 1
ATOM 1530 C C . GLU A 1 187 ? 14.992 4.010 -28.463 1.00 90.44 187 GLU A C 1
ATOM 1532 O O . GLU A 1 187 ? 15.067 4.647 -27.412 1.00 90.44 187 GLU A O 1
ATOM 1537 N N . GLU A 1 188 ? 15.499 4.486 -29.605 1.00 90.44 188 GLU A N 1
ATOM 1538 C CA . GLU A 1 188 ? 16.168 5.793 -29.702 1.00 90.44 188 GLU A CA 1
ATOM 1539 C C . GLU A 1 188 ? 15.190 6.966 -29.531 1.00 90.44 188 GLU A C 1
ATOM 1541 O O . GLU A 1 188 ? 15.464 7.906 -28.780 1.00 90.44 188 GLU A O 1
ATOM 1546 N N . TRP A 1 189 ? 13.991 6.881 -30.118 1.00 90.75 189 TRP A N 1
ATOM 1547 C CA . TRP A 1 189 ? 12.917 7.841 -29.854 1.00 90.75 189 TRP A CA 1
ATOM 1548 C C . TRP A 1 189 ? 12.608 7.917 -28.352 1.00 90.75 189 TRP A C 1
ATOM 1550 O O . TRP A 1 189 ? 12.532 9.009 -27.783 1.00 90.75 189 TRP A O 1
ATOM 1560 N N . MET A 1 190 ? 12.522 6.767 -27.677 1.00 90.31 190 MET A N 1
ATOM 1561 C CA . MET A 1 190 ? 12.255 6.698 -26.240 1.00 90.31 190 MET A CA 1
ATOM 1562 C C . MET A 1 190 ? 13.403 7.280 -25.401 1.00 90.31 190 MET A C 1
ATOM 1564 O O . MET A 1 190 ? 13.147 8.017 -24.445 1.00 90.31 190 MET A O 1
ATOM 1568 N N . ARG A 1 191 ? 14.665 7.046 -25.795 1.00 90.75 191 ARG A N 1
ATOM 1569 C CA . ARG A 1 191 ? 15.850 7.703 -25.209 1.00 90.75 191 ARG A CA 1
ATOM 1570 C C . ARG A 1 191 ? 15.776 9.225 -25.349 1.00 90.75 191 ARG A C 1
ATOM 1572 O O . ARG A 1 191 ? 16.015 9.926 -24.367 1.00 90.75 191 ARG A O 1
ATOM 1579 N N . SER A 1 192 ? 15.349 9.745 -26.503 1.00 90.75 192 SER A N 1
ATOM 1580 C CA . SER A 1 192 ? 15.203 11.194 -26.724 1.00 90.75 192 SER A CA 1
ATOM 1581 C C . SER A 1 192 ? 14.180 11.859 -25.783 1.00 90.75 192 SER A C 1
ATOM 1583 O O . SER A 1 192 ? 14.342 13.019 -25.399 1.00 90.75 192 SER A O 1
ATOM 1585 N N . LYS A 1 193 ? 13.142 11.123 -25.355 1.00 90.06 193 LYS A N 1
ATOM 1586 C CA . LYS A 1 193 ? 12.072 11.614 -24.464 1.00 90.06 193 LYS A CA 1
ATOM 1587 C C . LYS A 1 193 ? 12.282 11.268 -22.982 1.00 90.06 193 LYS A C 1
ATOM 1589 O O . LYS A 1 193 ? 11.517 11.717 -22.126 1.00 90.06 193 LYS A O 1
ATOM 1594 N N . ILE A 1 194 ? 13.345 10.535 -22.643 1.00 91.31 194 ILE A N 1
ATOM 1595 C CA . ILE A 1 194 ? 13.513 9.877 -21.336 1.00 91.31 194 ILE A CA 1
ATOM 1596 C C . ILE A 1 194 ? 13.565 10.834 -20.137 1.00 91.31 194 ILE A C 1
ATOM 1598 O O . ILE A 1 194 ? 13.143 10.480 -19.035 1.00 91.31 194 ILE A O 1
ATOM 1602 N N . LYS A 1 195 ? 14.010 12.082 -20.351 1.00 89.62 195 LYS A N 1
ATOM 1603 C CA . LYS A 1 195 ? 14.051 13.139 -19.323 1.00 89.62 195 LYS A CA 1
ATOM 1604 C C . LYS A 1 195 ? 12.663 13.445 -18.739 1.00 89.62 195 LYS A C 1
ATOM 1606 O O . LYS A 1 195 ? 12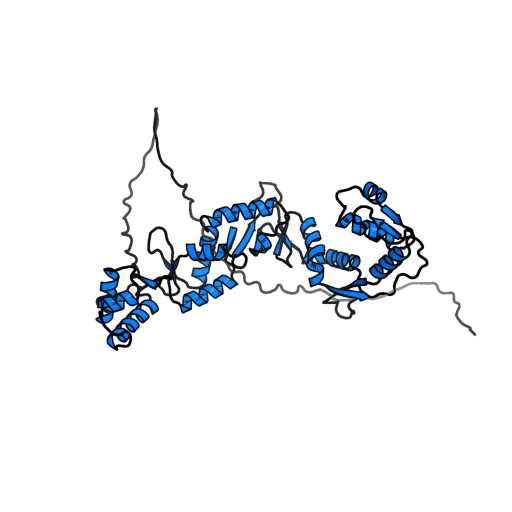.584 13.801 -17.571 1.00 89.62 195 LYS A O 1
ATOM 1611 N N . GLY A 1 196 ? 11.592 13.297 -19.524 1.00 91.00 196 GLY A N 1
ATOM 1612 C CA . GLY A 1 196 ? 10.211 13.473 -19.057 1.00 91.00 196 GLY A CA 1
ATOM 1613 C C . GLY A 1 196 ? 9.628 12.247 -18.344 1.00 91.00 196 GLY A C 1
ATOM 1614 O O . GLY A 1 196 ? 8.646 12.374 -17.623 1.00 91.00 196 GLY A O 1
ATOM 1615 N N . MET A 1 197 ? 10.238 11.068 -18.510 1.00 93.88 197 MET A N 1
ATOM 1616 C CA . MET A 1 197 ? 9.760 9.785 -17.968 1.00 93.88 197 MET A CA 1
ATOM 1617 C C . MET A 1 197 ? 10.397 9.428 -16.614 1.00 93.88 197 MET A C 1
ATOM 1619 O O . MET A 1 197 ? 9.967 8.487 -15.939 1.00 93.88 197 MET A O 1
ATOM 1623 N N . LEU A 1 198 ? 11.432 10.169 -16.210 1.00 96.00 198 LEU A N 1
ATOM 1624 C CA . LEU A 1 198 ? 12.214 9.947 -14.998 1.00 96.00 198 LEU A CA 1
ATOM 1625 C C . LEU A 1 198 ? 12.130 11.154 -14.061 1.00 96.00 198 LEU A C 1
ATOM 1627 O O . LEU A 1 198 ? 12.246 12.301 -14.482 1.00 96.00 198 LEU A O 1
ATOM 1631 N N . ARG A 1 199 ? 11.996 10.889 -12.760 1.00 96.00 199 ARG A N 1
ATOM 1632 C CA . ARG A 1 199 ? 12.086 11.899 -11.702 1.00 96.00 199 ARG A CA 1
ATOM 1633 C C . ARG A 1 199 ? 13.224 11.576 -10.752 1.00 96.00 199 ARG A C 1
ATOM 1635 O O . ARG A 1 199 ? 13.184 10.553 -10.071 1.00 96.00 199 ARG A O 1
ATOM 1642 N N . GLU A 1 200 ? 14.171 12.494 -10.631 1.00 95.88 200 GLU A N 1
ATOM 1643 C CA . GLU A 1 200 ? 15.205 12.441 -9.600 1.00 95.88 200 GLU A CA 1
ATOM 1644 C C . GLU A 1 200 ? 14.726 13.134 -8.321 1.00 95.88 200 GLU A C 1
ATOM 1646 O O . GLU A 1 200 ? 14.168 14.232 -8.356 1.00 95.88 200 GLU A O 1
ATOM 1651 N N . SER A 1 201 ? 14.891 12.482 -7.170 1.00 95.38 201 SER A N 1
ATOM 1652 C CA . SER A 1 201 ? 14.542 13.069 -5.874 1.00 95.38 201 SER A CA 1
ATOM 1653 C C . SER A 1 201 ? 15.244 12.348 -4.723 1.00 95.38 201 SER A C 1
ATOM 1655 O O . SER A 1 201 ? 15.362 11.127 -4.769 1.00 95.38 201 SER A O 1
ATOM 1657 N N . PRO A 1 202 ? 15.640 13.030 -3.633 1.00 94.88 202 PRO A N 1
ATOM 1658 C CA . PRO A 1 202 ? 16.115 12.352 -2.424 1.00 94.88 202 PRO A CA 1
ATOM 1659 C C . PRO A 1 202 ? 15.019 11.536 -1.715 1.00 94.88 202 PRO A C 1
ATOM 1661 O O . PRO A 1 202 ? 15.329 10.779 -0.801 1.00 94.88 202 PRO A O 1
ATOM 1664 N N . ARG A 1 203 ? 13.741 11.689 -2.097 1.00 95.12 203 ARG A N 1
ATOM 1665 C CA . ARG A 1 203 ? 12.603 10.946 -1.534 1.00 95.12 203 ARG A CA 1
ATOM 1666 C C . ARG A 1 203 ? 11.669 10.444 -2.636 1.00 95.12 203 ARG A C 1
ATOM 1668 O O . ARG A 1 203 ? 11.212 11.218 -3.474 1.00 95.12 203 ARG A O 1
ATOM 1675 N N . CYS A 1 204 ? 11.315 9.165 -2.596 1.00 95.62 204 CYS A N 1
ATOM 1676 C CA . CYS A 1 204 ? 10.387 8.545 -3.542 1.00 95.62 204 CYS A CA 1
ATOM 1677 C C . CYS A 1 204 ? 9.295 7.774 -2.796 1.00 95.62 204 CYS A C 1
ATOM 1679 O O . CYS A 1 204 ? 9.527 7.241 -1.714 1.00 95.62 204 CYS A O 1
ATOM 1681 N N . ILE A 1 205 ? 8.101 7.699 -3.382 1.00 96.00 205 ILE A N 1
ATOM 1682 C CA . ILE A 1 205 ? 6.994 6.877 -2.878 1.00 96.00 205 ILE A CA 1
ATOM 1683 C C . ILE A 1 205 ? 6.692 5.828 -3.942 1.00 96.00 205 ILE A C 1
ATOM 1685 O O . ILE A 1 205 ? 6.507 6.177 -5.109 1.00 96.00 205 ILE A O 1
ATOM 1689 N N . VAL A 1 206 ? 6.683 4.560 -3.539 1.00 96.00 206 VAL A N 1
ATOM 1690 C CA . VAL A 1 206 ? 6.595 3.389 -4.420 1.00 96.00 206 VAL A CA 1
ATOM 1691 C C . VAL A 1 206 ? 5.413 2.517 -3.982 1.00 96.00 206 VAL A C 1
ATOM 1693 O O . VAL A 1 206 ? 5.292 2.264 -2.783 1.00 96.00 206 VAL A O 1
ATOM 1696 N N . PRO A 1 207 ? 4.548 2.030 -4.890 1.00 96.00 207 PRO A N 1
ATOM 1697 C CA . PRO A 1 207 ? 3.517 1.048 -4.551 1.00 96.00 207 PRO A CA 1
ATOM 1698 C C . PRO A 1 207 ? 4.108 -0.219 -3.920 1.00 96.00 207 PRO A C 1
ATOM 1700 O O . PRO A 1 207 ? 5.193 -0.662 -4.304 1.00 96.00 207 PRO A O 1
ATOM 1703 N N . GLY A 1 208 ? 3.399 -0.842 -2.976 1.00 94.69 208 GLY A N 1
ATOM 1704 C CA . GLY A 1 208 ? 3.905 -2.007 -2.249 1.00 94.69 208 GLY A CA 1
ATOM 1705 C C . GLY A 1 208 ? 4.248 -3.208 -3.136 1.00 94.69 208 GLY A C 1
ATOM 1706 O O . GLY A 1 208 ? 5.193 -3.933 -2.821 1.00 94.69 208 GLY A O 1
ATOM 1707 N N . ALA A 1 209 ? 3.576 -3.365 -4.281 1.00 93.19 209 ALA A N 1
ATOM 1708 C CA . ALA A 1 209 ? 3.919 -4.356 -5.305 1.00 93.19 209 ALA A CA 1
ATOM 1709 C C . ALA A 1 209 ? 5.284 -4.056 -5.955 1.00 93.19 209 ALA A C 1
ATOM 1711 O O . ALA A 1 209 ? 6.179 -4.900 -5.959 1.00 93.19 209 ALA A O 1
ATOM 1712 N N . GLN A 1 210 ? 5.479 -2.816 -6.407 1.00 92.69 210 GLN A N 1
ATOM 1713 C CA . GLN A 1 210 ? 6.714 -2.345 -7.044 1.00 92.69 210 GLN A CA 1
ATOM 1714 C C . GLN A 1 210 ? 7.914 -2.369 -6.085 1.00 92.69 210 GLN A C 1
ATOM 1716 O O . GLN A 1 210 ? 9.022 -2.703 -6.491 1.00 92.69 210 GLN A O 1
ATOM 1721 N N . SER A 1 211 ? 7.702 -2.126 -4.785 1.00 92.00 211 SER A N 1
ATOM 1722 C CA . SER A 1 211 ? 8.776 -2.194 -3.778 1.00 92.00 211 SER A CA 1
ATOM 1723 C C . SER A 1 211 ? 9.364 -3.596 -3.549 1.00 92.00 211 SER A C 1
ATOM 1725 O O . SER A 1 211 ? 10.424 -3.721 -2.940 1.00 92.00 211 SER A O 1
ATOM 1727 N N . ARG A 1 212 ? 8.687 -4.654 -4.023 1.00 89.12 212 ARG A N 1
ATOM 1728 C CA . ARG A 1 212 ? 9.187 -6.042 -3.988 1.00 89.12 212 ARG A CA 1
ATOM 1729 C C . ARG A 1 212 ? 9.988 -6.398 -5.241 1.00 89.12 212 ARG A C 1
ATOM 1731 O O . ARG A 1 212 ? 10.717 -7.382 -5.240 1.00 89.12 212 ARG A O 1
ATOM 1738 N N . GLN A 1 213 ? 9.863 -5.593 -6.294 1.00 87.69 213 GLN A N 1
ATOM 1739 C CA . GLN A 1 213 ? 10.474 -5.793 -7.601 1.00 87.69 213 GLN A CA 1
ATOM 1740 C C . GLN A 1 213 ? 11.662 -4.837 -7.788 1.00 87.69 213 GLN A C 1
ATOM 1742 O O . GLN A 1 213 ? 11.712 -4.123 -8.784 1.00 87.69 213 GLN A O 1
ATOM 1747 N N . PHE A 1 214 ? 12.616 -4.772 -6.855 1.00 90.06 214 PHE A N 1
ATOM 1748 C CA . PHE A 1 214 ? 13.848 -4.001 -7.080 1.00 90.06 214 PHE A CA 1
ATOM 1749 C C . PHE A 1 214 ? 14.961 -4.873 -7.659 1.00 90.06 214 PHE A C 1
ATOM 1751 O O . PHE A 1 214 ? 15.262 -5.942 -7.125 1.00 90.06 214 PHE A O 1
ATOM 1758 N N . ASP A 1 215 ? 15.590 -4.383 -8.729 1.00 84.81 215 ASP A N 1
ATOM 1759 C CA . ASP A 1 215 ? 16.764 -5.010 -9.350 1.00 84.81 215 ASP A CA 1
ATOM 1760 C C . ASP A 1 215 ? 18.041 -4.720 -8.531 1.00 84.81 215 ASP A C 1
ATOM 1762 O O . ASP A 1 215 ? 18.919 -5.572 -8.423 1.00 84.81 215 ASP A O 1
ATOM 1766 N N . ASP A 1 216 ? 18.112 -3.554 -7.875 1.00 90.56 216 ASP A N 1
ATOM 1767 C CA . ASP A 1 216 ? 19.203 -3.166 -6.970 1.00 90.56 216 ASP A CA 1
ATOM 1768 C C . ASP A 1 216 ? 19.105 -3.892 -5.612 1.00 90.56 216 ASP A C 1
ATOM 1770 O O . ASP A 1 216 ? 18.083 -3.830 -4.920 1.00 90.56 216 ASP A O 1
ATOM 1774 N N . GLU A 1 217 ? 20.193 -4.564 -5.223 1.00 91.25 217 GLU A N 1
ATOM 1775 C CA . GLU A 1 217 ? 20.286 -5.339 -3.978 1.00 91.25 217 GLU A CA 1
ATOM 1776 C C . GLU A 1 217 ? 20.132 -4.472 -2.724 1.00 91.25 217 GLU A C 1
ATOM 1778 O O . GLU A 1 217 ? 19.434 -4.858 -1.790 1.00 91.25 217 GLU A O 1
ATOM 1783 N N . ALA A 1 218 ? 20.732 -3.279 -2.695 1.00 92.00 218 ALA A N 1
ATOM 1784 C CA . ALA A 1 218 ? 20.691 -2.414 -1.521 1.00 92.00 218 ALA A CA 1
ATOM 1785 C C . ALA A 1 218 ? 19.271 -1.884 -1.266 1.00 92.00 218 ALA A C 1
ATOM 1787 O O . ALA A 1 218 ? 18.816 -1.870 -0.120 1.00 92.00 218 ALA A O 1
ATOM 1788 N N . LEU A 1 219 ? 18.533 -1.514 -2.321 1.00 93.94 219 LEU A N 1
ATOM 1789 C CA . LEU A 1 219 ? 17.115 -1.151 -2.218 1.00 93.94 219 LEU A CA 1
ATOM 1790 C C . LEU A 1 219 ? 16.260 -2.331 -1.743 1.00 93.94 219 LEU A C 1
ATOM 1792 O O . LEU A 1 219 ? 15.407 -2.159 -0.867 1.00 93.94 219 LEU A O 1
ATOM 1796 N N . ARG A 1 220 ? 16.494 -3.534 -2.284 1.00 94.56 220 ARG A N 1
ATOM 1797 C CA . ARG A 1 220 ? 15.747 -4.741 -1.901 1.00 94.56 220 ARG A CA 1
ATOM 1798 C C . ARG A 1 220 ? 16.006 -5.129 -0.448 1.00 94.56 220 ARG A C 1
ATOM 1800 O O . ARG A 1 220 ? 15.050 -5.363 0.293 1.00 94.56 220 ARG A O 1
ATOM 1807 N N . ALA A 1 221 ? 17.265 -5.140 -0.018 1.00 94.69 221 ALA A N 1
ATOM 1808 C CA . ALA A 1 221 ? 17.665 -5.393 1.362 1.00 94.69 221 ALA A CA 1
ATOM 1809 C C . ALA A 1 221 ? 17.070 -4.354 2.327 1.00 94.69 221 ALA A C 1
ATOM 1811 O O . ALA A 1 221 ? 16.485 -4.730 3.344 1.00 94.69 221 ALA A O 1
ATOM 1812 N N . ALA A 1 222 ? 17.126 -3.060 1.985 1.00 94.62 222 ALA A N 1
ATOM 1813 C CA . ALA A 1 222 ? 16.563 -1.986 2.803 1.00 94.62 222 ALA A CA 1
ATOM 1814 C C . ALA A 1 222 ? 15.040 -2.117 2.990 1.00 94.62 222 ALA A C 1
ATOM 1816 O O . ALA A 1 222 ? 14.547 -2.005 4.116 1.00 94.62 222 ALA A O 1
ATOM 1817 N N . VAL A 1 223 ? 14.283 -2.401 1.920 1.00 95.38 223 VAL A N 1
ATOM 1818 C CA . VAL A 1 223 ? 12.830 -2.627 2.028 1.00 95.38 223 VAL A CA 1
ATOM 1819 C C . VAL A 1 223 ? 12.511 -3.918 2.771 1.00 95.38 223 VAL A C 1
ATOM 1821 O O . VAL A 1 223 ? 11.600 -3.917 3.596 1.00 95.38 223 VAL A O 1
ATOM 1824 N N . SER A 1 224 ? 13.274 -4.989 2.553 1.00 95.06 224 SER A N 1
ATOM 1825 C CA . SER A 1 224 ? 13.069 -6.272 3.239 1.00 95.06 224 SER A CA 1
ATOM 1826 C C . SER A 1 224 ? 13.302 -6.142 4.747 1.00 95.06 224 SER A C 1
ATOM 1828 O O . SER A 1 224 ? 12.480 -6.590 5.543 1.00 95.06 224 SER A O 1
ATOM 1830 N N . PHE A 1 225 ? 14.368 -5.449 5.155 1.00 95.19 225 PHE A N 1
ATOM 1831 C CA . PHE A 1 225 ? 14.662 -5.140 6.555 1.00 95.19 225 PHE A CA 1
ATOM 1832 C C . PHE A 1 225 ? 13.591 -4.245 7.195 1.00 95.19 225 PHE A C 1
ATOM 1834 O O . PHE A 1 225 ? 13.150 -4.505 8.316 1.00 95.19 225 PHE A O 1
ATOM 1841 N N . ALA A 1 226 ? 13.127 -3.214 6.482 1.00 95.50 226 ALA A N 1
ATOM 1842 C CA . ALA A 1 226 ? 12.042 -2.363 6.961 1.00 95.50 226 ALA A CA 1
ATOM 1843 C C . ALA A 1 226 ? 10.722 -3.148 7.098 1.00 95.50 226 ALA A C 1
ATOM 1845 O O . ALA A 1 226 ? 10.027 -3.002 8.103 1.00 95.50 226 ALA A O 1
ATOM 1846 N N . TRP A 1 227 ? 10.405 -4.028 6.142 1.00 96.19 227 TRP A N 1
ATOM 1847 C CA . TRP A 1 227 ? 9.226 -4.895 6.194 1.00 96.19 227 TRP A CA 1
ATOM 1848 C C . TRP A 1 227 ? 9.280 -5.861 7.385 1.00 96.19 227 TRP A C 1
ATOM 1850 O O . TRP A 1 227 ? 8.301 -5.968 8.113 1.00 96.19 227 TRP A O 1
ATOM 1860 N N . GLN A 1 228 ? 10.435 -6.480 7.661 1.00 95.25 228 GLN A N 1
ATOM 1861 C CA . GLN A 1 228 ? 10.640 -7.350 8.832 1.00 95.25 228 GLN A CA 1
ATOM 1862 C C . GLN A 1 228 ? 10.487 -6.629 10.185 1.00 95.25 228 GLN A C 1
ATOM 1864 O O . GLN A 1 228 ? 10.270 -7.280 11.212 1.00 95.25 228 GLN A O 1
ATOM 1869 N N . LYS A 1 229 ? 10.654 -5.301 10.233 1.00 95.44 229 LYS A N 1
ATOM 1870 C CA . LYS A 1 229 ? 10.362 -4.504 11.435 1.00 95.44 229 LYS A CA 1
ATOM 1871 C C . LYS A 1 229 ? 8.859 -4.274 11.572 1.00 95.44 229 LYS A C 1
ATOM 1873 O O . LYS A 1 229 ? 8.286 -4.628 12.600 1.00 95.44 229 LYS A O 1
ATOM 1878 N N . GLU A 1 230 ? 8.217 -3.769 10.521 1.00 95.50 230 GLU A N 1
ATOM 1879 C CA . GLU A 1 230 ? 6.772 -3.499 10.524 1.00 95.50 230 GLU A CA 1
ATOM 1880 C C . GLU A 1 230 ? 5.926 -4.774 10.678 1.00 95.50 230 GLU A C 1
ATOM 1882 O O . GLU A 1 230 ? 4.866 -4.730 11.294 1.00 95.50 230 GLU A O 1
ATOM 1887 N N . SER A 1 231 ? 6.394 -5.928 10.187 1.00 94.56 231 SER A N 1
ATOM 1888 C CA . SER A 1 231 ? 5.682 -7.207 10.314 1.00 94.56 231 SER A CA 1
ATOM 1889 C C . SER A 1 231 ? 5.608 -7.723 11.753 1.00 94.56 231 SER A C 1
ATOM 1891 O O . SER A 1 231 ? 4.746 -8.542 12.059 1.00 94.56 231 SER A O 1
ATOM 1893 N N . ARG A 1 232 ? 6.505 -7.261 12.638 1.00 93.88 232 ARG A N 1
ATOM 1894 C CA . ARG A 1 232 ? 6.447 -7.533 14.084 1.00 93.88 232 ARG A CA 1
ATOM 1895 C C . ARG A 1 232 ? 5.522 -6.549 14.794 1.00 93.88 232 ARG A C 1
ATOM 1897 O O . ARG A 1 232 ? 4.752 -6.947 15.661 1.00 93.88 232 ARG A O 1
ATOM 1904 N N . PHE A 1 233 ? 5.617 -5.270 14.438 1.00 93.88 233 PHE A N 1
ATOM 1905 C CA . PHE A 1 233 ? 4.774 -4.207 14.972 1.00 93.88 233 PHE A CA 1
ATOM 1906 C C . PHE A 1 233 ? 4.704 -3.056 13.950 1.00 93.88 233 PHE A C 1
ATOM 1908 O O . PHE A 1 233 ? 5.729 -2.401 13.733 1.00 93.88 233 PHE A O 1
ATOM 1915 N N . PRO A 1 234 ? 3.545 -2.795 13.309 1.00 95.44 234 PRO A N 1
ATOM 1916 C CA . PRO A 1 234 ? 3.439 -1.879 12.167 1.00 95.44 234 PRO A CA 1
ATOM 1917 C C . PRO A 1 234 ? 3.413 -0.393 12.584 1.00 95.44 234 PRO A C 1
ATOM 1919 O O . PRO A 1 234 ? 2.453 0.342 12.330 1.00 95.44 234 PRO A O 1
ATOM 1922 N N . LEU A 1 235 ? 4.469 0.050 13.274 1.00 94.56 235 LEU A N 1
ATOM 1923 C CA . LEU A 1 235 ? 4.610 1.381 13.863 1.00 94.56 235 LEU A CA 1
ATOM 1924 C C . LEU A 1 235 ? 4.457 2.505 12.836 1.00 94.56 235 LEU A C 1
ATOM 1926 O O . LEU A 1 235 ? 3.725 3.459 13.103 1.00 94.56 235 LEU A O 1
ATOM 1930 N N . THR A 1 236 ? 5.131 2.437 11.681 1.00 96.50 236 THR A N 1
ATOM 1931 C CA . THR A 1 236 ? 5.090 3.569 10.741 1.00 96.50 236 THR A CA 1
ATOM 1932 C C . THR A 1 236 ? 3.741 3.688 10.044 1.00 96.50 236 THR A C 1
ATOM 1934 O O . THR A 1 236 ? 3.274 4.808 9.826 1.00 96.50 236 THR A O 1
ATOM 1937 N N . LEU A 1 237 ? 3.053 2.564 9.820 1.00 96.56 237 LEU A N 1
ATOM 1938 C CA . LEU A 1 237 ? 1.661 2.565 9.369 1.00 96.56 237 LEU A CA 1
ATOM 1939 C C . LEU A 1 237 ? 0.713 3.123 10.433 1.00 96.56 237 LEU A C 1
ATOM 1941 O O . LEU A 1 237 ? -0.118 3.963 10.099 1.00 96.56 237 LEU A O 1
ATOM 1945 N N . VAL A 1 238 ? 0.850 2.734 11.707 1.00 96.25 238 VAL A N 1
ATOM 1946 C CA . VAL A 1 238 ? 0.055 3.311 12.811 1.00 96.25 238 VAL A CA 1
ATOM 1947 C C . VAL A 1 238 ? 0.232 4.831 12.867 1.00 96.25 238 VAL A C 1
ATOM 1949 O O . VAL A 1 238 ? -0.763 5.557 12.884 1.00 96.25 238 VAL A O 1
ATOM 1952 N N . MET A 1 239 ? 1.474 5.323 12.825 1.00 96.00 239 MET A N 1
ATOM 1953 C CA . MET A 1 239 ? 1.776 6.760 12.867 1.00 96.00 239 MET A CA 1
ATOM 1954 C C . MET A 1 239 ? 1.250 7.524 11.643 1.00 96.00 239 MET A C 1
ATOM 1956 O O . MET A 1 239 ? 0.856 8.678 11.778 1.00 96.00 239 MET A O 1
ATOM 1960 N N . ALA A 1 240 ? 1.181 6.893 10.467 1.00 96.94 240 ALA A N 1
ATOM 1961 C CA . ALA A 1 240 ? 0.579 7.486 9.271 1.00 96.94 240 ALA A CA 1
ATOM 1962 C C . ALA A 1 240 ? -0.965 7.435 9.274 1.00 96.94 240 ALA A C 1
ATOM 1964 O O . ALA A 1 240 ? -1.618 8.354 8.780 1.00 96.94 240 ALA A O 1
ATOM 1965 N N . LEU A 1 241 ? -1.564 6.389 9.852 1.00 97.31 241 LEU A N 1
ATOM 1966 C CA . LEU A 1 241 ? -3.018 6.216 9.940 1.00 97.31 241 LEU A CA 1
ATOM 1967 C C . LEU A 1 241 ? -3.667 7.176 10.950 1.00 97.31 241 LEU A C 1
ATOM 1969 O O . LEU A 1 241 ? -4.763 7.667 10.687 1.00 97.31 241 LEU A O 1
ATOM 1973 N N . GLN A 1 242 ? -3.016 7.483 12.079 1.00 96.25 242 GLN A N 1
ATOM 1974 C CA . GLN A 1 242 ? -3.558 8.404 13.093 1.00 96.25 242 GLN A CA 1
ATOM 1975 C C . GLN A 1 242 ? -3.986 9.780 12.537 1.00 96.25 242 GLN A C 1
ATOM 1977 O O . GLN A 1 242 ? -5.151 10.144 12.729 1.00 96.25 242 GLN A O 1
ATOM 1982 N N . PRO A 1 243 ? -3.119 10.563 11.860 1.00 96.81 243 PRO A N 1
ATOM 1983 C CA . PRO A 1 243 ? -3.511 11.853 11.297 1.00 96.81 243 PRO A CA 1
ATOM 1984 C C . PRO A 1 243 ? -4.525 11.700 10.157 1.00 96.81 243 PRO A C 1
ATOM 1986 O O . PRO A 1 243 ? -5.464 12.491 10.089 1.00 96.81 243 PRO A O 1
ATOM 1989 N N . ALA A 1 244 ? -4.408 10.659 9.324 1.00 96.81 244 ALA A N 1
ATOM 1990 C CA . ALA A 1 244 ? -5.353 10.409 8.236 1.00 96.81 244 ALA A CA 1
ATOM 1991 C C . ALA A 1 244 ? -6.781 10.154 8.759 1.00 96.81 244 ALA A C 1
ATOM 1993 O O . ALA A 1 244 ? -7.741 10.743 8.265 1.00 96.81 244 ALA A O 1
ATOM 1994 N N . PHE A 1 245 ? -6.937 9.355 9.821 1.00 97.88 245 PHE A N 1
ATOM 1995 C CA . PHE A 1 245 ? -8.235 9.150 10.469 1.00 97.88 245 PHE A CA 1
ATOM 1996 C C . PHE A 1 245 ? -8.799 10.441 11.084 1.00 97.88 245 PHE A C 1
ATOM 1998 O O . PHE A 1 245 ? -9.988 10.713 10.915 1.00 97.88 245 PHE A O 1
ATOM 2005 N N . ARG A 1 246 ? -7.965 11.287 11.709 1.00 96.62 246 ARG A N 1
ATOM 2006 C CA . ARG A 1 246 ? -8.401 12.606 12.216 1.00 96.62 246 ARG A CA 1
ATOM 2007 C C . ARG A 1 246 ? -8.898 13.521 11.092 1.00 96.62 246 ARG A C 1
ATOM 2009 O O . ARG A 1 246 ? -9.959 14.126 11.234 1.00 96.62 246 ARG A O 1
ATOM 2016 N N . GLN A 1 247 ? -8.180 13.585 9.967 1.00 96.38 247 GLN A N 1
ATOM 2017 C CA . GLN A 1 247 ? -8.594 14.343 8.776 1.00 96.38 247 GLN A CA 1
ATOM 2018 C C . GLN A 1 247 ? -9.934 13.834 8.220 1.00 96.38 247 GLN A C 1
ATOM 2020 O O . GLN A 1 247 ? -10.821 14.625 7.912 1.00 96.38 247 GLN A O 1
ATOM 2025 N N . MET A 1 248 ? -10.136 12.514 8.205 1.00 96.56 248 MET A N 1
ATOM 2026 C CA . MET A 1 248 ? -11.400 11.869 7.826 1.00 96.56 248 MET A CA 1
ATOM 2027 C C . MET A 1 248 ? -12.525 11.973 8.885 1.00 96.56 248 MET A C 1
ATOM 2029 O O . MET A 1 248 ? -13.568 11.335 8.717 1.00 96.56 248 MET A O 1
ATOM 2033 N N . ARG A 1 249 ? -12.344 12.776 9.945 1.00 96.38 249 ARG A N 1
ATOM 2034 C CA . ARG A 1 249 ? -13.296 13.000 11.055 1.00 96.38 249 ARG A CA 1
ATOM 2035 C C . ARG A 1 249 ? -13.614 11.757 11.903 1.00 96.38 249 ARG A C 1
ATOM 2037 O O . ARG A 1 249 ? -14.693 11.665 12.476 1.00 96.38 249 ARG A O 1
ATOM 2044 N N . PHE A 1 250 ? -12.670 10.825 12.024 1.00 97.56 250 PHE A N 1
ATOM 2045 C CA . PHE A 1 250 ? -12.756 9.729 12.992 1.00 97.56 250 PHE A CA 1
ATOM 2046 C C . PHE A 1 250 ? -12.205 10.132 14.360 1.00 97.56 250 PHE A C 1
ATOM 2048 O O . PHE A 1 250 ? -11.266 10.924 14.478 1.00 97.56 250 PHE A O 1
ATOM 2055 N N . TYR A 1 251 ? -12.746 9.498 15.395 1.00 95.69 251 TYR A N 1
ATOM 2056 C CA . TYR A 1 251 ? -12.328 9.656 16.779 1.00 95.69 251 TYR A CA 1
ATOM 2057 C C . TYR A 1 251 ? -11.384 8.519 17.165 1.00 95.69 251 TYR A C 1
ATOM 2059 O O . TYR A 1 251 ? -11.668 7.346 16.916 1.00 95.69 251 TYR A O 1
ATOM 2067 N N . LEU A 1 252 ? -10.258 8.875 17.787 1.00 95.06 252 LEU A N 1
ATOM 2068 C CA . LEU A 1 252 ? -9.288 7.923 18.319 1.00 95.06 252 LEU A CA 1
ATOM 2069 C C . LEU A 1 252 ? -9.313 7.957 19.844 1.00 95.06 252 LEU A C 1
ATOM 2071 O O . LEU A 1 252 ? -9.221 9.029 20.443 1.00 95.06 252 LEU A O 1
ATOM 2075 N N . PHE A 1 253 ? -9.404 6.788 20.468 1.00 92.88 253 PHE A N 1
ATOM 2076 C CA . PHE A 1 253 ? -9.491 6.651 21.920 1.00 92.88 253 PHE A CA 1
ATOM 2077 C C . PHE A 1 253 ? -8.759 5.395 22.404 1.00 92.88 253 PHE A C 1
ATOM 2079 O O . PHE A 1 253 ? -8.471 4.487 21.627 1.00 92.88 253 PHE A O 1
ATOM 2086 N N . LYS A 1 254 ? -8.440 5.348 23.700 1.00 89.62 254 LYS A N 1
ATOM 2087 C CA . LYS A 1 254 ? -7.841 4.179 24.355 1.00 89.62 254 LYS A CA 1
ATOM 2088 C C . LYS A 1 254 ? -8.842 3.569 25.328 1.00 89.62 254 LYS A C 1
ATOM 2090 O O . LYS A 1 254 ? -9.358 4.274 26.192 1.00 89.62 254 LYS A O 1
ATOM 2095 N N . VAL A 1 255 ? -9.088 2.268 25.207 1.00 78.56 255 VAL A N 1
ATOM 2096 C CA . VAL A 1 255 ? -9.909 1.491 26.159 1.00 78.56 255 VAL A CA 1
ATOM 2097 C C . VAL A 1 255 ? -9.042 1.028 27.336 1.00 78.56 255 VAL A C 1
ATOM 2099 O O . VAL A 1 255 ? -9.433 1.092 28.501 1.00 78.56 255 VAL A O 1
ATOM 2102 N N . ASN A 1 256 ? -7.818 0.632 27.013 1.00 75.81 256 ASN A N 1
ATOM 2103 C CA . ASN A 1 256 ? -6.779 0.030 27.834 1.00 75.81 256 ASN A CA 1
ATOM 2104 C C . ASN A 1 256 ? -5.433 0.706 27.482 1.00 75.81 256 ASN A C 1
ATOM 2106 O O . ASN A 1 256 ? -5.306 1.373 26.457 1.00 75.81 256 ASN A O 1
ATOM 2110 N N . VAL A 1 257 ? -4.411 0.576 28.337 1.00 75.12 257 VAL A N 1
ATOM 2111 C CA . VAL A 1 257 ? -3.145 1.343 28.213 1.00 75.12 257 VAL A CA 1
ATOM 2112 C C . VAL A 1 257 ? -2.451 1.144 26.852 1.00 75.12 257 VAL A C 1
ATOM 2114 O O . VAL A 1 257 ? -1.877 2.088 26.294 1.00 75.12 257 VAL A O 1
ATOM 2117 N N . ARG A 1 258 ? -2.531 -0.085 26.321 1.00 72.69 258 ARG A N 1
ATOM 2118 C CA . ARG A 1 258 ? -1.776 -0.567 25.155 1.00 72.69 258 ARG A CA 1
ATOM 2119 C C . ARG A 1 258 ? -2.448 -0.295 23.806 1.00 72.69 258 ARG A C 1
ATOM 2121 O O . ARG A 1 258 ? -1.741 -0.073 22.830 1.00 72.69 258 ARG A O 1
ATOM 2128 N N . GLU A 1 259 ? -3.777 -0.282 23.735 1.00 86.62 259 GLU A N 1
ATOM 2129 C CA . GLU A 1 259 ? -4.504 -0.320 22.460 1.00 86.62 259 GLU A CA 1
ATOM 2130 C C . GLU A 1 259 ? -5.264 0.976 22.179 1.00 86.62 259 GLU A C 1
ATOM 2132 O O . GLU A 1 259 ? -5.897 1.572 23.050 1.00 86.62 259 GLU A O 1
ATOM 2137 N N . THR A 1 260 ? -5.175 1.422 20.925 1.00 93.38 260 THR A N 1
ATOM 2138 C CA . THR A 1 260 ? -5.888 2.596 20.411 1.00 93.38 260 THR A CA 1
ATOM 2139 C C . THR A 1 260 ? -6.923 2.125 19.404 1.00 93.38 260 THR A C 1
ATOM 2141 O O . THR A 1 260 ? -6.582 1.410 18.463 1.00 93.38 260 THR A O 1
ATOM 2144 N N . PHE A 1 261 ? -8.167 2.541 19.594 1.00 95.62 261 PHE A N 1
ATOM 2145 C CA . PHE A 1 261 ? -9.294 2.238 18.722 1.00 95.62 261 PHE A CA 1
ATOM 2146 C C . PHE A 1 261 ? -9.675 3.466 17.894 1.00 95.62 261 PHE A C 1
ATOM 2148 O O . PHE A 1 261 ? -9.458 4.605 18.316 1.00 95.62 261 PHE A O 1
ATOM 2155 N N . VAL A 1 262 ? -10.247 3.216 16.719 1.00 97.06 262 VAL A N 1
ATOM 2156 C CA . VAL A 1 262 ? -10.770 4.214 15.783 1.00 97.06 262 VAL A CA 1
ATOM 2157 C C . VAL A 1 262 ? -12.265 3.971 15.596 1.00 97.06 262 VAL A C 1
ATOM 2159 O O . VAL A 1 262 ? -12.665 2.836 15.351 1.00 97.06 262 VAL A O 1
ATOM 2162 N N . THR A 1 263 ? -13.084 5.018 15.691 1.00 96.69 263 THR A N 1
ATOM 2163 C CA . THR A 1 263 ? -14.539 4.961 15.465 1.00 96.69 263 THR A CA 1
ATOM 2164 C C . THR A 1 263 ? -15.033 6.195 14.711 1.00 96.69 263 THR A C 1
ATOM 2166 O O . THR A 1 263 ? -14.457 7.279 14.829 1.00 96.69 263 THR A O 1
ATOM 2169 N N . ALA A 1 264 ? -16.094 6.036 13.919 1.00 96.88 264 ALA A N 1
ATOM 2170 C CA . ALA A 1 264 ? -16.782 7.146 13.261 1.00 96.88 264 ALA A CA 1
ATOM 2171 C C . ALA A 1 264 ? -17.700 7.932 14.218 1.00 96.88 264 ALA A C 1
ATOM 2173 O O . ALA A 1 264 ? -17.996 9.096 13.960 1.00 96.88 264 ALA A O 1
ATOM 2174 N N . VAL A 1 265 ? -18.153 7.307 15.311 1.00 95.56 265 VAL A N 1
ATOM 2175 C CA . VAL A 1 265 ? -19.102 7.901 16.265 1.00 95.56 265 VAL A CA 1
ATOM 2176 C C . VAL A 1 265 ? -18.339 8.478 17.464 1.00 95.56 265 VAL A C 1
ATOM 2178 O O . VAL A 1 265 ? -17.558 7.741 18.066 1.00 95.56 265 VAL A O 1
ATOM 2181 N N . PRO A 1 266 ? -18.538 9.753 17.851 1.00 93.88 266 PRO A N 1
ATOM 2182 C CA . PRO A 1 266 ? -17.863 10.338 19.010 1.00 93.88 266 PRO A CA 1
ATOM 2183 C C . PRO A 1 266 ? -18.258 9.612 20.306 1.00 93.88 266 PRO A C 1
ATOM 2185 O O . PRO A 1 266 ? -19.438 9.617 20.648 1.00 93.88 266 PRO A O 1
ATOM 2188 N N . PRO A 1 267 ? -17.315 9.025 21.068 1.00 92.44 267 PRO A N 1
ATOM 2189 C CA . PRO A 1 267 ? -17.627 8.435 22.368 1.00 92.44 267 PRO A CA 1
ATOM 2190 C C . PRO A 1 267 ? -18.123 9.512 23.344 1.00 92.44 267 PRO A C 1
ATOM 2192 O O . PRO A 1 267 ? -17.367 10.418 23.701 1.00 92.44 267 PRO A O 1
ATOM 2195 N N . SER A 1 268 ? -19.381 9.411 23.775 1.00 91.38 268 SER A N 1
ATOM 2196 C CA . SER A 1 268 ? -20.080 10.444 24.546 1.00 91.38 268 SER A CA 1
ATOM 2197 C C . SER A 1 268 ? -20.831 9.807 25.720 1.00 91.38 268 SER A C 1
ATOM 2199 O O . SER A 1 268 ? -21.889 9.220 25.503 1.00 91.38 268 SER A O 1
ATOM 2201 N N . PRO A 1 269 ? -20.310 9.878 26.961 1.00 89.50 269 PRO A N 1
ATOM 2202 C CA . PRO A 1 269 ? -20.993 9.336 28.134 1.00 89.50 269 PRO A CA 1
ATOM 2203 C C . PRO A 1 269 ? -22.391 9.932 28.312 1.00 89.50 269 PRO A C 1
ATOM 2205 O O . PRO A 1 269 ? -22.563 11.147 28.237 1.00 89.50 269 PRO A O 1
ATOM 2208 N N . VAL A 1 270 ? -23.376 9.067 28.551 1.00 88.06 270 VAL A N 1
ATOM 2209 C CA . VAL A 1 270 ? -24.769 9.449 28.813 1.00 88.06 270 VAL A CA 1
ATOM 2210 C C . VAL A 1 270 ? -24.987 9.538 30.321 1.00 88.06 270 VAL A C 1
ATOM 2212 O O . VAL A 1 270 ? -24.583 8.644 31.063 1.00 88.06 270 VAL A O 1
ATOM 2215 N N . GLU A 1 271 ? -25.636 10.608 30.771 1.00 85.19 271 GLU A N 1
ATOM 2216 C CA . GLU A 1 271 ? -26.056 10.766 32.162 1.00 85.19 271 GLU A CA 1
ATOM 2217 C C . GLU A 1 271 ? -27.210 9.804 32.481 1.00 85.19 271 GLU A C 1
ATOM 2219 O O . GLU A 1 271 ? -28.227 9.773 31.789 1.00 85.19 271 GLU A O 1
ATOM 2224 N N . ILE A 1 272 ? -27.055 9.000 33.535 1.00 81.31 272 ILE A N 1
ATOM 2225 C CA . ILE A 1 272 ? -28.020 7.946 33.886 1.00 81.31 272 ILE A CA 1
ATOM 2226 C C . ILE A 1 272 ? -29.336 8.559 34.402 1.00 81.31 272 ILE A C 1
ATOM 2228 O O . ILE A 1 272 ? -30.420 8.078 34.066 1.00 81.31 272 ILE A O 1
ATOM 2232 N N . ASP A 1 273 ? -29.261 9.649 35.167 1.00 82.62 273 ASP A N 1
ATOM 2233 C CA . ASP A 1 273 ? -30.425 10.253 35.830 1.00 82.62 273 ASP A CA 1
ATOM 2234 C C . ASP A 1 273 ? -31.435 10.862 34.841 1.00 82.62 273 ASP A C 1
ATOM 2236 O O . ASP A 1 273 ? -32.648 10.733 35.026 1.00 82.62 273 ASP A O 1
ATOM 2240 N N . SER A 1 274 ? -30.950 11.468 33.752 1.00 84.06 274 SER A N 1
ATOM 2241 C CA . SER A 1 274 ? -31.778 12.083 32.704 1.00 84.06 274 SER A CA 1
ATOM 2242 C C . SER A 1 274 ? -32.282 11.087 31.647 1.00 84.06 274 SER A C 1
ATOM 2244 O O . SER A 1 274 ? -33.149 11.428 30.839 1.00 84.06 274 SER A O 1
ATOM 2246 N N . ALA A 1 275 ? -31.790 9.845 31.657 1.00 88.06 275 ALA A N 1
ATOM 2247 C CA . ALA A 1 275 ? -32.153 8.817 30.687 1.00 88.06 275 ALA A CA 1
ATOM 2248 C C . ALA A 1 275 ? -33.528 8.168 30.952 1.00 88.06 275 ALA A C 1
ATOM 2250 O O . ALA A 1 275 ? -34.051 8.185 32.071 1.00 88.06 275 ALA A O 1
ATOM 2251 N N . THR A 1 276 ? -34.106 7.534 29.922 1.00 91.25 276 THR A N 1
ATOM 2252 C CA . THR A 1 276 ? -35.321 6.708 30.054 1.00 91.25 276 THR A CA 1
ATOM 2253 C C . THR A 1 276 ? -35.036 5.424 30.838 1.00 91.25 276 THR A C 1
ATOM 2255 O O . THR A 1 276 ? -33.904 4.944 30.877 1.00 91.25 276 THR A O 1
ATOM 2258 N N . GLN A 1 277 ? -36.069 4.828 31.443 1.00 91.06 277 GLN A N 1
ATOM 2259 C CA . GLN A 1 277 ? -35.926 3.636 32.290 1.00 91.06 277 GLN A CA 1
ATOM 2260 C C . GLN A 1 277 ? -35.211 2.469 31.576 1.00 91.06 277 GLN A C 1
ATOM 2262 O O . GLN A 1 277 ? -34.276 1.896 32.131 1.00 91.06 277 GLN A O 1
ATOM 2267 N N . VAL A 1 278 ? -35.574 2.185 30.318 1.00 92.00 278 VAL A N 1
ATOM 2268 C CA . VAL A 1 278 ? -34.928 1.146 29.491 1.00 92.00 278 VAL A CA 1
ATOM 2269 C C . VAL A 1 278 ? -33.449 1.464 29.233 1.00 92.00 278 VAL A C 1
ATOM 2271 O O . VAL A 1 278 ? -32.607 0.570 29.277 1.00 92.00 278 VAL A O 1
ATOM 2274 N N . VAL A 1 279 ? -33.098 2.736 29.012 1.00 92.81 279 VAL A N 1
ATOM 2275 C CA . VAL A 1 279 ? -31.697 3.148 28.834 1.00 92.81 279 VAL A CA 1
ATOM 2276 C C . VAL A 1 279 ? -30.907 2.997 30.134 1.00 92.81 279 VAL A C 1
ATOM 2278 O O . VAL A 1 279 ? -29.782 2.506 30.080 1.00 92.81 279 VAL A O 1
ATOM 2281 N N . ARG A 1 280 ? -31.479 3.330 31.299 1.00 93.12 280 ARG A N 1
ATOM 2282 C CA . ARG A 1 280 ? -30.819 3.089 32.597 1.00 93.12 280 ARG A CA 1
ATOM 2283 C C . ARG A 1 280 ? -30.543 1.605 32.825 1.00 93.12 280 ARG A C 1
ATOM 2285 O O . ARG A 1 280 ? -29.422 1.259 33.178 1.00 93.12 280 ARG A O 1
ATOM 2292 N N . GLU A 1 281 ? -31.522 0.737 32.555 1.00 93.31 281 GLU A N 1
ATOM 2293 C CA . GLU A 1 281 ? -31.350 -0.723 32.625 1.00 93.31 281 GLU A CA 1
ATOM 2294 C C . GLU A 1 281 ? -30.179 -1.200 31.751 1.00 93.31 281 GLU A C 1
ATOM 2296 O O . GLU A 1 281 ? -29.321 -1.942 32.228 1.00 93.31 281 GLU A O 1
ATOM 2301 N N . ILE A 1 282 ? -30.093 -0.728 30.501 1.00 93.56 282 ILE A N 1
ATOM 2302 C CA . ILE A 1 282 ? -28.993 -1.059 29.580 1.00 93.56 282 ILE A CA 1
ATOM 2303 C C . ILE A 1 282 ? -27.643 -0.546 30.107 1.00 93.56 282 ILE A C 1
ATOM 2305 O O . ILE A 1 282 ? -26.670 -1.302 30.124 1.00 93.56 282 ILE A O 1
ATOM 2309 N N . LEU A 1 283 ? -27.561 0.722 30.526 1.00 92.88 283 LEU A N 1
ATOM 2310 C CA . LEU A 1 283 ? -26.310 1.348 30.966 1.00 92.88 283 LEU A CA 1
ATOM 2311 C C . LEU A 1 283 ? -25.773 0.697 32.247 1.00 92.88 283 LEU A C 1
ATOM 2313 O O . LEU A 1 283 ? -24.622 0.267 32.263 1.00 92.88 283 LEU A O 1
ATOM 2317 N N . SER A 1 284 ? -26.603 0.541 33.283 1.00 92.06 284 SER A N 1
ATOM 2318 C CA . SER A 1 284 ? -26.197 -0.116 34.533 1.00 92.06 284 SER A CA 1
ATOM 2319 C C . SER A 1 284 ? -25.805 -1.581 34.316 1.00 92.06 284 SER A C 1
ATOM 2321 O O . SER A 1 284 ? -24.869 -2.072 34.948 1.00 92.06 284 SER A O 1
ATOM 2323 N N . TYR A 1 285 ? -26.468 -2.284 33.390 1.00 93.44 285 TYR A N 1
ATOM 2324 C CA . TYR A 1 285 ? -26.109 -3.661 33.059 1.00 93.44 285 TYR A CA 1
ATOM 2325 C C . TYR A 1 285 ? -24.758 -3.764 32.327 1.00 93.44 285 TYR A C 1
ATOM 2327 O O . TYR A 1 285 ? -23.954 -4.636 32.663 1.00 93.44 285 TYR A O 1
ATOM 2335 N N . LEU A 1 286 ? -24.475 -2.853 31.385 1.00 92.75 286 LEU A N 1
ATOM 2336 C CA . LEU A 1 286 ? -23.191 -2.763 30.672 1.00 92.75 286 LEU A CA 1
ATOM 2337 C C . LEU A 1 286 ? -22.032 -2.282 31.559 1.00 92.75 286 LEU A C 1
ATOM 2339 O O . LEU A 1 286 ? -20.889 -2.668 31.319 1.00 92.75 286 LEU A O 1
ATOM 2343 N N . GLU A 1 287 ? -22.300 -1.462 32.578 1.00 91.31 287 GLU A N 1
ATOM 2344 C CA . GLU A 1 287 ? -21.292 -1.057 33.566 1.00 91.31 287 GLU A CA 1
ATOM 2345 C C . GLU A 1 287 ? -20.838 -2.247 34.424 1.00 91.31 287 GLU A C 1
ATOM 2347 O O . GLU A 1 287 ? -19.640 -2.441 34.633 1.00 91.31 287 GLU A O 1
ATOM 2352 N N . ALA A 1 288 ? -21.785 -3.085 34.859 1.00 92.38 288 ALA A N 1
ATOM 2353 C CA . ALA A 1 288 ? -21.500 -4.306 35.611 1.00 92.38 288 ALA A CA 1
ATOM 2354 C C . ALA A 1 288 ? -20.915 -5.443 34.746 1.00 92.38 288 ALA A C 1
ATOM 2356 O O . ALA A 1 288 ? -20.182 -6.285 35.264 1.00 92.38 288 ALA A O 1
ATOM 2357 N N . ASN A 1 289 ? -21.224 -5.479 33.443 1.00 92.19 289 ASN A N 1
ATOM 2358 C CA . ASN A 1 289 ? -20.861 -6.570 32.530 1.00 92.19 289 ASN A CA 1
ATOM 2359 C C . ASN A 1 289 ? -20.222 -6.031 31.229 1.00 92.19 289 ASN A C 1
ATOM 2361 O O . ASN A 1 289 ? -20.835 -6.109 30.162 1.00 92.19 289 ASN A O 1
ATOM 2365 N N . PRO A 1 290 ? -19.000 -5.469 31.275 1.00 88.25 290 PRO A N 1
ATOM 2366 C CA . PRO A 1 290 ? -18.311 -4.997 30.076 1.00 88.25 290 PRO A CA 1
ATOM 2367 C C . PRO A 1 290 ? -17.889 -6.161 29.165 1.00 88.25 290 PRO A C 1
ATOM 2369 O O . PRO A 1 290 ? -17.530 -7.236 29.642 1.00 88.25 290 PRO A O 1
ATOM 2372 N N . GLY A 1 291 ? -17.862 -5.933 27.848 1.00 89.81 291 GLY A N 1
ATOM 2373 C CA . GLY A 1 291 ? -17.382 -6.918 26.869 1.00 89.81 291 GLY A CA 1
ATOM 2374 C C . GLY A 1 291 ? -18.431 -7.932 26.396 1.00 89.81 291 GLY A C 1
ATOM 2375 O O . GLY A 1 291 ? -18.089 -8.875 25.689 1.00 89.81 291 GLY A O 1
ATOM 2376 N N . ILE A 1 292 ? -19.704 -7.747 26.749 1.00 94.62 292 ILE A N 1
ATOM 2377 C CA . ILE A 1 292 ? -20.816 -8.591 26.282 1.00 94.62 292 ILE A CA 1
ATOM 2378 C C . ILE A 1 292 ? -21.365 -8.136 24.923 1.00 94.62 292 ILE A C 1
ATOM 2380 O O . ILE A 1 292 ? -21.213 -6.981 24.531 1.00 94.62 292 ILE A O 1
ATOM 2384 N N . THR A 1 293 ? -22.039 -9.032 24.202 1.00 95.38 293 THR A N 1
ATOM 2385 C CA . THR A 1 293 ? -22.645 -8.746 22.889 1.00 95.38 293 THR A CA 1
ATOM 2386 C C . THR A 1 293 ? -24.102 -8.282 22.992 1.00 95.38 293 THR A C 1
ATOM 2388 O O . THR A 1 293 ? -24.780 -8.532 23.990 1.00 95.38 293 THR A O 1
ATOM 2391 N N . ARG A 1 294 ? -24.644 -7.678 21.919 1.00 92.38 294 ARG A N 1
ATOM 2392 C CA . ARG A 1 294 ? -26.079 -7.307 21.831 1.00 92.38 294 ARG A CA 1
ATOM 2393 C C . ARG A 1 294 ? -27.032 -8.459 22.186 1.00 92.38 294 ARG A C 1
ATOM 2395 O O . ARG A 1 294 ? -28.035 -8.234 22.856 1.00 92.38 294 ARG A O 1
ATOM 2402 N N . GLN A 1 295 ? -26.721 -9.678 21.740 1.00 91.44 295 GLN A N 1
ATOM 2403 C CA . GLN A 1 295 ? -27.544 -10.866 21.997 1.00 91.44 295 GLN A CA 1
ATOM 2404 C C . GLN A 1 295 ? -27.541 -11.244 23.483 1.00 91.44 295 GLN A C 1
ATOM 2406 O O . GLN A 1 295 ? -28.586 -11.582 24.029 1.00 91.44 295 GLN A O 1
ATOM 2411 N N . GLN A 1 296 ? -26.390 -11.130 24.152 1.00 92.56 296 GLN A N 1
ATOM 2412 C CA . GLN A 1 296 ? -26.267 -11.379 25.591 1.00 92.56 296 GLN A CA 1
ATOM 2413 C C . GLN A 1 296 ? -26.979 -10.301 26.420 1.00 92.56 296 GLN A C 1
ATOM 2415 O O . GLN A 1 296 ? -27.641 -10.639 27.396 1.00 92.56 296 GLN A O 1
ATOM 2420 N N . VAL A 1 297 ? -26.916 -9.025 26.013 1.00 92.69 297 VAL A N 1
ATOM 2421 C CA . VAL A 1 297 ? -27.702 -7.946 26.647 1.00 92.69 297 VAL A CA 1
ATOM 2422 C C . VAL A 1 297 ? -29.196 -8.268 26.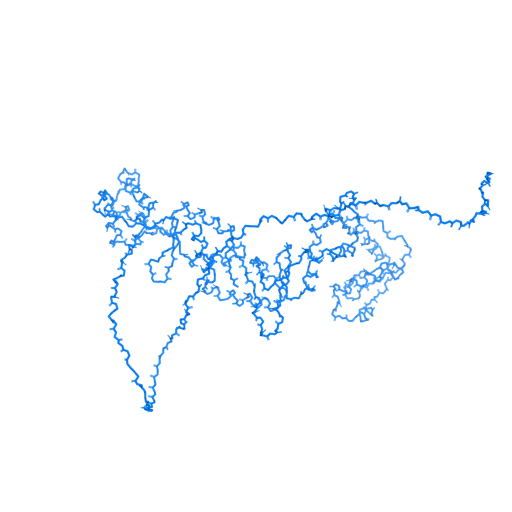598 1.00 92.69 297 VAL A C 1
ATOM 2424 O O . VAL A 1 297 ? -29.859 -8.219 27.632 1.00 92.69 297 VAL A O 1
ATOM 2427 N N . LEU A 1 298 ? -29.720 -8.653 25.427 1.00 91.62 298 LEU A N 1
ATOM 2428 C CA . LEU A 1 298 ? -31.125 -9.036 25.284 1.00 91.62 298 LEU A CA 1
ATOM 2429 C C . LEU A 1 298 ? -31.471 -10.262 26.144 1.00 91.62 298 LEU A C 1
ATOM 2431 O O . LEU A 1 298 ? -32.411 -10.202 26.932 1.00 91.62 298 LEU A O 1
ATOM 2435 N N . ALA A 1 299 ? -30.694 -11.343 26.033 1.00 91.25 299 ALA A N 1
ATOM 2436 C CA . ALA A 1 299 ? -30.957 -12.598 26.736 1.00 91.25 299 ALA A CA 1
ATOM 2437 C C . ALA A 1 299 ? -30.932 -12.458 28.269 1.00 91.25 299 ALA A C 1
ATOM 2439 O O . ALA A 1 299 ? -31.678 -13.154 28.950 1.00 91.25 299 ALA A O 1
ATOM 2440 N N . ASN A 1 300 ? -30.109 -11.557 28.814 1.00 91.31 300 ASN A N 1
ATOM 2441 C CA . ASN A 1 300 ? -29.993 -11.362 30.260 1.00 91.31 300 ASN A CA 1
ATOM 2442 C C . ASN A 1 300 ? -30.975 -10.313 30.812 1.00 91.31 300 ASN A C 1
ATOM 2444 O O . ASN A 1 300 ? -31.477 -10.489 31.919 1.00 91.31 300 ASN A O 1
ATOM 2448 N N . LEU A 1 301 ? -31.292 -9.248 30.061 1.00 90.69 301 LEU A N 1
ATOM 2449 C CA . LEU A 1 301 ? -32.277 -8.243 30.493 1.00 90.69 301 LEU A CA 1
ATOM 2450 C C . LEU A 1 301 ? -33.730 -8.662 30.219 1.00 90.69 301 LEU A C 1
ATOM 2452 O O . LEU A 1 301 ? -34.639 -8.160 30.881 1.00 90.69 301 LEU A O 1
ATOM 2456 N N . ARG A 1 302 ? -33.967 -9.549 29.244 1.00 89.19 302 ARG A N 1
ATOM 2457 C CA . ARG A 1 302 ? -35.286 -10.080 28.856 1.00 89.19 302 ARG A CA 1
ATOM 2458 C C . ARG A 1 302 ? -35.189 -11.603 28.600 1.00 89.19 302 ARG A C 1
ATOM 2460 O O . ARG A 1 302 ? -35.334 -12.050 27.461 1.00 89.19 302 ARG A O 1
ATOM 2467 N N . PRO A 1 303 ? -34.916 -12.419 29.638 1.00 84.88 303 PRO A N 1
ATOM 2468 C CA . PRO A 1 303 ? -34.715 -13.861 29.489 1.00 84.88 303 PRO A CA 1
ATOM 2469 C C . PRO A 1 303 ? -35.968 -14.568 28.966 1.00 84.88 303 PRO A C 1
ATOM 2471 O O . PRO A 1 303 ? -37.070 -14.357 29.466 1.00 84.88 303 PRO A O 1
ATOM 2474 N N . GLY A 1 304 ? -35.787 -15.422 27.956 1.00 77.62 304 GLY A N 1
ATOM 2475 C CA . GLY A 1 304 ? -36.878 -16.164 27.316 1.00 77.62 304 GLY A CA 1
ATOM 2476 C C . GLY A 1 304 ? -37.801 -15.327 26.422 1.00 77.62 304 GLY A C 1
ATOM 2477 O O . GLY A 1 304 ? -38.783 -15.867 25.919 1.00 77.62 304 GLY A O 1
ATOM 2478 N N . ALA A 1 305 ? -37.510 -14.039 26.203 1.00 77.00 305 ALA A N 1
ATOM 2479 C CA . ALA A 1 305 ? -38.245 -13.231 25.240 1.00 77.00 305 ALA A CA 1
ATOM 2480 C C . ALA A 1 305 ? -37.905 -13.650 23.802 1.00 77.00 305 ALA A C 1
ATOM 2482 O O . ALA A 1 305 ? -36.736 -13.808 23.445 1.00 77.00 305 ALA A O 1
ATOM 2483 N N . ASP A 1 306 ? -38.936 -13.774 22.968 1.00 78.06 306 ASP A N 1
ATOM 2484 C CA . ASP A 1 306 ? -38.781 -13.879 21.518 1.00 78.06 306 ASP A CA 1
ATOM 2485 C C . ASP A 1 306 ? -38.086 -12.602 20.992 1.00 78.06 306 ASP A C 1
ATOM 2487 O O . ASP A 1 306 ? -38.522 -11.500 21.358 1.00 78.06 306 ASP A O 1
ATOM 2491 N N . PRO A 1 307 ? -37.018 -12.687 20.172 1.00 70.06 307 PRO A N 1
ATOM 2492 C CA . PRO A 1 307 ? -36.405 -11.514 19.546 1.00 70.06 307 PRO A CA 1
ATOM 2493 C C . PRO A 1 307 ? -37.375 -10.672 18.697 1.00 70.06 307 PRO A C 1
ATOM 2495 O O . PRO A 1 307 ? -37.118 -9.481 18.528 1.00 70.06 307 PRO A O 1
ATOM 2498 N N . GLU A 1 308 ? -38.485 -11.237 18.210 1.00 77.75 308 GLU A N 1
ATOM 2499 C CA . GLU A 1 308 ? -39.540 -10.503 17.491 1.00 77.75 308 GLU A CA 1
ATOM 2500 C C . GLU A 1 308 ? -40.593 -9.870 18.426 1.00 77.75 308 GLU A C 1
ATOM 2502 O O . GLU A 1 308 ? -41.465 -9.119 17.982 1.00 77.75 308 GLU A O 1
ATOM 2507 N N . SER A 1 309 ? -40.514 -10.109 19.741 1.00 87.38 309 SER A N 1
ATOM 2508 C CA . SER A 1 309 ? -41.421 -9.487 20.711 1.00 87.38 309 SER A CA 1
ATOM 2509 C C . SER A 1 309 ? -41.204 -7.973 20.829 1.00 87.38 309 SER A C 1
ATOM 2511 O O . SER A 1 309 ? -40.080 -7.470 20.786 1.00 87.38 309 SER A O 1
ATOM 2513 N N . ALA A 1 310 ? -42.288 -7.228 21.072 1.00 85.06 310 ALA A N 1
ATOM 2514 C CA . ALA A 1 310 ? -42.245 -5.766 21.180 1.00 85.06 310 ALA A CA 1
ATOM 2515 C C . ALA A 1 310 ? -41.234 -5.258 22.232 1.00 85.06 310 ALA A C 1
ATOM 2517 O O . ALA A 1 310 ? -40.539 -4.275 21.988 1.00 85.06 310 ALA A O 1
ATOM 2518 N N . GLY A 1 311 ? -41.098 -5.954 23.368 1.00 83.31 311 GLY A N 1
ATOM 2519 C CA . GLY A 1 311 ? -40.133 -5.598 24.416 1.00 83.31 311 GLY A CA 1
ATOM 2520 C C . GLY A 1 311 ? -38.671 -5.892 24.051 1.00 83.31 311 GLY A C 1
ATOM 2521 O O . GLY A 1 311 ? -37.775 -5.172 24.493 1.00 83.31 311 GLY A O 1
ATOM 2522 N N . ALA A 1 312 ? -38.414 -6.911 23.222 1.00 87.19 312 ALA A N 1
ATOM 2523 C CA . ALA A 1 312 ? -37.087 -7.159 22.657 1.00 87.19 312 ALA A CA 1
ATOM 2524 C C . ALA A 1 312 ? -36.730 -6.090 21.613 1.00 87.19 312 ALA A C 1
ATOM 2526 O O . ALA A 1 312 ? -35.640 -5.514 21.663 1.00 87.19 312 ALA A O 1
ATOM 2527 N N . ALA A 1 313 ? -37.673 -5.766 20.723 1.00 89.38 313 ALA A N 1
ATOM 2528 C CA . ALA A 1 313 ? -37.522 -4.725 19.713 1.00 89.38 313 ALA A CA 1
ATOM 2529 C C . ALA A 1 313 ? -37.268 -3.338 20.335 1.00 89.38 313 ALA A C 1
ATOM 2531 O O . ALA A 1 313 ? -36.358 -2.633 19.900 1.00 89.38 313 ALA A O 1
ATOM 2532 N N . GLU A 1 314 ? -38.001 -2.963 21.390 1.00 91.38 314 GLU A N 1
ATOM 2533 C CA . GLU A 1 314 ? -37.790 -1.705 22.119 1.00 91.38 314 GLU A CA 1
ATOM 2534 C C . GLU A 1 314 ? -36.381 -1.617 22.728 1.00 91.38 314 GLU A C 1
ATOM 2536 O O . GLU A 1 314 ? -35.701 -0.597 22.582 1.00 91.38 314 GLU A O 1
ATOM 2541 N N . LEU A 1 315 ? -35.918 -2.684 23.387 1.00 92.25 315 LEU A N 1
ATOM 2542 C CA . LEU A 1 315 ? -34.591 -2.731 24.004 1.00 92.25 315 LEU A CA 1
ATOM 2543 C C . LEU A 1 315 ? -33.478 -2.642 22.949 1.00 92.25 315 LEU A C 1
ATOM 2545 O O . LEU A 1 315 ? -32.525 -1.875 23.110 1.00 92.25 315 LEU A O 1
ATOM 2549 N N . LEU A 1 316 ? -33.607 -3.386 21.846 1.00 92.25 316 LEU A N 1
ATOM 2550 C CA . LEU A 1 316 ? -32.643 -3.365 20.744 1.00 92.25 316 LEU A CA 1
ATOM 2551 C C . LEU A 1 316 ? -32.629 -2.023 19.999 1.00 92.25 316 LEU A C 1
ATOM 2553 O O . LEU A 1 316 ? -31.555 -1.585 19.577 1.00 92.25 316 LEU A O 1
ATOM 2557 N N . LEU A 1 317 ? -33.773 -1.345 19.874 1.00 93.75 317 LEU A N 1
ATOM 2558 C CA . LEU A 1 317 ? -33.867 0.005 19.314 1.00 93.75 317 LEU A CA 1
ATOM 2559 C C . LEU A 1 317 ? -33.123 1.018 20.194 1.00 93.75 317 LEU A C 1
ATOM 2561 O O . LEU A 1 317 ? -32.258 1.738 19.694 1.00 93.75 317 LEU A O 1
ATOM 2565 N N . HIS A 1 318 ? -33.380 1.027 21.506 1.00 94.31 318 HIS A N 1
ATOM 2566 C CA . HIS A 1 318 ? -32.664 1.895 22.446 1.00 94.31 318 HIS A CA 1
ATOM 2567 C C . HIS A 1 318 ? -31.151 1.625 22.437 1.00 94.31 318 HIS A C 1
ATOM 2569 O O . HIS A 1 318 ? -30.364 2.567 22.344 1.00 94.31 318 HIS A O 1
ATOM 2575 N N . LEU A 1 319 ? -30.726 0.357 22.441 1.00 94.88 319 LEU A N 1
ATOM 2576 C CA . LEU A 1 319 ? -29.310 -0.016 22.345 1.00 94.88 319 LEU A CA 1
ATOM 2577 C C . LEU A 1 319 ? -28.674 0.419 21.012 1.00 94.88 319 LEU A C 1
ATOM 2579 O O . LEU A 1 319 ? -27.527 0.865 20.981 1.00 94.88 319 LEU A O 1
ATOM 2583 N N . SER A 1 320 ? -29.412 0.324 19.906 1.00 94.69 320 SER A N 1
ATOM 2584 C CA . SER A 1 320 ? -28.946 0.772 18.588 1.00 94.69 320 SER A CA 1
ATOM 2585 C C . SER A 1 320 ? -28.804 2.293 18.517 1.00 94.69 320 SER A C 1
ATOM 2587 O O . SER A 1 320 ? -27.829 2.780 17.946 1.00 94.69 320 SER A O 1
ATOM 2589 N N . ASN A 1 321 ? -29.710 3.038 19.153 1.00 94.94 321 ASN A N 1
ATOM 2590 C CA . ASN A 1 321 ? -29.629 4.495 19.274 1.00 94.94 321 ASN A CA 1
ATOM 2591 C C . ASN A 1 321 ? -28.459 4.921 20.177 1.00 94.94 321 ASN A C 1
ATOM 2593 O O . ASN A 1 321 ? -27.714 5.833 19.824 1.00 94.94 321 ASN A O 1
ATOM 2597 N N . LEU A 1 322 ? -28.223 4.223 21.294 1.00 94.81 322 LEU A N 1
ATOM 2598 C CA . LEU A 1 322 ? -27.056 4.462 22.152 1.00 94.81 322 LEU A CA 1
ATOM 2599 C C . LEU A 1 322 ? -25.732 4.272 21.397 1.00 94.81 322 LEU A C 1
ATOM 2601 O O . LEU A 1 322 ? -24.829 5.091 21.551 1.00 94.81 322 LEU A O 1
ATOM 2605 N N . VAL A 1 323 ? -25.625 3.247 20.544 1.00 95.25 323 VAL A N 1
ATOM 2606 C CA . VAL A 1 323 ? -24.452 3.065 19.668 1.00 95.25 323 VAL A CA 1
ATOM 2607 C C . VAL A 1 323 ? -24.392 4.132 18.568 1.00 95.25 323 VAL A C 1
ATOM 2609 O O . VAL A 1 323 ? -23.313 4.632 18.263 1.00 95.25 323 VAL A O 1
ATOM 2612 N N . ALA A 1 324 ? -25.531 4.545 18.003 1.00 94.62 324 ALA A N 1
ATOM 2613 C CA . ALA A 1 324 ? -25.591 5.589 16.977 1.00 94.62 324 ALA A CA 1
ATOM 2614 C C . ALA A 1 324 ? -25.100 6.963 17.468 1.00 94.62 324 ALA A C 1
ATOM 2616 O O . ALA A 1 324 ? -24.479 7.695 16.700 1.00 94.62 324 ALA A O 1
ATOM 2617 N N . HIS A 1 325 ? -25.377 7.298 18.730 1.00 93.44 325 HIS A N 1
ATOM 2618 C CA . HIS A 1 325 ? -25.032 8.581 19.350 1.00 93.44 325 HIS A CA 1
ATOM 2619 C C . HIS A 1 325 ? -23.791 8.519 20.260 1.00 93.44 325 HIS A C 1
ATOM 2621 O O . HIS A 1 325 ? -23.425 9.525 20.862 1.00 93.44 325 HIS A O 1
ATOM 2627 N N . GLY A 1 326 ? -23.128 7.361 20.353 1.00 92.50 326 GLY A N 1
ATOM 2628 C CA . GLY A 1 326 ? -21.856 7.199 21.067 1.00 92.50 326 GLY A CA 1
ATOM 2629 C C . GLY A 1 326 ? -21.961 7.007 22.582 1.00 92.50 326 GLY A C 1
ATOM 2630 O O . GLY A 1 326 ? -20.930 6.997 23.255 1.00 92.50 326 GLY A O 1
ATOM 2631 N N . GLY A 1 327 ? -23.176 6.817 23.106 1.00 93.19 327 GLY A N 1
ATOM 2632 C CA . GLY A 1 327 ? -23.444 6.455 24.502 1.00 93.19 327 GLY A CA 1
ATOM 2633 C C . GLY A 1 327 ? -23.027 5.030 24.864 1.00 93.19 327 GLY A C 1
ATOM 2634 O O . GLY A 1 327 ? -22.743 4.745 26.024 1.00 93.19 327 GLY A O 1
ATOM 2635 N N . VAL A 1 328 ? -22.930 4.147 23.867 1.00 94.75 328 VAL A N 1
ATOM 2636 C CA . VAL A 1 328 ? -22.320 2.816 23.970 1.00 94.75 328 VAL A CA 1
ATOM 2637 C C . VAL A 1 328 ? -21.356 2.639 22.800 1.00 94.75 328 VAL A C 1
ATOM 2639 O O . VAL A 1 328 ? -21.662 3.011 21.670 1.00 94.75 328 VAL A O 1
ATOM 2642 N N . ILE A 1 329 ? -20.187 2.061 23.059 1.00 94.88 329 ILE A N 1
ATOM 2643 C CA . ILE A 1 329 ? -19.203 1.701 22.039 1.00 94.88 329 ILE A CA 1
ATOM 2644 C C . ILE A 1 329 ? -19.437 0.237 21.660 1.00 94.88 329 ILE A C 1
ATOM 2646 O O . ILE A 1 329 ? -19.358 -0.636 22.521 1.00 94.88 329 ILE A O 1
ATOM 2650 N N . GLU A 1 330 ? -19.694 -0.031 20.380 1.00 95.88 330 GLU A N 1
ATOM 2651 C CA . GLU A 1 330 ? -19.656 -1.382 19.807 1.00 95.88 330 GLU A CA 1
ATOM 2652 C C . GLU A 1 330 ? -18.304 -1.604 19.126 1.00 95.88 330 GLU A C 1
ATOM 2654 O O . GLU A 1 330 ? -17.909 -0.820 18.261 1.00 95.88 330 GLU A O 1
ATOM 2659 N N . PHE A 1 331 ? -17.589 -2.662 19.491 1.00 95.81 331 PHE A N 1
ATOM 2660 C CA . PHE A 1 331 ? -16.325 -3.032 18.857 1.00 95.81 331 PHE A CA 1
ATOM 2661 C C . PHE A 1 331 ? -16.540 -3.895 17.609 1.00 95.81 331 PHE A C 1
ATOM 2663 O O . PHE A 1 331 ? -17.629 -4.406 17.342 1.00 95.81 331 PHE A O 1
ATOM 2670 N N . PHE A 1 332 ? -15.487 -4.048 16.806 1.00 94.00 332 PHE A N 1
ATOM 2671 C CA . PHE A 1 332 ? -15.500 -4.836 15.570 1.00 94.00 332 PHE A CA 1
ATOM 2672 C C . PHE A 1 332 ? -15.999 -6.283 15.757 1.00 94.00 332 PHE A C 1
ATOM 2674 O O . PHE A 1 332 ? -16.692 -6.795 14.873 1.00 94.00 332 PHE A O 1
ATOM 2681 N N . ASP A 1 333 ? -15.699 -6.895 16.906 1.00 93.56 333 ASP A N 1
ATOM 2682 C CA . ASP A 1 333 ? -16.101 -8.243 17.333 1.00 93.56 333 ASP A CA 1
ATOM 2683 C C . ASP A 1 333 ? -17.555 -8.333 17.848 1.00 93.56 333 ASP A C 1
ATOM 2685 O O . ASP A 1 333 ? -18.057 -9.423 18.113 1.00 93.56 333 ASP A O 1
ATOM 2689 N N . GLY A 1 334 ? -18.262 -7.201 17.942 1.00 93.94 334 GLY A N 1
ATOM 2690 C CA . GLY A 1 334 ? -19.636 -7.112 18.436 1.00 93.94 334 GLY A CA 1
ATOM 2691 C C . GLY A 1 334 ? -19.764 -7.023 19.960 1.00 93.94 334 GLY A C 1
ATOM 2692 O O . GLY A 1 334 ? -20.893 -7.032 20.460 1.00 93.94 334 GLY A O 1
ATOM 2693 N N . THR A 1 335 ? -18.651 -6.923 20.694 1.00 95.00 335 THR A N 1
ATOM 2694 C CA . THR A 1 335 ? -18.663 -6.634 22.134 1.00 95.00 335 THR A CA 1
ATOM 2695 C C . THR A 1 335 ? -18.996 -5.164 22.401 1.00 95.00 335 THR A C 1
ATOM 2697 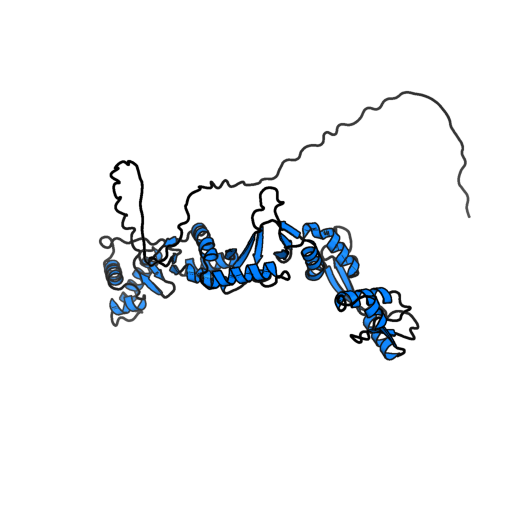O O . THR A 1 335 ? -18.785 -4.286 21.558 1.00 95.00 335 THR A O 1
ATOM 2700 N N . LEU A 1 336 ? -19.563 -4.892 23.576 1.00 94.81 336 LEU A N 1
ATOM 2701 C CA . LEU A 1 336 ? -20.048 -3.577 23.985 1.00 94.81 336 LEU A CA 1
ATOM 2702 C C . LEU A 1 336 ? -19.283 -3.071 25.214 1.00 94.81 336 LEU A C 1
ATOM 2704 O O . LEU A 1 336 ? -19.012 -3.825 26.153 1.00 94.81 336 LEU A O 1
ATOM 2708 N N . ALA A 1 337 ? -18.985 -1.773 25.241 1.00 92.31 337 ALA A N 1
ATOM 2709 C CA . ALA A 1 337 ? -18.491 -1.087 26.433 1.00 92.31 337 ALA A CA 1
ATOM 2710 C C . ALA A 1 337 ? -19.051 0.333 26.544 1.00 92.31 337 ALA A C 1
ATOM 2712 O O . ALA A 1 337 ? -19.380 0.977 25.547 1.00 92.31 337 ALA A O 1
ATOM 2713 N N . LEU A 1 338 ? -19.103 0.851 27.770 1.00 92.06 338 LEU A N 1
ATOM 2714 C CA . LEU A 1 338 ? -19.427 2.253 28.003 1.00 92.06 338 LEU A CA 1
ATOM 2715 C C . LEU A 1 338 ? -18.224 3.158 27.677 1.00 92.06 338 LEU A C 1
ATOM 2717 O O . LEU A 1 338 ? -17.080 2.809 28.003 1.00 92.06 338 LEU A O 1
ATOM 2721 N N . PRO A 1 339 ? -18.445 4.337 27.069 1.00 90.00 339 PRO A N 1
ATOM 2722 C CA . PRO A 1 339 ? -17.400 5.333 26.888 1.00 90.00 339 PRO A CA 1
ATOM 2723 C C . PRO A 1 339 ? -16.905 5.810 28.257 1.00 90.00 339 PRO A C 1
ATOM 2725 O O . PRO A 1 339 ? -17.649 6.379 29.055 1.00 90.00 339 PRO A O 1
ATOM 2728 N N . ARG A 1 340 ? -15.615 5.609 28.541 1.00 81.25 340 ARG A N 1
ATOM 2729 C CA . ARG A 1 340 ? -15.000 6.162 29.751 1.00 81.25 340 ARG A CA 1
ATOM 2730 C C . ARG A 1 340 ? -14.913 7.676 29.611 1.00 81.25 340 ARG A C 1
ATOM 2732 O O . ARG A 1 340 ? -14.120 8.181 28.816 1.00 81.25 340 ARG A O 1
ATOM 2739 N N . GLY A 1 341 ? -15.696 8.397 30.411 1.00 64.06 341 GLY A N 1
ATOM 2740 C CA . GLY A 1 341 ? -15.535 9.839 30.557 1.00 64.06 341 GLY A CA 1
ATOM 2741 C C . GLY A 1 341 ? -14.094 10.175 30.943 1.00 64.06 341 GLY A C 1
ATOM 2742 O O . GLY A 1 341 ? -13.463 9.455 31.725 1.00 64.06 341 GLY A O 1
ATOM 2743 N N . ARG A 1 342 ? -13.561 11.281 30.410 1.00 47.53 342 ARG A N 1
ATOM 2744 C CA . ARG A 1 342 ? -12.302 11.845 30.906 1.00 47.53 342 ARG A CA 1
ATOM 2745 C C . ARG A 1 342 ? -12.512 12.231 32.371 1.00 47.53 342 ARG A C 1
ATOM 2747 O O . ARG A 1 342 ? -12.969 13.335 32.647 1.00 47.53 342 ARG A O 1
ATOM 2754 N N . ARG A 1 343 ? -12.134 11.360 33.316 1.00 38.38 343 ARG A N 1
ATOM 2755 C CA . ARG A 1 343 ? -11.837 11.808 34.681 1.00 38.38 343 ARG A CA 1
ATOM 2756 C C . ARG A 1 343 ? -10.778 12.892 34.536 1.00 38.38 343 ARG A C 1
ATOM 2758 O O . ARG A 1 343 ? -9.678 12.606 34.060 1.00 38.38 343 ARG A O 1
ATOM 2765 N N . ALA A 1 344 ? -11.138 14.130 34.866 1.00 30.84 344 ALA A N 1
ATOM 2766 C CA . ALA A 1 344 ? -10.192 15.231 34.869 1.00 30.84 344 ALA A CA 1
ATOM 2767 C C . ALA A 1 344 ? -9.002 14.812 35.739 1.00 30.84 344 ALA A C 1
ATOM 2769 O O . ALA A 1 344 ? -9.186 14.393 36.884 1.00 30.84 344 ALA A O 1
ATOM 2770 N N . ARG A 1 345 ? -7.786 14.863 35.179 1.00 27.53 345 ARG A N 1
ATOM 2771 C CA . ARG A 1 345 ? -6.572 14.681 35.980 1.00 27.53 345 ARG A CA 1
ATOM 2772 C C . ARG A 1 345 ? -6.624 15.762 37.065 1.00 27.53 345 ARG A C 1
ATOM 2774 O O . ARG A 1 345 ? -6.728 16.929 36.684 1.00 27.53 345 ARG A O 1
ATOM 2781 N N . PRO A 1 346 ? -6.578 15.425 38.367 1.00 31.97 346 PRO A N 1
ATOM 2782 C CA . PRO A 1 346 ? -6.471 16.453 39.387 1.00 31.97 346 PRO A CA 1
ATOM 2783 C C . PRO A 1 346 ? -5.179 17.221 39.112 1.00 31.97 346 PRO A C 1
ATOM 2785 O O . PRO A 1 346 ? -4.105 16.625 39.009 1.00 31.97 346 PRO A O 1
ATOM 2788 N N . SER A 1 347 ? -5.298 18.532 38.917 1.00 31.64 347 SER A N 1
ATOM 2789 C CA . SER A 1 347 ? -4.150 19.409 38.734 1.00 31.64 347 SER A CA 1
ATOM 2790 C C . SER A 1 347 ? -3.337 19.390 40.021 1.00 31.64 347 SER A C 1
ATOM 2792 O O . SER A 1 347 ? -3.747 19.975 41.024 1.00 31.64 347 SER A O 1
ATOM 2794 N N . VAL A 1 348 ? -2.201 18.693 40.008 1.00 37.47 348 VAL A N 1
ATOM 2795 C CA . VAL A 1 348 ? -1.242 18.755 41.109 1.00 37.47 348 VAL A CA 1
ATOM 2796 C C . VAL A 1 348 ? -0.661 20.162 41.108 1.00 37.47 348 VAL A C 1
ATOM 2798 O O . VAL A 1 348 ? 0.153 20.503 40.253 1.00 37.47 348 VAL A O 1
ATOM 2801 N N . THR A 1 349 ? -1.119 20.988 42.045 1.00 33.25 349 THR A N 1
ATOM 2802 C CA . THR A 1 349 ? -0.580 22.327 42.277 1.00 33.25 349 THR A CA 1
ATOM 2803 C C . THR A 1 349 ? 0.897 22.201 42.633 1.00 33.25 349 THR A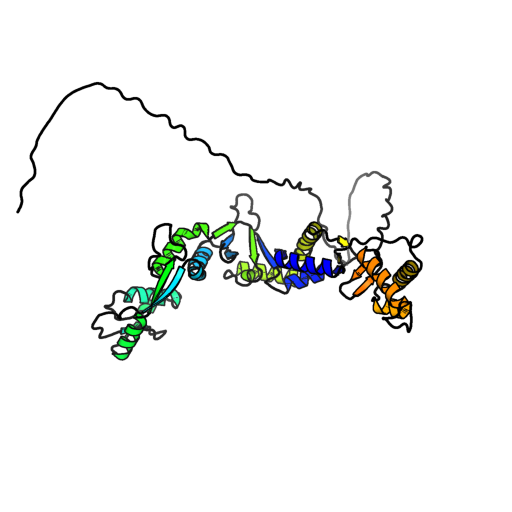 C 1
ATOM 2805 O O . THR A 1 349 ? 1.247 21.753 43.725 1.00 33.25 349 THR A O 1
ATOM 2808 N N . THR A 1 350 ? 1.773 22.579 41.705 1.00 31.50 350 THR A N 1
ATOM 2809 C CA . THR A 1 350 ? 3.222 22.577 41.912 1.00 31.50 350 THR A CA 1
ATOM 2810 C C . THR A 1 350 ? 3.598 23.634 42.944 1.00 31.50 350 THR A C 1
ATOM 2812 O O . THR A 1 350 ? 3.674 24.823 42.630 1.00 31.50 350 THR A O 1
ATOM 2815 N N . VAL A 1 351 ? 3.852 23.207 44.181 1.00 35.16 351 VAL A N 1
ATOM 2816 C CA . VAL A 1 351 ? 4.504 24.053 45.185 1.00 35.16 351 VAL A CA 1
ATOM 2817 C C . VAL A 1 351 ? 5.985 24.138 44.828 1.00 35.16 351 VAL A C 1
ATOM 2819 O O . VAL A 1 351 ? 6.702 23.140 44.878 1.00 35.16 351 VAL A O 1
ATOM 2822 N N . ALA A 1 352 ? 6.439 25.329 44.446 1.00 35.00 352 ALA A N 1
ATOM 2823 C CA . ALA A 1 352 ? 7.837 25.576 44.126 1.00 35.00 352 ALA A CA 1
ATOM 2824 C C . ALA A 1 352 ? 8.734 25.422 45.367 1.00 35.00 352 ALA A C 1
ATOM 2826 O O . ALA A 1 352 ? 8.406 25.922 46.445 1.00 35.00 352 ALA A O 1
ATOM 2827 N N . LYS A 1 353 ? 9.911 24.807 45.201 1.00 31.33 353 LYS A N 1
ATOM 2828 C CA . LYS A 1 353 ? 11.023 24.947 46.150 1.00 31.33 353 LYS A CA 1
ATOM 2829 C C . LYS A 1 353 ? 12.365 24.936 45.414 1.00 31.33 353 LYS A C 1
ATOM 2831 O O . LYS A 1 353 ? 12.528 24.220 44.433 1.00 31.33 353 LYS A O 1
ATOM 2836 N N . ALA A 1 354 ? 13.273 25.797 45.865 1.00 27.97 354 ALA A N 1
ATOM 2837 C CA . ALA A 1 354 ? 14.500 26.168 45.164 1.00 27.97 354 ALA A CA 1
ATOM 2838 C C . ALA A 1 354 ? 15.655 25.158 45.318 1.00 27.97 354 ALA A C 1
ATOM 2840 O O . ALA A 1 354 ? 15.674 24.357 46.254 1.00 27.97 354 ALA A O 1
ATOM 2841 N N . ALA A 1 355 ? 16.635 25.266 44.413 1.00 27.55 355 ALA A N 1
ATOM 2842 C CA . ALA A 1 355 ? 17.941 24.604 44.487 1.00 27.55 355 ALA A CA 1
ATOM 2843 C C . ALA A 1 355 ? 18.815 25.158 45.634 1.00 27.55 355 ALA A C 1
ATOM 2845 O O . ALA A 1 355 ? 18.558 26.259 46.134 1.00 27.55 355 ALA A O 1
ATOM 2846 N N . PRO A 1 356 ? 19.848 24.403 46.051 1.00 32.25 356 PRO A N 1
ATOM 2847 C CA . PRO A 1 356 ? 21.211 24.831 45.702 1.00 32.25 356 PRO A CA 1
ATOM 2848 C C . PRO A 1 356 ? 22.177 23.674 45.351 1.00 32.25 356 PRO A C 1
ATOM 2850 O O . PRO A 1 356 ? 21.834 22.497 45.422 1.00 32.25 356 PRO A O 1
ATOM 2853 N N . GLU A 1 357 ? 23.406 24.039 44.986 1.00 27.77 357 GLU A N 1
ATOM 2854 C CA . GLU A 1 357 ? 24.547 23.158 44.676 1.00 27.77 357 GLU A CA 1
ATOM 2855 C C . GLU A 1 357 ? 25.311 22.744 45.973 1.00 27.77 357 GLU A C 1
ATOM 2857 O O . GLU A 1 357 ? 25.007 23.257 47.049 1.00 27.77 357 GLU A O 1
ATOM 2862 N N . ALA A 1 358 ? 26.299 21.834 46.003 1.00 28.30 358 ALA A N 1
ATOM 2863 C CA . ALA A 1 358 ? 27.096 21.232 44.922 1.00 28.30 358 ALA A CA 1
ATOM 2864 C C . ALA A 1 358 ? 27.512 19.752 45.208 1.00 28.30 358 ALA A C 1
ATOM 2866 O O . ALA A 1 358 ? 26.727 18.954 45.713 1.00 28.30 358 ALA A O 1
ATOM 2867 N N . LYS A 1 359 ? 28.750 19.384 44.840 1.00 28.02 359 LYS A N 1
ATOM 2868 C CA . LYS A 1 359 ? 29.472 18.090 44.990 1.00 28.02 359 LYS A CA 1
ATOM 2869 C C . LYS A 1 359 ? 30.896 18.369 45.577 1.00 28.02 359 LYS A C 1
ATOM 2871 O O . LYS A 1 359 ? 31.166 19.565 45.716 1.00 28.02 359 LYS A O 1
ATOM 2876 N N . PRO A 1 360 ? 31.820 17.405 45.889 1.00 34.94 360 PRO A N 1
ATOM 2877 C CA . PRO A 1 360 ? 31.987 16.048 45.303 1.00 34.94 360 PRO A CA 1
ATOM 2878 C C . PRO A 1 360 ? 32.547 14.882 46.192 1.00 34.94 360 PRO A C 1
ATOM 2880 O O . PRO A 1 360 ? 32.868 15.084 47.356 1.00 34.94 360 PRO A O 1
ATOM 2883 N N . ALA A 1 361 ? 32.749 13.714 45.536 1.00 25.09 361 ALA A N 1
ATOM 2884 C CA . ALA A 1 361 ? 33.536 12.503 45.909 1.00 25.09 361 ALA A CA 1
ATOM 2885 C C . ALA A 1 361 ? 33.002 11.626 47.081 1.00 25.09 361 ALA A C 1
ATOM 2887 O O . ALA A 1 361 ? 32.349 12.148 47.975 1.00 25.09 361 ALA A O 1
ATOM 2888 N N . GLU A 1 362 ? 33.168 10.290 47.128 1.00 25.97 362 GLU A N 1
ATOM 2889 C CA . GLU A 1 362 ? 34.036 9.342 46.379 1.00 25.97 362 GLU A CA 1
ATOM 2890 C C . GLU A 1 362 ? 33.382 7.917 46.264 1.00 25.97 362 GLU A C 1
ATOM 2892 O O . GLU A 1 362 ? 32.199 7.783 46.558 1.00 25.97 362 GLU A O 1
ATOM 2897 N N . GLU A 1 363 ? 34.134 6.913 45.781 1.00 25.14 363 GLU A N 1
ATOM 2898 C CA . GLU A 1 363 ? 33.888 5.458 45.493 1.00 25.14 363 GLU A CA 1
ATOM 2899 C C . GLU A 1 363 ? 32.949 4.628 46.443 1.00 25.14 363 GLU A C 1
ATOM 2901 O O . GLU A 1 363 ? 32.638 5.071 47.542 1.00 25.14 363 GLU A O 1
ATOM 2906 N N . GLU A 1 364 ? 32.428 3.410 46.156 1.00 27.25 364 GLU A N 1
ATOM 2907 C CA . GLU A 1 364 ? 32.706 2.354 45.145 1.00 27.25 364 GLU A CA 1
ATOM 2908 C C . GLU A 1 364 ? 31.519 1.336 44.982 1.00 27.25 364 GLU A C 1
ATOM 2910 O O . GLU A 1 364 ? 30.633 1.271 45.828 1.00 27.25 364 GLU A O 1
ATOM 2915 N N . ALA A 1 365 ? 31.580 0.491 43.936 1.00 24.95 365 ALA A N 1
ATOM 2916 C CA . ALA A 1 365 ? 31.068 -0.900 43.802 1.00 24.95 365 ALA A CA 1
ATOM 2917 C C . ALA A 1 365 ? 29.554 -1.321 43.842 1.00 24.95 365 ALA A C 1
ATOM 2919 O O . ALA A 1 365 ? 28.860 -1.271 44.849 1.00 24.95 365 ALA A O 1
ATOM 2920 N N . GLU A 1 366 ? 29.175 -1.976 42.726 1.00 24.88 366 GLU A N 1
ATOM 2921 C CA . GLU A 1 366 ? 28.320 -3.180 42.542 1.00 24.88 366 GLU A CA 1
ATOM 2922 C C . GLU A 1 366 ? 26.759 -3.204 42.559 1.00 24.88 366 GLU A C 1
ATOM 2924 O O . GLU A 1 366 ? 26.082 -3.077 43.572 1.00 24.88 366 GLU A O 1
ATOM 2929 N N . ALA A 1 367 ? 26.252 -3.647 41.389 1.00 24.70 367 ALA A N 1
ATOM 2930 C CA . ALA A 1 367 ? 25.248 -4.708 41.161 1.00 24.70 367 ALA A CA 1
ATOM 2931 C C . ALA A 1 367 ? 23.776 -4.376 40.782 1.00 24.70 367 ALA A C 1
ATOM 2933 O O . ALA A 1 367 ? 22.880 -4.249 41.609 1.00 24.70 367 ALA A O 1
ATOM 2934 N N . THR A 1 368 ? 23.522 -4.595 39.481 1.00 21.78 368 THR A N 1
ATOM 2935 C CA . THR A 1 368 ? 22.378 -5.324 38.875 1.00 21.78 368 THR A CA 1
ATOM 2936 C C . THR A 1 368 ? 21.016 -4.669 38.559 1.00 21.78 368 THR A C 1
ATOM 2938 O O . THR A 1 368 ? 20.390 -3.992 39.361 1.00 21.78 368 THR A O 1
ATOM 2941 N N . VAL A 1 369 ? 20.532 -5.118 37.386 1.00 24.19 369 VAL A N 1
ATOM 2942 C CA . VAL A 1 369 ? 19.177 -5.145 36.791 1.00 24.19 369 VAL A CA 1
ATOM 2943 C C . VAL A 1 369 ? 18.600 -3.883 36.121 1.00 24.19 369 VAL A C 1
ATOM 2945 O O . VAL A 1 369 ? 18.534 -2.796 36.675 1.00 24.19 369 VAL A O 1
ATOM 2948 N N . GLU A 1 370 ? 18.033 -4.180 34.948 1.00 26.84 370 GLU A N 1
ATOM 2949 C CA . GLU A 1 370 ? 16.852 -3.584 34.313 1.00 26.84 370 GLU A CA 1
ATOM 2950 C C . GLU A 1 370 ? 17.012 -2.449 33.294 1.00 26.84 370 GLU A C 1
ATOM 2952 O O . GLU A 1 370 ? 18.019 -1.754 33.203 1.00 26.84 370 GLU A O 1
ATOM 2957 N N . ALA A 1 371 ? 16.041 -2.427 32.378 1.00 28.95 371 ALA A N 1
ATOM 2958 C CA . ALA A 1 371 ? 16.139 -1.799 31.070 1.00 28.95 371 ALA A CA 1
ATOM 2959 C C . ALA A 1 371 ? 15.219 -0.586 30.984 1.00 28.95 371 ALA A C 1
ATOM 2961 O O . ALA A 1 371 ? 14.034 -0.693 31.301 1.00 28.95 371 ALA A O 1
ATOM 2962 N N . GLU A 1 372 ? 15.729 0.521 30.447 1.00 25.55 372 GLU A N 1
ATOM 2963 C CA . GLU A 1 372 ? 14.925 1.717 30.217 1.00 25.55 372 GLU A CA 1
ATOM 2964 C C . GLU A 1 372 ? 14.980 2.163 28.753 1.00 25.55 372 GLU A C 1
ATOM 2966 O O . GLU A 1 372 ? 16.030 2.179 28.104 1.00 25.55 372 GLU A O 1
ATOM 2971 N N . LEU A 1 373 ? 13.801 2.483 28.213 1.00 26.22 373 LEU A N 1
ATOM 2972 C CA . LEU A 1 373 ? 13.656 3.115 26.908 1.00 26.22 373 LEU A CA 1
ATOM 2973 C C . LEU A 1 373 ? 14.192 4.544 27.002 1.00 26.22 373 LEU A C 1
ATOM 2975 O O . LEU A 1 373 ? 13.766 5.297 27.870 1.00 26.22 373 LEU A O 1
ATOM 2979 N N . VAL A 1 374 ? 15.019 4.959 26.043 1.00 28.42 374 VAL A N 1
ATOM 2980 C CA . VAL A 1 374 ? 15.326 6.384 25.885 1.00 28.42 374 VAL A CA 1
ATOM 2981 C C . VAL A 1 374 ? 14.089 7.099 25.338 1.00 28.42 374 VAL A C 1
ATOM 2983 O O . VAL A 1 374 ? 13.666 6.859 24.203 1.00 28.42 374 VAL A O 1
ATOM 2986 N N . GLU A 1 375 ? 13.508 7.969 26.163 1.00 26.45 375 GLU A N 1
ATOM 2987 C CA . GLU A 1 375 ? 12.474 8.924 25.768 1.00 26.45 375 GLU A CA 1
ATOM 2988 C C . GLU A 1 375 ? 12.998 9.887 24.692 1.00 26.45 375 GLU A C 1
ATOM 2990 O O . GLU A 1 375 ? 14.116 10.398 24.768 1.00 26.45 375 GLU A O 1
ATOM 2995 N N . ALA A 1 376 ? 12.166 10.162 23.687 1.00 28.22 376 ALA A N 1
ATOM 2996 C CA . ALA A 1 376 ? 12.436 11.203 22.703 1.00 28.22 376 ALA A CA 1
ATOM 2997 C C . ALA A 1 376 ? 11.796 12.524 23.163 1.00 28.22 376 ALA A C 1
ATOM 2999 O O . ALA A 1 376 ? 10.596 12.522 23.460 1.00 28.22 376 ALA A O 1
ATOM 3000 N N . PRO A 1 377 ? 12.526 13.654 23.173 1.00 28.56 377 PRO A N 1
ATOM 3001 C CA . PRO A 1 377 ? 11.926 14.947 23.459 1.00 28.56 377 PRO A CA 1
ATOM 3002 C C . PRO A 1 377 ? 11.038 15.409 22.294 1.00 28.56 377 PRO A C 1
ATOM 3004 O O . PRO A 1 377 ? 11.455 15.463 21.136 1.00 28.56 377 PRO A O 1
ATOM 3007 N N . GLN A 1 378 ? 9.806 15.769 22.639 1.00 30.50 378 GLN A N 1
ATOM 3008 C CA . GLN A 1 378 ? 9.012 16.787 21.943 1.00 30.50 378 GLN A CA 1
ATOM 3009 C C . GLN A 1 378 ? 9.534 18.154 22.471 1.00 30.50 378 GLN A C 1
ATOM 3011 O O . GLN A 1 378 ? 10.115 18.193 23.553 1.00 30.50 378 GLN A O 1
ATOM 3016 N N . ASP A 1 379 ? 9.506 19.288 21.773 1.00 24.77 379 ASP A N 1
ATOM 3017 C CA . ASP A 1 379 ? 8.579 19.775 20.752 1.00 24.77 379 ASP A CA 1
ATOM 3018 C C . ASP A 1 379 ? 9.289 20.628 19.681 1.00 24.77 379 ASP A C 1
ATOM 3020 O O . ASP A 1 379 ? 10.318 21.252 19.938 1.00 24.77 379 ASP A O 1
ATOM 3024 N N . ALA A 1 380 ? 8.668 20.743 18.505 1.00 27.91 380 ALA A N 1
ATOM 3025 C CA . ALA A 1 380 ? 8.824 21.901 17.624 1.00 27.91 380 ALA A CA 1
ATOM 3026 C C . ALA A 1 380 ? 7.539 22.079 16.803 1.00 27.91 380 ALA A C 1
ATOM 3028 O O . ALA A 1 380 ? 7.208 21.251 15.951 1.00 27.91 380 ALA A O 1
ATOM 3029 N N . GLU A 1 381 ? 6.796 23.151 17.076 1.00 26.92 381 GLU A N 1
ATOM 3030 C CA . GLU A 1 381 ? 5.607 23.518 16.310 1.00 26.92 381 GLU A CA 1
ATOM 3031 C C . GLU A 1 381 ? 5.996 23.861 14.865 1.00 26.92 381 GLU A C 1
ATOM 3033 O O . GLU A 1 381 ? 6.851 24.713 14.627 1.00 26.92 381 GLU A O 1
ATOM 3038 N N . VAL A 1 382 ? 5.338 23.239 13.883 1.00 27.94 382 VAL A N 1
ATOM 3039 C CA . VAL A 1 382 ? 5.437 23.654 12.477 1.00 27.94 382 VAL A CA 1
ATOM 3040 C C . VAL A 1 382 ? 4.075 24.156 12.028 1.00 27.94 382 VAL A C 1
ATOM 3042 O O . VAL A 1 382 ? 3.144 23.381 11.808 1.00 27.94 382 VAL A O 1
ATOM 3045 N N . GLN A 1 383 ? 3.980 25.477 11.891 1.00 27.75 383 GLN A N 1
ATOM 3046 C CA . GLN A 1 383 ? 2.840 26.158 11.291 1.00 27.75 383 GLN A CA 1
ATOM 3047 C C . GLN A 1 383 ? 2.695 25.719 9.829 1.00 27.75 383 GLN A C 1
ATOM 3049 O O . GLN A 1 383 ? 3.621 25.847 9.027 1.00 27.75 383 GLN A O 1
ATOM 3054 N N . THR A 1 384 ? 1.524 25.197 9.471 1.00 26.00 384 THR A N 1
ATOM 3055 C CA . THR A 1 384 ? 1.187 24.864 8.085 1.00 26.00 384 THR A CA 1
ATOM 3056 C C . THR A 1 384 ? 0.619 26.090 7.380 1.00 26.00 384 THR A C 1
ATOM 3058 O O . THR A 1 384 ? -0.567 26.376 7.524 1.00 26.00 384 THR A O 1
ATOM 3061 N N . ASN A 1 385 ? 1.439 26.774 6.581 1.00 28.33 385 ASN A N 1
ATOM 3062 C CA . ASN A 1 385 ? 0.925 27.681 5.557 1.00 28.33 385 ASN A CA 1
ATOM 3063 C C . ASN A 1 385 ? 0.609 26.877 4.291 1.00 28.33 385 ASN A C 1
ATOM 3065 O O . ASN A 1 385 ? 1.506 26.323 3.652 1.00 28.33 385 ASN A O 1
ATOM 3069 N N . GLU A 1 386 ? -0.671 26.817 3.933 1.00 29.19 386 GLU A N 1
ATOM 3070 C CA . GLU A 1 386 ? -1.108 26.384 2.608 1.00 29.19 386 GLU A CA 1
ATOM 3071 C C . GLU A 1 386 ? -0.769 27.481 1.592 1.00 29.19 386 GLU A C 1
ATOM 3073 O O . GLU A 1 386 ? -1.236 28.611 1.711 1.00 29.19 386 GLU A O 1
ATOM 3078 N N . ALA A 1 387 ? 0.038 27.146 0.585 1.00 26.97 387 ALA A N 1
ATOM 3079 C CA . ALA A 1 387 ? 0.257 27.994 -0.579 1.00 26.97 387 ALA A CA 1
ATOM 3080 C C . ALA A 1 387 ? -0.546 27.428 -1.756 1.00 26.97 387 ALA A C 1
ATOM 3082 O O . ALA A 1 387 ? -0.145 26.449 -2.390 1.00 26.97 387 ALA A O 1
ATOM 3083 N N . LEU A 1 388 ? -1.698 28.045 -2.016 1.00 31.55 388 LEU A N 1
ATOM 3084 C CA . LEU A 1 388 ? -2.455 27.870 -3.249 1.00 31.55 388 LEU A CA 1
ATOM 3085 C C . LEU A 1 388 ? -1.663 28.544 -4.382 1.00 31.55 388 LEU A C 1
ATOM 3087 O O . LEU A 1 388 ? -1.363 29.732 -4.289 1.00 31.55 388 LEU A O 1
ATOM 3091 N N . ALA A 1 389 ? -1.294 27.794 -5.420 1.00 28.77 389 ALA A N 1
ATOM 3092 C CA . ALA A 1 389 ? -0.550 28.325 -6.561 1.00 28.77 389 ALA A CA 1
ATOM 3093 C C . ALA A 1 389 ? -1.490 28.559 -7.752 1.00 28.77 389 ALA A C 1
ATOM 3095 O O . ALA A 1 389 ? -1.784 27.633 -8.508 1.00 28.77 389 ALA A O 1
ATOM 3096 N N . GLU A 1 390 ? -1.946 29.801 -7.906 1.00 33.44 390 GLU A N 1
ATOM 3097 C CA . GLU A 1 390 ? -2.400 30.335 -9.196 1.00 33.44 390 GLU A CA 1
ATOM 3098 C C . GLU A 1 390 ? -1.182 30.688 -10.084 1.00 33.44 390 GLU A C 1
ATOM 3100 O O . GLU A 1 390 ? -0.064 30.814 -9.568 1.00 33.44 390 GLU A O 1
ATOM 3105 N N . PRO A 1 391 ? -1.343 30.754 -11.421 1.00 36.78 391 PRO A N 1
ATOM 3106 C CA . PRO A 1 391 ? -0.217 30.816 -12.355 1.00 36.78 391 PRO A CA 1
ATOM 3107 C C . PRO A 1 391 ? 0.493 32.185 -12.378 1.00 36.78 391 PRO A C 1
ATOM 3109 O O . PRO A 1 391 ? -0.121 33.205 -12.063 1.00 36.78 391 PRO A O 1
ATOM 3112 N N . PRO A 1 392 ? 1.780 32.232 -12.780 1.00 40.94 392 PRO A N 1
ATOM 3113 C CA . PRO A 1 392 ? 2.508 33.487 -12.956 1.00 40.94 392 PRO A CA 1
ATOM 3114 C C . PRO A 1 392 ? 2.010 34.272 -14.189 1.00 40.94 392 PRO A C 1
ATOM 3116 O O . PRO A 1 392 ? 1.502 33.661 -15.133 1.00 40.94 392 PRO A O 1
ATOM 3119 N N . PRO A 1 393 ? 2.168 35.610 -14.201 1.00 33.25 393 PRO A N 1
ATOM 3120 C CA . PRO A 1 393 ? 1.729 36.467 -15.300 1.00 33.25 393 PRO A CA 1
ATOM 3121 C C . PRO A 1 393 ? 2.665 36.410 -16.518 1.00 33.25 393 PRO A C 1
ATOM 3123 O O . PRO A 1 393 ? 3.843 36.072 -16.403 1.00 33.25 393 PRO A O 1
ATOM 3126 N N . GLU A 1 394 ? 2.137 36.812 -17.675 1.00 34.56 394 GLU A N 1
ATOM 3127 C CA . GLU A 1 394 ? 2.922 37.131 -18.871 1.00 34.56 394 GLU A CA 1
ATOM 3128 C C . GLU A 1 394 ? 3.825 38.350 -18.613 1.00 34.56 394 GLU A C 1
ATOM 3130 O O . GLU A 1 394 ? 3.339 39.411 -18.216 1.00 34.56 394 GLU A O 1
ATOM 3135 N N . GLU A 1 395 ? 5.127 38.233 -18.892 1.00 31.70 395 GLU A N 1
ATOM 3136 C CA . GLU A 1 395 ? 5.988 39.403 -19.099 1.00 31.70 395 GLU A CA 1
ATOM 3137 C C . GLU A 1 395 ? 6.010 39.761 -20.587 1.00 31.70 395 GLU A C 1
ATOM 3139 O O . GLU A 1 395 ? 6.317 38.935 -21.449 1.00 31.70 395 GLU A O 1
ATOM 3144 N N . ALA A 1 396 ? 5.638 41.006 -20.879 1.00 30.30 396 ALA A N 1
ATOM 3145 C CA . ALA A 1 396 ? 5.444 41.495 -22.233 1.00 30.30 396 ALA A CA 1
ATOM 3146 C C . ALA A 1 396 ? 6.769 41.717 -22.979 1.00 30.30 396 ALA A C 1
ATOM 3148 O O . ALA A 1 396 ? 7.728 42.279 -22.448 1.00 30.30 396 ALA A O 1
ATOM 3149 N N . LEU A 1 397 ? 6.763 41.361 -24.263 1.00 36.38 397 LEU A N 1
ATOM 3150 C CA . LEU A 1 397 ? 7.746 41.826 -25.238 1.00 36.38 397 LEU A CA 1
ATOM 3151 C C . LEU A 1 397 ? 7.608 43.349 -25.427 1.00 36.38 397 LEU A C 1
ATOM 3153 O O . LEU A 1 397 ? 6.502 43.809 -25.718 1.00 36.38 397 LEU A O 1
ATOM 3157 N N . PRO A 1 398 ? 8.695 44.135 -25.372 1.00 33.22 398 PRO A N 1
ATOM 3158 C CA . PRO A 1 398 ? 8.734 45.431 -26.027 1.00 33.22 398 PRO A CA 1
ATOM 3159 C C . PRO A 1 398 ? 9.113 45.218 -27.497 1.00 33.22 398 PRO A C 1
ATOM 3161 O O . PRO A 1 398 ? 10.278 44.999 -27.827 1.00 33.22 398 PRO A O 1
ATOM 3164 N N . ALA A 1 399 ? 8.118 45.285 -28.376 1.00 30.48 399 ALA A N 1
ATOM 3165 C CA . ALA A 1 399 ? 8.328 45.519 -29.796 1.00 30.48 399 ALA A CA 1
ATOM 3166 C C . ALA A 1 399 ? 7.764 46.901 -30.125 1.00 30.48 399 ALA A C 1
ATOM 3168 O O . ALA A 1 399 ? 6.573 47.135 -29.936 1.00 30.48 399 ALA A O 1
ATOM 3169 N N . ASP A 1 400 ? 8.618 47.790 -30.617 1.00 30.80 400 ASP A N 1
ATOM 3170 C CA . ASP A 1 400 ? 8.194 48.892 -31.470 1.00 30.80 400 ASP A CA 1
ATOM 3171 C C . ASP A 1 400 ? 9.264 49.063 -32.553 1.00 30.80 400 ASP A C 1
ATOM 3173 O O . ASP A 1 400 ? 10.460 48.901 -32.283 1.00 30.80 400 ASP A O 1
ATOM 3177 N N . GLU A 1 401 ? 8.813 49.252 -33.790 1.00 34.09 401 GLU A N 1
ATOM 3178 C CA . GLU A 1 401 ? 9.645 49.178 -34.994 1.00 34.09 401 GLU A CA 1
ATOM 3179 C C . GLU A 1 401 ? 10.145 50.587 -35.417 1.00 34.09 401 GLU A C 1
ATOM 3181 O O . GLU A 1 401 ? 10.665 51.313 -34.570 1.00 34.09 401 GLU A O 1
ATOM 3186 N N . PRO A 1 402 ? 10.210 50.955 -36.709 1.00 43.25 402 PRO A N 1
ATOM 3187 C CA . PRO A 1 402 ? 11.498 51.167 -37.351 1.00 43.25 402 PRO A CA 1
ATOM 3188 C C . PRO A 1 402 ? 11.757 52.644 -37.669 1.00 43.25 402 PRO A C 1
ATOM 3190 O O . PRO A 1 402 ? 10.833 53.451 -37.740 1.00 43.25 402 PRO A O 1
ATOM 3193 N N . ASP A 1 403 ? 13.007 52.982 -37.992 1.00 28.22 403 ASP A N 1
ATOM 3194 C CA . ASP A 1 403 ? 13.292 54.215 -38.730 1.00 28.22 403 ASP A CA 1
ATOM 3195 C C . ASP A 1 403 ? 14.195 53.932 -39.936 1.00 28.22 403 ASP A C 1
ATOM 3197 O O . ASP A 1 403 ? 15.132 53.130 -39.869 1.00 28.22 403 ASP A O 1
ATOM 3201 N N . ALA A 1 404 ? 13.851 54.551 -41.063 1.00 29.75 404 ALA A N 1
ATOM 3202 C CA . ALA A 1 404 ? 14.426 54.298 -42.375 1.00 29.75 404 ALA A CA 1
ATOM 3203 C C . ALA A 1 404 ? 14.456 55.584 -43.221 1.00 29.75 404 ALA A C 1
ATOM 3205 O O . ALA A 1 404 ? 13.476 55.955 -43.865 1.00 29.75 404 ALA A O 1
ATOM 3206 N N . ALA A 1 405 ? 15.633 56.203 -43.282 1.00 31.27 405 ALA A N 1
ATOM 3207 C CA . ALA A 1 405 ? 16.063 57.175 -44.289 1.00 31.27 405 ALA A CA 1
ATOM 3208 C C . ALA A 1 405 ? 17.585 56.968 -44.467 1.00 31.27 405 ALA A C 1
ATOM 3210 O O . ALA A 1 405 ? 18.299 56.839 -43.477 1.00 31.27 405 ALA A O 1
ATOM 3211 N N . ALA A 1 406 ? 18.098 56.654 -45.663 1.00 31.11 406 ALA A N 1
ATOM 3212 C CA . ALA A 1 406 ? 18.437 57.604 -46.738 1.00 31.11 406 ALA A CA 1
ATOM 3213 C C . ALA A 1 406 ? 19.469 58.658 -46.254 1.00 31.11 406 ALA A C 1
ATOM 3215 O O . ALA A 1 406 ? 19.253 59.296 -45.233 1.00 31.11 406 ALA A O 1
ATOM 3216 N N . GLU A 1 407 ? 20.627 58.861 -46.894 1.00 31.73 407 GLU A N 1
ATOM 3217 C CA . GLU A 1 407 ? 20.886 58.919 -48.345 1.00 31.73 407 GLU A CA 1
ATOM 3218 C C . GLU A 1 407 ? 22.298 58.428 -48.770 1.00 31.73 407 GLU A C 1
ATOM 3220 O O . GLU A 1 407 ? 23.227 58.446 -47.972 1.00 31.73 407 GLU A O 1
ATOM 3225 N N . GLU A 1 408 ? 22.417 58.065 -50.062 1.00 32.84 408 GLU A N 1
ATOM 3226 C CA . GLU A 1 408 ? 23.579 58.194 -50.985 1.00 32.84 408 GLU A CA 1
ATOM 3227 C C . GLU A 1 408 ? 24.982 57.611 -50.623 1.00 32.84 408 GLU A C 1
ATOM 3229 O O . GLU A 1 408 ? 25.485 57.707 -49.515 1.00 32.84 408 GLU A O 1
ATOM 3234 N N . SER A 1 409 ? 25.753 57.008 -51.545 1.00 31.33 409 SER A N 1
ATOM 3235 C CA . SER A 1 409 ? 25.861 57.219 -53.006 1.00 31.33 409 SER A CA 1
ATOM 3236 C C . SER A 1 409 ? 26.515 56.025 -53.750 1.00 31.33 409 SER A C 1
ATOM 3238 O O . SER A 1 409 ? 27.238 55.255 -53.132 1.00 31.33 409 SER A O 1
ATOM 3240 N N . ALA A 1 410 ? 26.285 55.946 -55.078 1.00 31.47 410 ALA A N 1
ATOM 3241 C CA . ALA A 1 410 ? 27.188 55.496 -56.174 1.00 31.47 410 ALA A CA 1
ATOM 3242 C C . ALA A 1 410 ? 28.044 54.197 -56.037 1.00 31.47 410 ALA A C 1
ATOM 3244 O O . ALA A 1 410 ? 28.719 53.974 -55.046 1.00 31.47 410 ALA A O 1
ATOM 3245 N N . THR A 1 411 ? 28.233 53.320 -57.037 1.00 31.39 411 THR A N 1
ATOM 3246 C CA . THR A 1 411 ? 27.857 53.233 -58.474 1.00 31.39 411 THR A CA 1
ATOM 3247 C C . THR A 1 411 ? 28.234 51.823 -58.976 1.00 31.39 411 THR A C 1
ATOM 3249 O O . THR A 1 411 ? 29.239 51.295 -58.507 1.00 31.39 411 THR A O 1
ATOM 3252 N N . GLY A 1 412 ? 27.555 51.262 -59.993 1.00 28.73 412 GLY A N 1
ATOM 3253 C CA . GLY A 1 412 ? 28.122 50.155 -60.797 1.00 28.73 412 GLY A CA 1
ATOM 3254 C C . GLY A 1 412 ? 27.174 49.007 -61.175 1.00 28.73 412 GLY A C 1
ATOM 3255 O O . GLY A 1 412 ? 27.059 48.020 -60.463 1.00 28.73 412 GLY A O 1
ATOM 3256 N N . SER A 1 413 ? 26.556 49.115 -62.348 1.00 33.44 413 SER A N 1
ATOM 3257 C CA . SER A 1 413 ? 25.914 48.036 -63.131 1.00 33.44 413 SER A CA 1
ATOM 3258 C C . SER A 1 413 ? 26.733 47.816 -64.424 1.00 33.44 413 SER A C 1
ATOM 3260 O O . SER A 1 413 ? 27.585 48.666 -64.698 1.00 33.44 413 SER A O 1
ATOM 3262 N N . PRO A 1 414 ? 26.395 46.878 -65.336 1.00 50.56 414 PRO A N 1
ATOM 3263 C CA . PRO A 1 414 ? 25.901 45.492 -65.188 1.00 50.56 414 PRO A CA 1
ATOM 3264 C C . PRO A 1 414 ? 26.574 44.499 -66.185 1.00 50.56 414 PRO A C 1
ATOM 3266 O O . PRO A 1 414 ? 27.309 44.920 -67.066 1.00 50.56 414 PRO A O 1
ATOM 3269 N N . GLU A 1 415 ? 26.204 43.212 -66.125 1.00 33.22 415 GLU A N 1
ATOM 3270 C CA . GLU A 1 415 ? 26.128 42.229 -67.242 1.00 33.22 415 GLU A CA 1
ATOM 3271 C C . GLU A 1 415 ? 25.213 41.086 -66.708 1.00 33.22 415 GLU A C 1
ATOM 3273 O O . GLU A 1 415 ? 25.446 40.625 -65.592 1.00 33.22 415 GLU A O 1
ATOM 3278 N N . ALA A 1 416 ? 24.039 40.702 -67.247 1.00 34.62 416 ALA A N 1
ATOM 3279 C CA . ALA A 1 416 ? 23.609 40.395 -68.630 1.00 34.62 416 ALA A CA 1
ATOM 3280 C C . ALA A 1 416 ? 24.474 39.267 -69.236 1.00 34.62 416 ALA A C 1
ATOM 3282 O O . ALA A 1 416 ? 25.688 39.376 -69.197 1.00 34.62 416 ALA A O 1
ATOM 3283 N N . GLU A 1 417 ? 23.974 38.119 -69.710 1.00 37.03 417 GLU A N 1
ATOM 3284 C CA . GLU A 1 417 ? 22.762 37.786 -70.490 1.00 37.03 417 GLU A CA 1
ATOM 3285 C C . GLU A 1 417 ? 22.169 36.422 -70.041 1.00 37.03 417 GLU A C 1
ATOM 3287 O O . GLU A 1 417 ? 22.913 35.523 -69.667 1.00 37.03 417 GLU A O 1
ATOM 3292 N N . GLN A 1 418 ? 20.852 36.315 -69.815 1.00 37.69 418 GLN A N 1
ATOM 3293 C CA . GLN A 1 418 ? 19.792 35.803 -70.721 1.00 37.69 418 GLN A CA 1
ATOM 3294 C C . GLN A 1 418 ? 19.606 34.269 -70.766 1.00 37.69 418 GLN A C 1
ATOM 3296 O O . GLN A 1 418 ? 20.514 33.486 -70.511 1.00 37.69 418 GLN A O 1
ATOM 3301 N N . ALA A 1 419 ? 18.354 33.876 -71.017 1.00 40.00 419 ALA A N 1
ATOM 3302 C CA . ALA A 1 419 ? 17.846 32.507 -71.079 1.00 40.00 419 ALA A CA 1
ATOM 3303 C C . ALA A 1 419 ? 17.331 32.197 -72.502 1.00 40.00 419 ALA A C 1
ATOM 3305 O O . ALA A 1 419 ? 17.529 33.008 -73.402 1.00 40.00 419 ALA A O 1
ATOM 3306 N N . GLU A 1 420 ? 16.620 31.071 -72.654 1.00 38.47 420 GLU A N 1
ATOM 3307 C CA . GLU A 1 420 ? 16.042 30.548 -73.912 1.00 38.47 420 GLU A CA 1
ATOM 3308 C C . GLU A 1 420 ? 17.118 29.950 -74.859 1.00 38.47 420 GLU A C 1
ATOM 3310 O O . GLU A 1 420 ? 18.275 30.355 -74.855 1.00 38.47 420 GLU A O 1
ATOM 3315 N N . ASP A 1 421 ? 16.864 28.879 -75.615 1.00 40.75 421 ASP A N 1
ATOM 3316 C CA . ASP A 1 421 ? 15.586 28.301 -76.058 1.00 40.75 421 ASP A CA 1
ATOM 3317 C C . ASP A 1 421 ? 15.619 26.747 -76.034 1.00 40.75 421 ASP A C 1
ATOM 3319 O O . ASP A 1 421 ? 16.687 26.135 -75.930 1.00 40.75 421 ASP A O 1
ATOM 3323 N N . ALA A 1 422 ? 14.449 26.110 -76.130 1.00 41.19 422 ALA A N 1
ATOM 3324 C CA . ALA A 1 422 ? 14.284 24.687 -76.471 1.00 41.19 422 ALA A CA 1
ATOM 3325 C C . ALA A 1 422 ? 14.178 24.549 -78.026 1.00 41.19 422 ALA A C 1
ATOM 3327 O O . ALA A 1 422 ? 14.506 25.525 -78.708 1.00 41.19 422 ALA A O 1
ATOM 3328 N N . PRO A 1 423 ? 13.770 23.428 -78.677 1.00 58.88 423 PRO A N 1
ATOM 3329 C CA . PRO A 1 423 ? 13.114 22.191 -78.212 1.00 58.88 423 PRO A CA 1
ATOM 3330 C C . PRO A 1 423 ? 14.046 21.006 -77.891 1.00 58.88 423 PRO A C 1
ATOM 3332 O O . PRO A 1 423 ? 15.155 20.926 -78.465 1.00 58.88 423 PRO A O 1
#

Foldseek 3Di:
DKAFDPVLLVVVLVVQQVVQAKEFLQVVLLVQLVDLQTIKDKAFADDDDVPDDQQKWKAFQVARAIDSDPVVVLVCCLPPCLVVFWDKDWAFDQFDDDDAQKWKAQLPPRDTQGGPPDPCSVVSLVVCCVPPPVVDDSVVRVVRIDIGRDPVVNVVVSRVVRIAIWIFGPDDPPPDGGDTDHSVRSSVVCSVCVVVRMDIGSMGMHRSVSQCVDPDPVSNVVVVVVSVVCNVTVVVHSVNVVVVLVVSCWDWDDPDPPTIIIGNAPQDADDLVPDDPLLVLLQVVCVVPFFDALVVSLCVSPPPDDCPDPVVVVSSVSVVVCSVNNQWHQHPVRTIHGRDDPPDDPPPPDDDDDDDDDDDDDDDDDDDDDDDDDDDDDDDDDDDDDDDDDDDDDDDDDDDDDDDDDDDDDDDDDDDDDDDDDD

Radius of gyration: 38.44 Å; chains: 1; bounding box: 78×86×125 Å

Secondary structure (DSSP, 8-state):
-EEE-HHHHHHHHHHHHHH--BEEHHHHHHHHHTSGGGEEEEEEPPPPPTT-----EEEETTT--EESSHHHHHHHHHHH-HHHHEEEEEEEPPPP-S----EEEETTT--EEE-TTSTTHHHHHHHHHHHH-TTS-HHHHHTTEEEE--HHHHHHHHHHTTEEEEEEESS--TT-----B-HHHHHHHHHHHHHHHEEEESEEEEETTGGG--SSHHHHHHHHHHHHHHTT--HHHHHHHHHHHHHTT-EEEESSSS-EEEESS---PPPTTTS-HHHHHHHHHHHHSTT-BHHHHHHHHSTT--TTSHHHHHHHHHHHHHHHTTSSEEBTTSBEE------PPP----------------------------PPPP-----------PPPPPPPP--------------------------

pLDDT: mean 78.55, std 23.9, range [21.78, 97.88]